Protein 1C8U (pdb70)

B-factor: mean 28.93, std 10.95, range [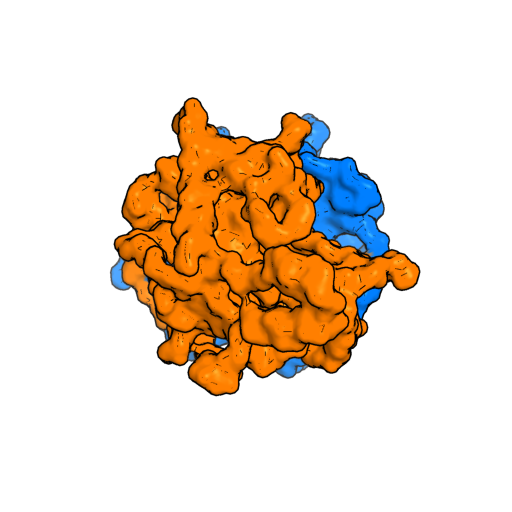7.54, 88.44]

CATH classification: 3.10.129.10 (+1 more: 3.10.129.10)

Solvent-accessible surface area: 24003 Å² total; per-residue (Å²): 74,104,2,2,117,75,3,28,97,37,0,87,10,82,119,80,106,133,9,53,4,94,2,91,12,11,144,84,55,131,143,101,12,44,12,0,0,4,0,0,0,0,4,20,0,0,38,81,39,15,65,139,124,42,37,11,3,0,0,7,2,8,37,18,66,99,9,23,20,165,90,50,0,58,0,67,18,84,80,16,70,81,14,156,38,33,0,6,6,22,0,15,0,54,12,95,73,103,30,8,0,34,1,19,0,4,2,7,25,86,78,101,39,32,103,27,63,71,117,40,44,109,34,64,51,0,112,73,36,60,9,41,26,94,24,33,77,64,108,26,120,142,155,80,79,121,140,81,110,178,110,112,67,70,60,10,2,37,1,39,8,48,96,67,20,35,36,116,120,15,80,112,24,136,26,106,23,35,0,3,0,75,7,52,36,95,7,65,154,54,48,52,16,10,9,9,0,0,0,14,0,0,20,37,24,0,8,21,0,0,2,7,40,45,12,31,6,70,82,29,126,41,21,78,37,42,31,12,0,0,0,0,0,8,6,30,98,21,61,0,55,110,29,2,0,0,22,4,36,2,3,1,2,5,27,3,13,0,2,0,6,0,6,0,0,31,85,143,16,59,0,0,0,1,0,0,0,3,0,16,1,47,69,99,195,91,102,10,4,116,77,6,27,98,39,0,85,10,83,117,79,108,132,10,51,4,94,3,92,14,42,126,110,50,132,137,98,14,62,13,0,6,4,0,0,0,0,5,18,0,0,42,80,41,14,68,133,125,39,33,11,4,0,0,6,2,7,37,17,59,100,9,41,6,120,92,47,0,55,0,62,17,86,77,16,67,79,14,160,38,35,0,6,7,21,0,16,0,54,9,91,74,88,30,6,0,33,0,22,0,3,1,9,32,90,72,97,35,39,101,25,62,70,118,55,41,108,29,68,54,0,117,70,31,64,7,37,33,110,26,31,80,63,66,6,131,149,70,64,112,124,101,63,114,204,66,114,34,73,46,8,2,30,1,41,7,52,84,73,19,14,32,116,127,20,66,115,22,130,23,105,23,34,1,4,0,73,6,55,34,99,4,63,153,49,47,59,16,9,11,9,0,0,0,20,0,0,21,40,22,0,9,18,0,0,2,6,38,45,16,29,5,75,82,42,127,36,24,76,35,43,32,12,0,1,0,0,0,7,6,33,98,22,62,0,50,112,28,2,0,1,22,4,36,3,3,1,1,5,25,3,13,0,2,0,6,0,6,0,0,31,82,142,14,58,0,0,0,2,0,1,0,4,0,17,1,43,70,104,197

GO terms:
  GO:0047617 fatty acyl-CoA hydrolase activity (F, EXP)
  GO:0005829 cytosol (C, IDA)
  GO:0042802 identical protein binding (F, IDA)
  GO:0042803 protein homodimerization activity (F, IDA)
  GO:0047617 fatty acyl-CoA hydrolase activity (F, IDA)
  GO:0009062 fatty acid catabolic process (P, IMP)

InterPro domains:
  IPR003703 Acyl-CoA thioesterase [PTHR11066] (6-284)
  IPR003703 Acyl-CoA thioesterase [TIGR00189] (12-283)
  IPR025652 Acyl-CoA thioesterase 2, C-terminal domain [PF02551] (148-281)
  IPR029069 HotDog domain superfamily [SSF54637] (5-114)
  IPR029069 HotDog domain superfamily [SSF54637] (116-284)
  IPR042171 Acyl-CoA thioesterase, double hotdog domain [G3DSA:2.40.160.210] (1-285)
  IPR049449 Acyl-CoA thioesterase-like, N-terminal HotDog domain [PF13622] (33-109)

Organism: Escherichia coli (strain K12) (NCBI:txid83333)

Nearest PDB structures (foldseek):
  1c8u-assembly1_B  TM=1.004E+00  e=2.897E-60  Escherichia coli
  4r4u-assembly2_C  TM=9.910E-01  e=2.509E-49  Yersinia pestis
  4qfw-assembly3_C  TM=9.844E-01  e=8.594E-48  Yersinia pestis
  4r4u-assembly1_A  TM=9.665E-01  e=1.999E-48  Yersinia pestis
  4qfw-assembly1_A  TM=9.950E-01  e=1.014E-46  Yersinia pestis

Secondary structure (DSSP, 8-state):
-HHHHHHHHHHSPEEEETTEEEE----SS-SBPPHHHHHHHHHHHHHHTS-TT-EEEEEEEEE-S--BTTS-EEEEEEEEEE-SSEEEEEEEEEETTEEEEEEEEEEE-------EEPPPPP---STTPPPHHHHHHHHT--S-HHHHTTS-S--SEEEEESS---TTT-----SEEEEEEEESS---S-HHHHHHHHHHHTTSSSGGGGGGGGT--TTSTTEEEEEEEEEEEE-S---TTS-EEEEEEEEEEETTEEEEEEEEEETT--EEEEEEEEEEEEE--/-HHHHHHHHHHSPEEEETTEEEE----SSSSBPPHHHHHHHHHHHHHHTS-TT-EEEEEEEEE-SPPBTTS-EEEEEEEEEE-SSEEEEEEEEEETTEEEEEEEEEEE-------EEPPPPP---GGGS--HHHHHHHHGGGS-HHHHTT-----SEEEEESS---TTT-----SEEEEEEEESSPPPS-HHHHHHHHHHHTTSSSGGGGGGGGT--TTSTTEEEEEEEEEEEE-S---TTS-EEEEEEEEEEETTEEEEEEEEEETT--EEEEEEEEEEEEE--

Foldseek 3Di:
DVQLVVLLVQLQWDDPDQQKTKGAADPPDDQWGQVLSVLLNQLNSACSNDDVQWAWFKKKKFFAAIHGNVDMWMKGKDWDDDDPFKTKIKIFIDDPNDTGMIMIIMIGGDDDDDDDDDFDDDADDLVVFDWVQVVCVVVPPDDDCPVVVPDHDDHQKTKGWSDDADLAFFAADALKTKIKMAGPDDDDPDQSSVVSNVSSVLSPPWQQSQCRNVRHHCNYPQKDKFWGMKMKGFDDGDGRNAIKMKIKGWPDDDPQKTKMKIWIAGPVGHTGMIMITMIGIDRRD/DVQQVVLLVQLQFDDPDQQKTKGADDDDDDFWGQPLSVLLNLLNSACVNDDQQWAWFKKKKFFAATHGNVDMWMKGKDWPDDDPFKTKIKIFIDDPRDTGMIMIIMIGGDDDDDDDDDWDDDADDQVPFDWVQVVVLVCLVVPDPVPSPPDGDDHQKTKTWRDDADLAWFAADALKTKIKMAGPDADPPRQSSVVSVVSSVLSPPAQQSQCRNVRHRCVYPQKHKFWGMKMKGFDDGDHRNAMKMKIKGWPDDDPQKTKMKIWIAGPVGHTGMIMITMIGIGRRD

Sequence (570 aa):
SQALKNLLTLLNLEKIEEGLFRGQSEDLGLRQVFGGQVVGQALYAAKETVPEERLVHSFHSYFLRPGDSKKPIIYDVETLRDGNSFSARRVAAIQNGKPIFYMTASFQAPEAGFEHQKTMPSAPAPDGLPSETQIAQSLAHLLPPVLKDKFICDRPLEVRPVEFHNPLKGHVAEPHRQVWIRANGSVPDDLRVHQYLLGYASDLNFLPVALQPHGIGFLEPGIQIATIDHSMWFHRPFNLNEWLLYSVESTSASSARGFVRGEFYTQDGVLVASTVQEGVMRNHNSQALKNLLTLLNLEKIEEGLFRGQSEDLGLRQVFGGQVVGQALYAAKETVPEERLVHSFHSYFLRPGDSKKPIIYDVETLRDGNSFSARRVAAIQNGKPIFYMTASFQAPEAGFEHQKTMPSAPAPDGLPSETQIAQSLAHLLPPVLKDKFICDRPLEVRPVEFHNPLKGHVAEPHRQVWIRANGSVPDDLRVHQYLLGYASDLNFLPVALQPHGIGFLEPGIQIATIDHSMWFHRPFNLNEWLLYSVESTSASSARGFVRGEFYTQDGVLVASTVQEGVMRNHN

Radius of gyration: 23.68 Å; Cα contacts (8 Å, |Δi|>4): 1396; chains: 2; bounding box: 60×78×48 Å

Structure (mmCIF, N/CA/C/O backbone):
data_1C8U
#
_entry.id   1C8U
#
_cell.length_a   95.902
_cell.length_b   119.805
_cell.length_c   165.479
_cell.angle_alpha   90.00
_cell.angle_beta   90.00
_cell.angle_gamma   90.00
#
_symmetry.space_group_name_H-M   'C 2 2 21'
#
loop_
_entity.id
_entity.type
_entity.pdbx_description
1 polymer 'ACYL-COA THIOESTERASE II'
2 non-polymer 'LAURYL DIMETHYLAMINE-N-OXIDE'
3 water water
#
loop_
_atom_site.group_PDB
_atom_site.id
_atom_site.type_symbol
_atom_site.label_atom_id
_atom_site.label_alt_id
_atom_site.label_comp_id
_atom_site.label_asym_id
_atom_site.label_entity_id
_atom_site.label_seq_id
_atom_site.pdbx_PDB_ins_code
_atom_site.Cartn_x
_atom_site.Cartn_y
_atom_site.Cartn_z
_atom_site.occupancy
_atom_site.B_iso_or_equiv
_atom_site.auth_seq_id
_atom_site.auth_comp_id
_atom_site.auth_asym_id
_atom_site.auth_atom_id
_atom_site.pdbx_PDB_model_num
ATOM 1 N N . SER A 1 1 ? 24.585 25.979 56.979 1.00 44.15 2 SER A N 1
ATOM 2 C CA . SER A 1 1 ? 23.403 26.039 57.886 1.00 42.04 2 SER A CA 1
ATOM 3 C C . SER A 1 1 ? 23.855 26.321 59.314 1.00 41.09 2 SER A C 1
ATOM 4 O O . SER A 1 1 ? 23.378 27.264 59.953 1.00 37.35 2 SER A O 1
ATOM 7 N N . GLN A 1 2 ? 24.782 25.505 59.812 1.00 38.68 3 GLN A N 1
ATOM 8 C CA . GLN A 1 2 ? 25.266 25.679 61.168 1.00 36.83 3 GLN A CA 1
ATOM 9 C C . GLN A 1 2 ? 25.855 27.067 61.380 1.00 34.08 3 GLN A C 1
ATOM 10 O O . GLN A 1 2 ? 25.581 27.705 62.396 1.00 31.88 3 GLN A O 1
ATOM 16 N N . ALA A 1 3 ? 26.657 27.530 60.422 1.00 31.21 4 ALA A N 1
ATOM 17 C CA . ALA A 1 3 ? 27.277 28.846 60.515 1.00 30.53 4 ALA A CA 1
ATOM 18 C C . ALA A 1 3 ? 26.224 29.936 60.702 1.00 29.30 4 ALA A C 1
ATOM 19 O O . ALA A 1 3 ? 26.395 30.825 61.535 1.00 29.81 4 ALA A O 1
ATOM 21 N N . LEU A 1 4 ? 25.136 29.872 59.938 1.00 27.71 5 LEU A N 1
ATOM 22 C CA . LEU A 1 4 ? 24.085 30.878 60.075 1.00 29.22 5 LEU A CA 1
ATOM 23 C C . LEU A 1 4 ? 23.431 30.750 61.443 1.00 30.56 5 LEU A C 1
ATOM 24 O O . LEU A 1 4 ? 23.160 31.754 62.105 1.00 28.32 5 LEU A O 1
ATOM 29 N N . LYS A 1 5 ? 23.180 29.513 61.868 1.00 30.34 6 LYS A N 1
ATOM 30 C CA . LYS A 1 5 ? 22.565 29.281 63.172 1.00 30.02 6 LYS A CA 1
ATOM 31 C C . LYS A 1 5 ? 23.468 29.826 64.271 1.00 28.47 6 LYS A C 1
ATOM 32 O O . LYS A 1 5 ? 22.990 30.405 65.246 1.00 28.22 6 LYS A O 1
ATOM 38 N N . ASN A 1 6 ? 24.777 29.644 64.110 1.00 26.76 7 ASN A N 1
ATOM 39 C CA . ASN A 1 6 ? 25.734 30.126 65.099 1.00 27.92 7 ASN A CA 1
ATOM 40 C C . ASN A 1 6 ? 25.721 31.652 65.182 1.00 26.73 7 ASN A C 1
ATOM 41 O O . ASN A 1 6 ? 25.690 32.216 66.278 1.00 24.63 7 ASN A O 1
ATOM 46 N N . LEU A 1 7 ? 25.740 32.316 64.027 1.00 24.89 8 LEU A N 1
ATOM 47 C CA . LEU A 1 7 ? 25.721 33.776 64.010 1.00 24.13 8 LEU A CA 1
ATOM 48 C C . LEU A 1 7 ? 24.437 34.318 64.629 1.00 24.90 8 LEU A C 1
ATOM 49 O O . LEU A 1 7 ? 24.474 35.244 65.437 1.00 23.57 8 LEU A O 1
ATOM 54 N N . LEU A 1 8 ? 23.296 33.752 64.246 1.00 23.33 9 LEU A N 1
ATOM 55 C CA . LEU A 1 8 ? 22.028 34.213 64.796 1.00 24.68 9 LEU A CA 1
ATOM 56 C C . LEU A 1 8 ? 21.996 34.031 66.310 1.00 25.85 9 LEU A C 1
ATOM 57 O O . LEU A 1 8 ? 21.440 34.861 67.036 1.00 24.33 9 LEU A O 1
ATOM 62 N N . THR A 1 9 ? 22.597 32.944 66.781 1.00 26.37 10 THR A N 1
ATOM 63 C CA . THR A 1 9 ? 22.654 32.675 68.211 1.00 26.49 10 THR A CA 1
ATOM 64 C C . THR A 1 9 ? 23.549 33.717 68.874 1.00 26.95 10 THR A C 1
ATOM 65 O O . THR A 1 9 ? 23.206 34.284 69.910 1.00 26.61 10 THR A O 1
ATOM 69 N N . LEU A 1 10 ? 24.701 33.969 68.266 1.00 26.99 11 LEU A N 1
ATOM 70 C CA . LEU A 1 10 ? 25.647 34.928 68.812 1.00 28.63 11 LEU A CA 1
ATOM 71 C C . LEU A 1 10 ? 25.033 36.335 68.859 1.00 28.81 11 LEU A C 1
ATOM 72 O O . LEU A 1 10 ? 25.318 37.106 69.767 1.00 27.97 11 LEU A O 1
ATOM 77 N N . LEU A 1 11 ? 24.172 36.651 67.895 1.00 27.78 12 LEU A N 1
ATOM 78 C CA . LEU A 1 11 ? 23.529 37.962 67.837 1.00 28.70 12 LEU A CA 1
ATOM 79 C C . LEU A 1 11 ? 22.388 38.083 68.846 1.00 30.57 12 LEU A C 1
ATOM 80 O O . LEU A 1 11 ? 22.019 39.190 69.249 1.00 29.03 12 LEU A O 1
ATOM 85 N N . ASN A 1 12 ? 21.832 36.940 69.235 1.00 28.75 13 ASN A N 1
ATOM 86 C CA . ASN A 1 12 ? 20.744 36.894 70.203 1.00 30.07 13 ASN A CA 1
ATOM 87 C C . ASN A 1 12 ? 21.390 37.042 71.583 1.00 30.24 13 ASN A C 1
ATOM 88 O O . ASN A 1 12 ? 21.710 36.053 72.237 1.00 29.94 13 ASN A O 1
ATOM 93 N N . LEU A 1 13 ? 21.577 38.287 72.012 1.00 28.06 14 LEU A N 1
ATOM 94 C CA . LEU A 1 13 ? 22.230 38.592 73.278 1.00 26.36 14 LEU A CA 1
ATOM 95 C C . LEU A 1 13 ? 21.632 38.036 74.574 1.00 26.01 14 LEU A C 1
ATOM 96 O O . LEU A 1 13 ? 20.432 37.775 74.682 1.00 24.68 14 LEU A O 1
ATOM 101 N N . GLU A 1 14 ? 22.516 37.875 75.556 1.00 25.72 15 GLU A N 1
ATOM 102 C CA . GLU A 1 14 ? 22.173 37.404 76.893 1.00 26.38 15 GLU A CA 1
ATOM 103 C C . GLU A 1 14 ? 21.796 38.649 77.696 1.00 27.43 15 GLU A C 1
ATOM 104 O O . GLU A 1 14 ? 22.570 39.610 77.746 1.00 25.88 15 GLU A O 1
ATOM 110 N N . LYS A 1 15 ? 20.623 38.632 78.322 1.00 24.70 16 LYS A N 1
ATOM 111 C CA . LYS A 1 15 ? 20.160 39.774 79.101 1.00 27.85 16 LYS A CA 1
ATOM 112 C C . LYS A 1 15 ? 20.677 39.757 80.539 1.00 28.19 16 LYS A C 1
ATOM 113 O O . LYS A 1 15 ? 20.435 38.805 81.279 1.00 28.11 16 LYS A O 1
ATOM 119 N N . ILE A 1 16 ? 21.401 40.806 80.922 1.00 27.67 17 ILE A N 1
ATOM 120 C CA . ILE A 1 16 ? 21.929 40.914 82.281 1.00 27.81 17 ILE A CA 1
ATOM 121 C C . ILE A 1 16 ? 20.906 41.698 83.103 1.00 26.80 17 ILE A C 1
ATOM 122 O O . ILE A 1 16 ? 20.660 41.391 84.270 1.00 26.78 17 ILE A O 1
ATOM 127 N N . GLU A 1 17 ? 20.315 42.708 82.475 1.00 23.62 18 GLU A N 1
ATOM 128 C CA . GLU A 1 17 ? 19.288 43.534 83.103 1.00 25.22 18 GLU A CA 1
ATOM 129 C C . GLU A 1 17 ? 18.584 44.304 81.999 1.00 26.06 18 GLU A C 1
ATOM 130 O O . GLU A 1 17 ? 18.916 44.140 80.822 1.00 26.39 18 GLU A O 1
ATOM 136 N N . GLU A 1 18 ? 17.610 45.132 82.367 1.00 26.40 19 GLU A N 1
ATOM 137 C CA . GLU A 1 18 ? 16.885 45.921 81.380 1.00 27.25 19 GLU A CA 1
ATOM 138 C C . GLU A 1 18 ? 17.876 46.826 80.648 1.00 27.83 19 GLU A C 1
ATOM 139 O O . GLU A 1 18 ? 18.571 47.628 81.271 1.00 24.09 19 GLU A O 1
ATOM 145 N N . GLY A 1 19 ? 17.941 46.696 79.326 1.00 24.75 20 GLY A N 1
ATOM 146 C CA . GLY A 1 19 ? 18.863 47.518 78.562 1.00 23.91 20 GLY A CA 1
ATOM 147 C C . GLY A 1 19 ? 20.315 47.210 78.877 1.00 22.68 20 GLY A C 1
ATOM 148 O O . GLY A 1 19 ? 21.194 48.054 78.700 1.00 22.63 20 GLY A O 1
ATOM 149 N N . LEU A 1 20 ? 20.577 45.996 79.348 1.00 21.78 21 LEU A N 1
ATOM 150 C CA . LEU A 1 20 ? 21.943 45.595 79.672 1.00 23.07 21 LEU A CA 1
ATOM 151 C C . LEU A 1 20 ? 22.205 44.174 79.196 1.00 23.77 21 LEU A C 1
ATOM 152 O O . LEU A 1 20 ? 21.689 43.213 79.768 1.00 24.51 21 LEU A O 1
ATOM 157 N N . PHE A 1 21 ? 23.020 44.036 78.156 1.00 23.30 22 PHE A N 1
ATOM 158 C CA . PHE A 1 21 ? 23.287 42.717 77.608 1.00 22.17 22 PHE A CA 1
ATOM 159 C C . PHE A 1 21 ? 24.744 42.320 77.520 1.00 24.17 22 PHE A C 1
ATOM 160 O O . PHE A 1 21 ? 25.663 43.129 77.696 1.00 23.24 22 PHE A O 1
ATOM 168 N N . ARG A 1 22 ? 24.930 41.041 77.227 1.00 25.65 23 ARG A N 1
ATOM 169 C CA . ARG A 1 22 ? 26.245 40.456 77.095 1.00 24.46 23 ARG A CA 1
ATOM 170 C C . ARG A 1 22 ? 26.282 39.624 75.818 1.00 25.67 23 ARG A C 1
ATOM 171 O O . ARG A 1 22 ? 25.421 38.771 75.591 1.00 23.40 23 ARG A O 1
ATOM 179 N N . GLY A 1 23 ? 27.279 39.885 74.981 1.00 26.28 24 GLY A N 1
ATOM 180 C CA . GLY A 1 23 ? 27.395 39.150 73.743 1.00 26.53 24 GLY A CA 1
ATOM 181 C C . GLY A 1 23 ? 28.719 38.441 73.604 1.00 26.24 24 GLY A C 1
ATOM 182 O O . GLY A 1 23 ? 29.763 38.950 74.017 1.00 26.35 24 GLY A O 1
ATOM 183 N N . GLN A 1 24 ? 28.673 37.242 73.037 1.00 26.61 25 GLN A N 1
ATOM 184 C CA . GLN A 1 24 ? 29.877 36.473 72.812 1.00 25.38 25 GLN A CA 1
ATOM 185 C C . GLN A 1 24 ? 30.423 36.911 71.457 1.00 26.37 25 GLN A C 1
ATOM 186 O O . GLN A 1 24 ? 29.690 37.466 70.641 1.00 25.56 25 GLN A O 1
ATOM 192 N N . SER A 1 25 ? 31.706 36.667 71.221 1.00 26.13 26 SER A N 1
ATOM 193 C CA . SER A 1 25 ? 32.337 37.051 69.964 1.00 28.98 26 SER A CA 1
ATOM 194 C C . SER A 1 25 ? 32.660 35.862 69.065 1.00 31.50 26 SER A C 1
ATOM 195 O O . SER A 1 25 ? 32.958 34.769 69.540 1.00 33.04 26 SER A O 1
ATOM 198 N N . GLU A 1 26 ? 32.609 36.094 67.758 1.00 32.62 27 GLU A N 1
ATOM 199 C CA . GLU A 1 26 ? 32.826 35.059 66.760 1.00 34.74 27 GLU A CA 1
ATOM 200 C C . GLU A 1 26 ? 34.167 34.344 66.853 1.00 37.29 27 GLU A C 1
ATOM 201 O O . GLU A 1 26 ? 35.208 34.963 67.125 1.00 37.84 27 GLU A O 1
ATOM 207 N N . ASP A 1 27 ? 34.130 33.032 66.619 1.00 38.46 28 ASP A N 1
ATOM 208 C CA . ASP A 1 27 ? 35.348 32.239 66.609 1.00 42.53 28 ASP A CA 1
ATOM 209 C C . ASP A 1 27 ? 35.933 32.391 65.233 1.00 44.29 28 ASP A C 1
ATOM 210 O O . ASP A 1 27 ? 37.129 32.413 64.982 1.00 44.66 28 ASP A O 1
ATOM 215 N N . LEU A 1 28 ? 34.964 32.506 64.342 1.00 46.31 29 LEU A N 1
ATOM 216 C CA . LEU A 1 28 ? 35.097 32.682 62.888 1.00 47.94 29 LEU A CA 1
ATOM 217 C C . LEU A 1 28 ? 35.963 33.910 62.588 1.00 49.26 29 LEU A C 1
ATOM 218 O O . LEU A 1 28 ? 35.801 35.016 63.072 1.00 49.92 29 LEU A O 1
ATOM 223 N N . GLY A 1 29 ? 37.003 33.425 61.819 1.00 51.37 30 GLY A N 1
ATOM 224 C CA . GLY A 1 29 ? 38.275 34.024 61.405 1.00 52.82 30 GLY A CA 1
ATOM 225 C C . GLY A 1 29 ? 38.757 35.268 62.239 1.00 53.23 30 GLY A C 1
ATOM 226 O O . GLY A 1 29 ? 37.929 35.901 62.887 1.00 56.40 30 GLY A O 1
ATOM 227 N N . LEU A 1 30 ? 40.084 35.616 62.276 1.00 52.58 31 LEU A N 1
ATOM 228 C CA . LEU A 1 30 ? 40.529 36.962 62.664 1.00 50.72 31 LEU A CA 1
ATOM 229 C C . LEU A 1 30 ? 40.390 37.142 64.179 1.00 49.73 31 LEU A C 1
ATOM 230 O O . LEU A 1 30 ? 39.301 37.109 64.744 1.00 48.51 31 LEU A O 1
ATOM 235 N N . ARG A 1 31 ? 41.650 37.475 64.754 1.00 49.16 32 ARG A N 1
ATOM 236 C CA . ARG A 1 31 ? 41.521 37.630 66.213 1.00 49.23 32 ARG A CA 1
ATOM 237 C C . ARG A 1 31 ? 40.649 38.848 66.497 1.00 46.45 32 ARG A C 1
ATOM 238 O O . ARG A 1 31 ? 39.724 38.776 67.330 1.00 45.88 32 ARG A O 1
ATOM 246 N N . GLN A 1 32 ? 40.802 39.978 65.920 1.00 43.71 33 GLN A N 1
ATOM 247 C CA . GLN A 1 32 ? 39.997 41.157 66.208 1.00 41.22 33 GLN A CA 1
ATOM 248 C C . GLN A 1 32 ? 38.523 40.940 65.865 1.00 38.77 33 GLN A C 1
ATOM 249 O O . GLN A 1 32 ? 38.183 40.242 64.907 1.00 38.62 33 GLN A O 1
ATOM 255 N N . VAL A 1 33 ? 37.653 41.535 66.670 1.00 34.39 34 VAL A N 1
ATOM 256 C CA . VAL A 1 33 ? 36.223 41.429 66.460 1.00 31.33 34 VAL A CA 1
ATOM 257 C C . VAL A 1 33 ? 35.830 42.052 65.129 1.00 29.18 34 VAL A C 1
ATOM 258 O O . VAL A 1 33 ? 36.317 43.123 64.759 1.00 28.24 34 VAL A O 1
ATOM 262 N N . PHE A 1 34 ? 34.957 41.366 64.402 1.00 28.11 35 PHE A N 1
ATOM 263 C CA . PHE A 1 34 ? 34.468 41.881 63.136 1.00 25.89 35 PHE A CA 1
ATOM 264 C C . PHE A 1 34 ? 33.476 42.995 63.469 1.00 23.40 35 PHE A C 1
ATOM 265 O O . PHE A 1 34 ? 32.610 42.822 64.327 1.00 23.16 35 PHE A O 1
ATOM 273 N N . GLY A 1 35 ? 33.623 44.141 62.808 1.00 22.27 36 GLY A N 1
ATOM 274 C CA . GLY A 1 35 ? 32.729 45.256 63.055 1.00 21.58 36 GLY A CA 1
ATOM 275 C C . GLY A 1 35 ? 31.269 44.867 62.918 1.00 21.06 36 GLY A C 1
ATOM 276 O O . GLY A 1 35 ? 30.426 45.308 63.700 1.00 19.45 36 GLY A O 1
ATOM 277 N N . GLY A 1 36 ? 30.968 44.037 61.921 1.00 19.88 37 GLY A N 1
ATOM 278 C CA . GLY A 1 36 ? 29.602 43.602 61.710 1.00 19.88 37 GLY A CA 1
ATOM 279 C C . GLY A 1 36 ? 28.986 42.943 62.933 1.00 19.05 37 GLY A C 1
ATOM 280 O O . GLY A 1 36 ? 27.793 43.092 63.188 1.00 17.67 37 GLY A O 1
ATOM 281 N N . GLN A 1 37 ? 29.795 42.207 63.688 1.00 18.55 38 GLN A N 1
ATOM 282 C CA . GLN A 1 37 ? 29.301 41.540 64.892 1.00 21.26 38 GLN A CA 1
ATOM 283 C C . GLN A 1 37 ? 28.821 42.577 65.905 1.00 21.56 38 GLN A C 1
ATOM 284 O O . GLN A 1 37 ? 27.744 42.441 66.492 1.00 21.03 38 GLN A O 1
ATOM 290 N N . VAL A 1 38 ? 29.628 43.616 66.102 1.00 22.61 39 VAL A N 1
ATOM 291 C CA . VAL A 1 38 ? 29.289 44.671 67.051 1.00 21.81 39 VAL A CA 1
ATOM 292 C C . VAL A 1 38 ? 28.026 45.394 66.612 1.00 21.03 39 VAL A C 1
ATOM 293 O O . VAL A 1 38 ? 27.122 45.607 67.417 1.00 21.07 39 VAL A O 1
ATOM 297 N N . VAL A 1 39 ? 27.971 45.764 65.333 1.00 20.12 40 VAL A N 1
ATOM 298 C CA . VAL A 1 39 ? 26.811 46.460 64.786 1.00 18.49 40 VAL A CA 1
ATOM 299 C C . VAL A 1 39 ? 25.551 45.619 64.960 1.00 17.98 40 VAL A C 1
ATOM 300 O O . VAL A 1 39 ? 24.524 46.112 65.426 1.00 17.16 40 VAL A O 1
ATOM 304 N N . GLY A 1 40 ? 25.640 44.349 64.579 1.00 18.38 41 GLY A N 1
ATOM 305 C CA . GLY A 1 40 ? 24.497 43.462 64.699 1.00 19.10 41 GLY A CA 1
ATOM 306 C C . GLY A 1 40 ? 24.029 43.302 66.135 1.00 18.93 41 GLY A C 1
ATOM 307 O O . GLY A 1 40 ? 22.833 43.376 66.421 1.00 19.25 41 GLY A O 1
ATOM 308 N N . GLN A 1 41 ? 24.978 43.087 67.041 1.00 19.25 42 GLN A N 1
ATOM 309 C CA . GLN A 1 41 ? 24.654 42.904 68.454 1.00 19.76 42 GLN A CA 1
ATOM 310 C C . GLN A 1 41 ? 24.111 44.181 69.093 1.00 20.00 42 GLN A C 1
ATOM 311 O O . GLN A 1 41 ? 23.200 44.121 69.916 1.00 20.71 42 GLN A O 1
ATOM 317 N N . ALA A 1 42 ? 24.654 45.331 68.703 1.00 19.86 43 ALA A N 1
ATOM 318 C CA . ALA A 1 42 ? 24.189 46.606 69.250 1.00 20.51 43 ALA A CA 1
ATOM 319 C C . ALA A 1 42 ? 22.742 46.864 68.832 1.00 20.14 43 ALA A C 1
ATOM 320 O O . ALA A 1 42 ? 21.938 47.381 69.616 1.00 20.36 43 ALA A O 1
ATOM 322 N N . LEU A 1 43 ? 22.414 46.505 67.592 1.00 19.64 44 LEU A N 1
ATOM 323 C CA . LEU A 1 43 ? 21.064 46.694 67.080 1.00 20.47 44 LEU A CA 1
ATOM 324 C C . LEU A 1 43 ? 20.090 45.811 67.849 1.00 20.09 44 LEU A C 1
ATOM 325 O O . LEU A 1 43 ? 18.991 46.240 68.200 1.00 20.50 44 LEU A O 1
ATOM 330 N N . TYR A 1 44 ? 20.493 44.574 68.111 1.00 19.76 45 TYR A N 1
ATOM 331 C CA . TYR A 1 44 ? 19.634 43.670 68.860 1.00 21.51 45 TYR A CA 1
ATOM 332 C C . TYR A 1 44 ? 19.328 44.312 70.207 1.00 21.31 45 TYR A C 1
ATOM 333 O O . TYR A 1 44 ? 18.169 44.429 70.605 1.00 21.90 45 TYR A O 1
ATOM 342 N N . ALA A 1 45 ? 20.387 44.719 70.900 1.00 19.94 46 ALA A N 1
ATOM 343 C CA . ALA A 1 45 ? 20.267 45.349 72.209 1.00 22.59 46 ALA A CA 1
ATOM 344 C C . ALA A 1 45 ? 19.308 46.526 72.172 1.00 21.20 46 ALA A C 1
ATOM 345 O O . ALA A 1 45 ? 18.410 46.639 73.004 1.00 21.01 46 ALA A O 1
ATOM 347 N N . ALA A 1 46 ? 19.504 47.408 71.201 1.00 20.98 47 ALA A N 1
ATOM 348 C CA . ALA A 1 46 ? 18.659 48.583 71.077 1.00 21.14 47 ALA A CA 1
ATOM 349 C C . ALA A 1 46 ? 17.199 48.222 70.844 1.00 23.00 47 ALA A C 1
ATOM 350 O O . ALA A 1 46 ? 16.308 48.732 71.528 1.00 21.61 47 ALA A O 1
ATOM 352 N N . LYS A 1 47 ? 16.961 47.338 69.881 1.00 22.67 48 LYS A N 1
ATO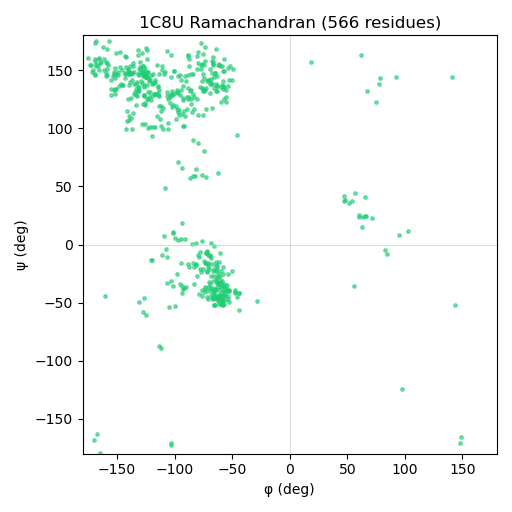M 353 C CA . LYS A 1 47 ? 15.599 46.953 69.544 1.00 26.27 48 LYS A CA 1
ATOM 354 C C . LYS A 1 47 ? 14.845 46.282 70.689 1.00 24.83 48 LYS A C 1
ATOM 355 O O . LYS A 1 47 ? 13.621 46.330 70.730 1.00 24.55 48 LYS A O 1
ATOM 361 N N . GLU A 1 48 ? 15.574 45.673 71.619 1.00 26.45 49 GLU A N 1
ATOM 362 C CA . GLU A 1 48 ? 14.954 45.017 72.769 1.00 28.53 49 GLU A CA 1
ATOM 363 C C . GLU A 1 48 ? 14.343 46.033 73.739 1.00 29.43 49 GLU A C 1
ATOM 364 O O . GLU A 1 48 ? 13.461 45.694 74.532 1.00 27.94 49 GLU A O 1
ATOM 370 N N . THR A 1 49 ? 14.812 47.277 73.672 1.00 26.70 50 THR A N 1
ATOM 371 C CA . THR A 1 49 ? 14.324 48.331 74.560 1.00 25.79 50 THR A CA 1
ATOM 372 C C . THR A 1 49 ? 13.329 49.244 73.865 1.00 25.90 50 THR A C 1
ATOM 373 O O . THR A 1 49 ? 12.942 50.286 74.402 1.00 25.65 50 THR A O 1
ATOM 377 N N . VAL A 1 50 ? 12.906 48.852 72.672 1.00 27.01 51 VAL A N 1
ATOM 378 C CA . VAL A 1 50 ? 11.987 49.668 71.887 1.00 28.35 51 VAL A CA 1
ATOM 379 C C . VAL A 1 50 ? 10.610 49.043 71.684 1.00 29.84 51 VAL A C 1
ATOM 380 O O . VAL A 1 50 ? 10.486 47.826 71.605 1.00 30.52 51 VAL A O 1
ATOM 384 N N . PRO A 1 51 ? 9.555 49.875 71.616 1.00 31.58 52 PRO A N 1
ATOM 385 C CA . PRO A 1 51 ? 8.199 49.357 71.406 1.00 32.58 52 PRO A CA 1
ATOM 386 C C . PRO A 1 51 ? 8.252 48.410 70.207 1.00 34.19 52 PRO A C 1
ATOM 387 O O . PRO A 1 51 ? 8.954 48.682 69.227 1.00 32.36 52 PRO A O 1
ATOM 391 N N . GLU A 1 52 ? 7.504 47.312 70.268 1.00 34.68 53 GLU A N 1
ATOM 392 C CA . GLU A 1 52 ? 7.529 46.332 69.192 1.00 36.37 53 GLU A CA 1
ATOM 393 C C . GLU A 1 52 ? 7.232 46.818 67.777 1.00 34.63 53 GLU A C 1
ATOM 394 O O . GLU A 1 52 ? 7.882 46.377 66.827 1.00 34.05 53 GLU A O 1
ATOM 400 N N . GLU A 1 53 ? 6.270 47.721 67.627 1.00 32.93 54 GLU A N 1
ATOM 401 C CA . GLU A 1 53 ? 5.897 48.215 66.303 1.00 34.03 54 GLU A CA 1
ATOM 402 C C . GLU A 1 53 ? 6.898 49.173 65.648 1.00 31.93 54 GLU A C 1
ATOM 403 O O . GLU A 1 53 ? 6.833 49.406 64.439 1.00 30.22 54 GLU A O 1
ATOM 409 N N . ARG A 1 54 ? 7.823 49.720 66.429 1.00 29.25 55 ARG A N 1
ATOM 410 C CA . ARG A 1 54 ? 8.796 50.662 65.882 1.00 27.33 55 ARG A CA 1
ATOM 411 C C . ARG A 1 54 ? 10.074 49.970 65.407 1.00 25.66 55 ARG A C 1
ATOM 412 O O . ARG A 1 54 ? 10.857 49.452 66.204 1.00 25.47 55 ARG A O 1
ATOM 420 N N . LEU A 1 55 ? 10.257 49.967 64.090 1.00 24.39 56 LEU A N 1
ATOM 421 C CA . LEU A 1 55 ? 11.403 49.337 63.435 1.00 24.29 56 LEU A CA 1
ATOM 422 C C . LEU A 1 55 ? 12.556 50.320 63.259 1.00 21.88 56 LEU A C 1
ATOM 423 O O . LEU A 1 55 ? 12.337 51.504 63.014 1.00 21.23 56 LEU A O 1
ATOM 428 N N . VAL A 1 56 ? 13.787 49.837 63.372 1.00 21.31 57 VAL A N 1
ATOM 429 C CA . VAL A 1 56 ? 14.921 50.735 63.199 1.00 21.57 57 VAL A CA 1
ATOM 430 C C . VAL A 1 56 ? 14.899 51.264 61.766 1.00 20.25 57 VAL A C 1
ATOM 431 O O . VAL A 1 56 ? 14.644 50.509 60.825 1.00 18.90 57 VAL A O 1
ATOM 435 N N . HIS A 1 57 ? 15.135 52.565 61.604 1.00 18.58 58 HIS A N 1
ATOM 436 C CA . HIS A 1 57 ? 15.160 53.160 60.271 1.00 19.52 58 HIS A CA 1
ATOM 437 C C . HIS A 1 57 ? 16.526 53.784 59.996 1.00 16.45 58 HIS A C 1
ATOM 438 O O . HIS A 1 57 ? 16.845 54.109 58.859 1.00 17.93 58 HIS A O 1
ATOM 445 N N . SER A 1 58 ? 17.335 53.940 61.041 1.00 18.02 59 SER A N 1
ATOM 446 C CA . SER A 1 58 ? 18.678 54.494 60.869 1.00 16.75 59 SER A CA 1
ATOM 447 C C . SER A 1 58 ? 19.546 54.364 62.112 1.00 19.00 59 SER A C 1
ATOM 448 O O . SER A 1 58 ? 19.041 54.173 63.223 1.00 19.82 59 SER A O 1
ATOM 451 N N . PHE A 1 59 ? 20.860 54.454 61.915 1.00 17.66 60 PHE A N 1
ATOM 452 C CA . PHE A 1 59 ? 21.799 54.420 63.027 1.00 18.24 60 PHE A CA 1
ATOM 453 C C . PHE A 1 59 ? 23.163 54.983 62.616 1.00 20.14 60 PHE A C 1
ATOM 454 O O . PHE A 1 59 ? 23.546 54.936 61.448 1.00 17.82 60 PHE A O 1
ATOM 462 N N . HIS A 1 60 ? 23.860 55.561 63.589 1.00 19.24 61 HIS A N 1
ATOM 463 C CA . HIS A 1 60 ? 25.189 56.128 63.386 1.00 20.50 61 HIS A CA 1
ATOM 464 C C . HIS A 1 60 ? 26.039 55.440 64.436 1.00 20.06 61 HIS A C 1
ATOM 465 O O . HIS A 1 60 ? 25.570 55.183 65.542 1.00 19.70 61 HIS A O 1
ATOM 472 N N . SER A 1 61 ? 27.290 55.157 64.114 1.00 19.33 62 SER A N 1
ATOM 473 C CA . SER A 1 61 ? 28.144 54.525 65.100 1.00 18.89 62 SER A CA 1
ATOM 474 C C . SER A 1 61 ? 29.598 54.885 64.875 1.00 20.67 62 SER A C 1
ATOM 475 O O . SER A 1 61 ? 30.007 55.198 63.754 1.00 17.69 62 SER A O 1
ATOM 478 N N . TYR A 1 62 ? 30.357 54.872 65.966 1.00 18.71 63 TYR A N 1
ATOM 479 C CA . TYR A 1 62 ? 31.788 55.140 65.928 1.00 19.30 63 TYR A CA 1
ATOM 480 C C . TYR A 1 62 ? 32.496 54.008 66.663 1.00 19.77 63 TYR A C 1
ATOM 481 O O . TYR A 1 62 ? 32.008 53.514 67.684 1.00 18.96 63 TYR A O 1
ATOM 490 N N . PHE A 1 63 ? 33.636 53.594 66.122 1.00 20.64 64 PHE A N 1
ATOM 491 C CA . PHE A 1 63 ? 34.462 52.566 66.739 1.00 22.84 64 PHE A CA 1
ATOM 492 C C . PHE A 1 63 ? 35.623 53.326 67.367 1.00 23.31 64 PHE A C 1
ATOM 493 O O . PHE A 1 63 ? 36.288 54.110 66.690 1.00 22.82 64 PHE A O 1
ATOM 501 N N . LEU A 1 64 ? 35.863 53.097 68.655 1.00 24.86 65 LEU A N 1
ATOM 502 C CA . LEU A 1 64 ? 36.932 53.790 69.366 1.00 25.54 65 LEU A CA 1
ATOM 503 C C . LEU A 1 64 ? 38.186 52.958 69.607 1.00 27.16 65 LEU A C 1
ATOM 504 O O . LEU A 1 64 ? 39.297 53.494 69.647 1.00 28.38 65 LEU A O 1
ATOM 509 N N . ARG A 1 65 ? 38.010 51.651 69.771 1.00 28.24 66 ARG A N 1
ATOM 510 C CA . ARG A 1 65 ? 39.132 50.754 70.037 1.00 30.57 66 ARG A CA 1
ATOM 511 C C . ARG A 1 65 ? 38.866 49.394 69.409 1.00 30.95 66 ARG A C 1
ATOM 512 O O . ARG A 1 65 ? 37.716 49.007 69.229 1.00 29.90 66 ARG A O 1
ATOM 520 N N . PRO A 1 66 ? 39.929 48.651 69.059 1.00 30.99 67 PRO A N 1
ATOM 521 C CA . PRO A 1 66 ? 39.728 47.331 68.457 1.00 32.58 67 PRO A CA 1
ATOM 522 C C . PRO A 1 66 ? 39.083 46.376 69.461 1.00 33.16 67 PRO A C 1
ATOM 523 O O . PRO A 1 66 ? 39.351 46.449 70.662 1.00 33.64 67 PRO A O 1
ATOM 527 N N . GLY A 1 67 ? 38.218 45.499 68.973 1.00 32.66 68 GLY A N 1
ATOM 528 C CA . GLY A 1 67 ? 37.567 44.556 69.863 1.00 31.76 68 GLY A CA 1
ATOM 529 C C . GLY A 1 67 ? 38.316 43.236 69.904 1.00 31.85 68 GLY A C 1
ATOM 530 O O . GLY A 1 67 ? 38.823 42.778 68.876 1.00 30.61 68 GLY A O 1
ATOM 531 N N . ASP A 1 68 ? 38.395 42.628 71.088 1.00 31.35 69 ASP A N 1
ATOM 532 C CA . ASP A 1 68 ? 39.080 41.342 71.256 1.00 31.92 69 ASP A CA 1
ATOM 533 C C . ASP A 1 68 ? 38.038 40.228 71.194 1.00 32.25 69 ASP A C 1
ATOM 534 O O . ASP A 1 68 ? 37.215 40.096 72.104 1.00 31.36 69 ASP A O 1
ATOM 539 N N . SER A 1 69 ? 38.072 39.427 70.129 1.00 32.80 70 SER A N 1
ATOM 540 C CA . SER A 1 69 ? 37.095 38.346 69.961 1.00 35.13 70 SER A CA 1
ATOM 541 C C . SER A 1 69 ? 37.245 37.212 70.972 1.00 35.44 70 SER A C 1
ATOM 542 O O . SER A 1 69 ? 36.373 36.345 71.082 1.00 34.61 70 SER A O 1
ATOM 545 N N . LYS A 1 70 ? 38.352 37.222 71.696 1.00 35.90 71 LYS A N 1
ATOM 546 C CA . LYS A 1 70 ? 38.589 36.199 72.725 1.00 37.45 71 LYS A CA 1
ATOM 547 C C . LYS A 1 70 ? 37.770 36.518 73.978 1.00 38.44 71 LYS A C 1
ATOM 548 O O . LYS A 1 70 ? 37.726 35.721 74.909 1.00 39.18 71 LYS A O 1
ATOM 554 N N . LYS A 1 71 ? 37.124 37.686 73.982 1.00 36.13 72 LYS A N 1
ATOM 555 C CA . LYS A 1 71 ? 36.314 38.103 75.129 1.00 36.00 72 LYS A CA 1
ATOM 556 C C . LYS A 1 71 ? 34.909 38.561 74.745 1.00 34.05 72 LYS A C 1
ATOM 557 O O . LYS A 1 71 ? 34.657 38.954 73.607 1.00 34.26 72 LYS A O 1
ATOM 563 N N . PRO A 1 72 ? 33.969 38.504 75.698 1.00 32.35 73 PRO A N 1
ATOM 564 C CA . PRO A 1 72 ? 32.598 38.930 75.423 1.00 30.15 73 PRO A CA 1
ATOM 565 C C . PRO A 1 72 ? 32.509 40.459 75.424 1.00 26.23 73 PRO A C 1
ATOM 566 O O . PRO A 1 72 ? 33.466 41.156 75.764 1.00 25.63 73 PRO A O 1
ATOM 570 N N . ILE A 1 73 ? 31.352 40.975 75.047 1.00 25.68 74 ILE A N 1
ATOM 571 C CA . ILE A 1 73 ? 31.156 42.415 74.993 1.00 23.85 74 ILE A CA 1
ATOM 572 C C . ILE A 1 73 ? 29.869 42.770 75.712 1.00 24.71 74 ILE A C 1
ATOM 573 O O . ILE A 1 73 ? 28.852 42.099 75.547 1.00 25.88 74 ILE A O 1
ATOM 578 N N . ILE A 1 74 ? 29.916 43.817 76.525 1.00 23.75 75 ILE A N 1
ATOM 579 C CA . ILE A 1 74 ? 28.732 44.255 77.239 1.00 22.93 75 ILE A CA 1
ATOM 580 C C . ILE A 1 74 ? 28.105 45.409 76.476 1.00 20.43 75 ILE A C 1
ATOM 581 O O . ILE A 1 74 ? 28.788 46.345 76.072 1.00 22.62 75 ILE A O 1
ATOM 586 N N . TYR A 1 75 ? 26.803 45.317 76.257 1.00 21.35 76 TYR A N 1
ATOM 587 C CA . TYR A 1 75 ? 26.080 46.361 75.565 1.00 21.94 76 TYR A CA 1
ATOM 588 C C . TYR A 1 75 ? 25.121 47.008 76.554 1.00 22.49 76 TYR A C 1
ATOM 589 O O . TYR A 1 75 ? 24.239 46.349 77.115 1.00 21.92 76 TYR A O 1
ATOM 598 N N . ASP A 1 76 ? 25.316 48.306 76.765 1.00 22.11 77 ASP A N 1
ATOM 599 C CA . ASP A 1 76 ? 24.508 49.094 77.689 1.00 23.97 77 ASP A CA 1
ATOM 600 C C . ASP A 1 76 ? 23.673 50.086 76.891 1.00 21.97 77 ASP A C 1
ATOM 601 O O . ASP A 1 76 ? 24.206 50.993 76.249 1.00 22.95 77 ASP A O 1
ATOM 606 N N . VAL A 1 77 ? 22.358 49.910 76.938 1.00 21.86 78 VAL A N 1
ATOM 607 C CA . VAL A 1 77 ? 21.448 50.771 76.194 1.00 22.10 78 VAL A CA 1
ATOM 608 C C . VAL A 1 77 ? 20.890 51.947 76.991 1.00 24.74 78 VAL A C 1
ATOM 609 O O . VAL A 1 77 ? 20.429 51.788 78.122 1.00 24.44 78 VAL A O 1
ATOM 613 N N . GLU A 1 78 ? 20.939 53.130 76.388 1.00 24.60 79 GLU A N 1
ATOM 614 C CA . GLU A 1 78 ? 20.411 54.335 77.011 1.00 26.22 79 GLU A CA 1
ATOM 615 C C . GLU A 1 78 ? 19.225 54.839 76.204 1.00 26.91 79 GLU A C 1
ATOM 616 O O . GLU A 1 78 ? 19.297 54.961 74.980 1.00 27.32 79 GLU A O 1
ATOM 622 N N . THR A 1 79 ? 18.123 55.114 76.888 1.00 26.98 80 THR A N 1
ATOM 623 C CA . THR A 1 79 ? 16.931 55.622 76.224 1.00 26.28 80 THR A CA 1
ATOM 624 C C . THR A 1 79 ? 17.098 57.125 76.060 1.00 28.40 80 THR A C 1
ATOM 625 O O . THR A 1 79 ? 17.196 57.859 77.049 1.00 28.27 80 THR A O 1
ATOM 629 N N . LEU A 1 80 ? 17.140 57.580 74.813 1.00 25.45 81 LEU A N 1
ATOM 630 C CA . LEU A 1 80 ? 17.311 58.996 74.536 1.00 26.39 81 LEU A CA 1
ATOM 631 C C . LEU A 1 80 ? 15.982 59.717 74.404 1.00 27.81 81 LEU A C 1
ATOM 632 O O . LEU A 1 80 ? 15.850 60.864 74.827 1.00 28.57 81 LEU A O 1
ATOM 637 N N . ARG A 1 81 ? 14.999 59.049 73.811 1.00 28.56 82 ARG A N 1
ATOM 638 C CA . ARG A 1 81 ? 13.688 59.658 73.634 1.00 28.49 82 ARG A CA 1
ATOM 639 C C . ARG A 1 81 ? 12.643 58.678 73.116 1.00 28.68 82 ARG A C 1
ATOM 640 O O . ARG A 1 81 ? 12.955 57.729 72.388 1.00 27.74 82 ARG A O 1
ATOM 648 N N . ASP A 1 82 ? 11.401 58.912 73.521 1.00 27.00 83 ASP A N 1
ATOM 649 C CA . ASP A 1 82 ? 10.268 58.110 73.082 1.00 28.93 83 ASP A CA 1
ATOM 650 C C . ASP A 1 82 ? 9.157 59.105 72.792 1.00 30.88 83 ASP A C 1
ATOM 651 O O . ASP A 1 82 ? 8.481 59.580 73.713 1.00 32.21 83 ASP A O 1
ATOM 656 N N . GLY A 1 83 ? 8.987 59.433 71.514 1.00 29.06 84 GLY A N 1
ATOM 657 C CA . GLY A 1 83 ? 7.970 60.384 71.115 1.00 30.49 84 GLY A CA 1
ATOM 658 C C . GLY A 1 83 ? 6.755 59.709 70.513 1.00 30.31 84 GLY A C 1
ATOM 659 O O . GLY A 1 83 ? 6.644 58.487 70.543 1.00 30.44 84 GLY A O 1
ATOM 660 N N . ASN A 1 84 ? 5.841 60.507 69.970 1.00 31.38 85 ASN A N 1
ATOM 661 C CA . ASN A 1 84 ? 4.628 59.974 69.358 1.00 34.32 85 ASN A CA 1
ATOM 662 C C . ASN A 1 84 ? 4.932 59.117 68.137 1.00 33.85 85 ASN A C 1
ATOM 663 O O . ASN A 1 84 ? 4.089 58.334 67.702 1.00 34.66 85 ASN A O 1
ATOM 668 N N . SER A 1 85 ? 6.132 59.257 67.581 1.00 33.58 86 SER A N 1
ATOM 669 C CA . SER A 1 85 ? 6.497 58.484 66.398 1.00 32.29 86 SER A CA 1
ATOM 670 C C . SER A 1 85 ? 7.849 57.792 66.516 1.00 30.53 86 SER A C 1
ATOM 671 O O . SER A 1 85 ? 7.970 56.593 66.244 1.00 29.77 86 SER A O 1
ATOM 674 N N . PHE A 1 86 ? 8.857 58.554 66.926 1.00 29.12 87 PHE A N 1
ATOM 675 C CA . PHE A 1 86 ? 10.213 58.039 67.037 1.00 26.60 87 PHE A CA 1
ATOM 676 C C . PHE A 1 86 ? 10.732 57.705 68.427 1.00 26.12 87 PHE A C 1
ATOM 677 O O . PHE A 1 86 ? 10.441 58.392 69.408 1.00 24.78 87 PHE A O 1
ATOM 685 N N . SER A 1 87 ? 11.526 56.644 68.478 1.00 23.18 88 SER A N 1
ATOM 686 C CA . SER A 1 87 ? 12.182 56.192 69.694 1.00 25.38 88 SER A CA 1
ATOM 687 C C . SER A 1 87 ? 13.670 56.176 69.343 1.00 25.31 88 SER A C 1
ATOM 688 O O . SER A 1 87 ? 14.062 55.645 68.292 1.00 24.94 88 SER A O 1
ATOM 691 N N . ALA A 1 88 ? 14.491 56.765 70.205 1.00 24.01 89 ALA A N 1
ATOM 692 C CA . ALA A 1 88 ? 15.930 56.822 69.964 1.00 23.30 89 ALA A CA 1
ATOM 693 C C . ALA A 1 88 ? 16.684 56.181 71.121 1.00 22.92 89 ALA A C 1
ATOM 694 O O . ALA A 1 88 ? 16.314 56.348 72.281 1.00 24.71 89 ALA A O 1
ATOM 696 N N . ARG A 1 89 ? 17.747 55.455 70.795 1.00 20.99 90 ARG A N 1
ATOM 697 C CA . ARG A 1 89 ? 18.546 54.759 71.795 1.00 21.39 90 ARG A CA 1
ATOM 698 C C . ARG A 1 89 ? 20.039 54.850 71.482 1.00 22.31 90 ARG A C 1
ATOM 699 O O . ARG A 1 89 ? 20.436 54.865 70.320 1.00 21.10 90 ARG A O 1
ATOM 707 N N . ARG A 1 90 ? 20.858 54.907 72.526 1.00 20.64 91 ARG A N 1
ATOM 708 C CA . ARG A 1 90 ? 22.302 54.941 72.348 1.00 19.78 91 ARG A CA 1
ATOM 709 C C . ARG A 1 90 ? 22.862 53.692 73.019 1.00 19.52 91 ARG A C 1
ATOM 710 O O . ARG A 1 90 ? 22.548 53.397 74.175 1.00 20.08 91 ARG A O 1
ATOM 718 N N . VAL A 1 91 ? 23.685 52.956 72.285 1.00 19.41 92 VAL A N 1
ATOM 719 C CA . VAL A 1 91 ? 24.273 51.732 72.792 1.00 19.60 92 VAL A CA 1
ATOM 720 C C . VAL A 1 91 ? 25.781 51.815 72.963 1.00 21.04 92 VAL A C 1
ATOM 721 O O . VAL A 1 91 ? 26.513 52.185 72.039 1.00 20.04 92 VAL A O 1
ATOM 725 N N . ALA A 1 92 ? 26.242 51.461 74.156 1.00 19.41 93 ALA A N 1
ATOM 726 C CA . ALA A 1 92 ? 27.665 51.463 74.432 1.00 21.43 93 ALA A CA 1
ATOM 727 C C . ALA A 1 92 ? 28.159 50.020 74.474 1.00 22.98 93 ALA A C 1
ATOM 728 O O . ALA A 1 92 ? 27.621 49.194 75.216 1.00 25.36 93 ALA A O 1
ATOM 730 N N . ALA A 1 93 ? 29.167 49.716 73.662 1.00 20.43 94 ALA A N 1
ATOM 731 C CA . ALA A 1 93 ? 29.749 48.381 73.639 1.00 22.12 94 ALA A CA 1
ATOM 732 C C . ALA A 1 93 ? 31.001 48.500 74.498 1.00 23.24 94 ALA A C 1
ATOM 733 O O . ALA A 1 93 ? 31.906 49.280 74.193 1.00 21.26 94 ALA A O 1
ATOM 735 N N . ILE A 1 94 ? 31.040 47.733 75.582 1.00 23.12 95 ILE A N 1
ATOM 736 C CA . ILE A 1 94 ? 32.157 47.794 76.511 1.00 23.73 95 ILE A CA 1
ATOM 737 C C . ILE A 1 94 ? 32.944 46.497 76.630 1.00 24.24 95 ILE A C 1
ATOM 738 O O . ILE A 1 94 ? 32.378 45.404 76.619 1.00 24.60 95 ILE A O 1
ATOM 743 N N . GLN A 1 95 ? 34.259 46.638 76.745 1.00 25.63 96 GLN A N 1
ATOM 744 C CA . GLN A 1 95 ? 35.152 45.503 76.909 1.00 27.86 96 GLN A CA 1
ATOM 745 C C . GLN A 1 95 ? 36.401 46.037 77.608 1.00 28.86 96 GLN A C 1
ATOM 746 O O . GLN A 1 95 ? 36.979 47.041 77.182 1.00 27.83 96 GLN A O 1
ATOM 752 N N . ASN A 1 96 ? 36.805 45.378 78.691 1.00 30.57 97 ASN A N 1
ATOM 753 C CA . ASN A 1 96 ? 37.973 45.811 79.454 1.00 30.69 97 ASN A CA 1
ATOM 754 C C . ASN A 1 96 ? 37.739 47.165 80.108 1.00 29.87 97 ASN A C 1
ATOM 755 O O . ASN A 1 96 ? 38.620 48.026 80.120 1.00 30.05 97 ASN A O 1
ATOM 760 N N . GLY A 1 97 ? 36.538 47.360 80.635 1.00 30.52 98 GLY A N 1
ATOM 761 C CA . GLY A 1 97 ? 36.227 48.608 81.306 1.00 30.65 98 GLY A CA 1
ATOM 762 C C . GLY A 1 97 ? 36.275 49.849 80.441 1.00 30.96 98 GLY A C 1
ATOM 763 O O . GLY A 1 97 ? 36.303 50.961 80.950 1.00 32.15 98 GLY A O 1
ATOM 764 N N . LYS A 1 98 ? 36.279 49.672 79.128 1.00 30.98 99 LYS A N 1
ATOM 765 C CA . LYS A 1 98 ? 36.301 50.819 78.240 1.00 31.15 99 LYS A CA 1
ATOM 766 C C . LYS A 1 98 ? 35.348 50.650 77.069 1.00 29.50 99 LYS A C 1
ATOM 767 O O . LYS A 1 98 ? 35.095 49.536 76.609 1.00 27.45 99 LYS A O 1
ATOM 773 N N . PRO A 1 99 ? 34.771 51.761 76.596 1.00 28.36 100 PRO A N 1
ATOM 774 C CA . PRO A 1 99 ? 33.856 51.662 75.461 1.00 26.70 100 PRO A CA 1
ATOM 775 C C . PRO A 1 99 ? 34.691 51.459 74.199 1.00 24.83 100 PRO A C 1
ATOM 776 O O . PRO A 1 99 ? 35.679 52.157 73.980 1.00 25.19 100 PRO A O 1
ATOM 780 N N . ILE A 1 100 ? 34.312 50.487 73.381 1.00 24.63 101 ILE A N 1
ATOM 781 C CA . ILE A 1 100 ? 35.041 50.239 72.149 1.00 23.49 101 ILE A CA 1
ATOM 782 C C . ILE A 1 100 ? 34.209 50.736 70.974 1.00 23.91 101 ILE A C 1
ATOM 783 O O . ILE A 1 100 ? 34.703 50.853 69.851 1.00 22.68 101 ILE A O 1
ATOM 788 N N . PHE A 1 101 ? 32.952 51.063 71.251 1.00 23.29 102 PHE A N 1
ATOM 789 C CA . PHE A 1 101 ? 32.041 51.482 70.197 1.00 21.56 102 PHE A CA 1
ATOM 790 C C . PHE A 1 101 ? 30.741 52.062 70.758 1.00 22.67 102 PHE A C 1
ATOM 791 O O . PHE A 1 101 ? 30.264 51.649 71.818 1.00 21.24 102 PHE A O 1
ATOM 799 N N . TYR A 1 102 ? 30.187 53.035 70.044 1.00 19.51 103 TYR A N 1
ATOM 800 C CA . TYR A 1 102 ? 28.924 53.654 70.421 1.00 20.83 103 TYR A CA 1
ATOM 801 C C . TYR A 1 102 ? 28.041 53.724 69.186 1.00 21.85 103 TYR A C 1
ATOM 802 O O . TYR A 1 102 ? 28.516 54.014 68.084 1.00 21.10 103 TYR A O 1
ATOM 811 N N . MET A 1 103 ? 26.758 53.459 69.378 1.00 20.57 104 MET A N 1
ATOM 812 C CA . MET A 1 103 ? 25.795 53.528 68.297 1.00 21.19 104 MET A CA 1
ATOM 813 C C . MET A 1 103 ? 24.551 54.226 68.813 1.00 22.18 104 MET A C 1
ATOM 814 O O . MET A 1 103 ? 24.162 54.044 69.963 1.00 21.27 104 MET A O 1
ATOM 819 N N . THR A 1 104 ? 23.955 55.047 67.961 1.00 19.76 105 THR A N 1
ATOM 820 C CA . THR A 1 104 ? 22.712 55.714 68.291 1.00 20.29 105 THR A CA 1
ATOM 821 C C . THR A 1 104 ? 21.800 55.295 67.148 1.00 20.14 105 THR A C 1
ATOM 822 O O . THR A 1 104 ? 22.150 55.444 65.982 1.00 19.57 105 THR A O 1
ATOM 826 N N . ALA A 1 105 ? 20.651 54.724 67.483 1.00 19.51 106 ALA A N 1
ATOM 827 C CA . ALA A 1 105 ? 19.721 54.275 66.458 1.00 19.00 106 ALA A CA 1
ATOM 828 C C . ALA A 1 105 ? 18.346 54.880 66.682 1.00 20.49 106 ALA A C 1
ATOM 829 O O . ALA A 1 105 ? 17.945 55.141 67.817 1.00 18.57 106 ALA A O 1
ATOM 831 N N . SER A 1 106 ? 17.629 55.108 65.592 1.00 19.83 107 SER A N 1
ATOM 832 C CA . SER A 1 106 ? 16.294 55.680 65.673 1.00 21.23 107 SER A CA 1
ATOM 833 C C . SER A 1 106 ? 15.301 54.667 65.120 1.00 22.31 107 SER A C 1
ATOM 834 O O . SER A 1 106 ? 15.579 53.992 64.125 1.00 19.38 107 SER A O 1
ATOM 837 N N . PHE A 1 107 ? 14.152 54.559 65.783 1.00 21.45 108 PHE A N 1
ATOM 838 C CA . PHE A 1 107 ? 13.112 53.617 65.390 1.00 22.81 108 PHE A CA 1
ATOM 839 C C . PHE A 1 107 ? 11.789 54.339 65.144 1.00 23.26 108 PHE A C 1
ATOM 840 O O . PHE A 1 107 ? 11.485 55.335 65.796 1.00 23.01 108 PHE A O 1
ATOM 848 N N . GLN A 1 108 ? 10.997 53.813 64.216 1.00 24.94 109 GLN A N 1
ATOM 849 C CA . GLN A 1 108 ? 9.715 54.403 63.860 1.00 27.99 109 GLN A CA 1
ATOM 850 C C . GLN A 1 108 ? 8.746 53.307 63.421 1.00 29.03 109 GLN A C 1
ATOM 851 O O . GLN A 1 108 ? 9.159 52.291 62.869 1.00 28.87 109 GLN A O 1
ATOM 857 N N . ALA A 1 109 ? 7.456 53.505 63.678 1.00 33.33 110 ALA A N 1
ATOM 858 C CA . ALA A 1 109 ? 6.459 52.516 63.272 1.00 35.86 110 ALA A CA 1
ATOM 859 C C . ALA A 1 109 ? 6.162 52.711 61.793 1.00 37.54 110 ALA A C 1
ATOM 860 O O . ALA A 1 109 ? 6.275 53.828 61.272 1.00 36.65 110 ALA A O 1
ATOM 862 N N . PRO A 1 110 ? 5.776 51.630 61.096 0.00 38.58 111 PRO A N 1
ATOM 863 C CA . PRO A 1 110 ? 5.468 51.723 59.668 0.00 39.92 111 PRO A CA 1
ATOM 864 C C . PRO A 1 110 ? 4.467 52.834 59.398 0.00 41.21 111 PRO A C 1
ATOM 865 O O . PRO A 1 110 ? 3.692 53.215 60.279 0.00 41.29 111 PRO A O 1
ATOM 869 N N . GLU A 1 111 ? 4.515 53.368 58.184 1.00 42.94 112 GLU A N 1
ATOM 870 C CA . GLU A 1 111 ? 3.624 54.445 57.806 1.00 44.25 112 GLU A CA 1
ATOM 871 C C . GLU A 1 111 ? 3.626 54.631 56.293 1.00 45.14 112 GLU A C 1
ATOM 872 O O . GLU A 1 111 ? 4.621 54.354 55.618 1.00 45.43 112 GLU A O 1
ATOM 878 N N . ALA A 1 112 ? 2.500 55.093 55.753 1.00 44.47 113 ALA A N 1
ATOM 879 C CA . ALA A 1 112 ? 2.392 55.339 54.322 1.00 43.27 113 ALA A CA 1
ATOM 880 C C . ALA A 1 112 ? 2.830 56.774 54.099 1.00 41.19 113 ALA A C 1
ATOM 881 O O . ALA A 1 112 ? 2.535 57.651 54.915 1.00 42.35 113 ALA A O 1
ATOM 883 N N . GLY A 1 113 ? 3.561 57.011 53.016 1.00 38.27 114 GLY A N 1
ATOM 884 C CA . GLY A 1 113 ? 4.031 58.353 52.718 1.00 34.31 114 GLY A CA 1
ATOM 885 C C . GLY A 1 113 ? 4.643 58.485 51.340 1.00 31.98 114 GLY A C 1
ATOM 886 O O . GLY A 1 113 ? 4.520 57.584 50.509 1.00 29.75 114 GLY A O 1
ATOM 887 N N . PHE A 1 114 ? 5.301 59.615 51.096 1.00 30.47 115 PHE A N 1
ATOM 888 C CA . PHE A 1 114 ? 5.941 59.866 49.808 1.00 31.67 115 PHE A CA 1
ATOM 889 C C . PHE A 1 114 ? 6.885 58.723 49.441 1.00 30.16 115 PHE A C 1
ATOM 890 O O . PHE A 1 114 ? 7.649 58.225 50.283 1.00 29.27 115 PHE A O 1
ATOM 898 N N . GLU A 1 115 ? 6.831 58.306 48.182 1.00 29.47 116 GLU A N 1
ATOM 899 C CA . GLU A 1 115 ? 7.676 57.215 47.715 1.00 28.45 116 GLU A CA 1
ATOM 900 C C . GLU A 1 115 ? 8.413 57.546 46.428 1.00 27.31 116 GLU A C 1
ATOM 901 O O . GLU A 1 115 ? 7.830 58.065 45.475 1.00 26.63 116 GLU A O 1
ATOM 907 N N . HIS A 1 116 ? 9.706 57.245 46.415 1.00 24.17 117 HIS A N 1
ATOM 908 C CA . HIS A 1 116 ? 10.537 57.424 45.237 1.00 22.02 117 HIS A CA 1
ATOM 909 C C . HIS A 1 116 ? 11.891 56.818 45.577 1.00 21.73 117 HIS A C 1
ATOM 910 O O . HIS A 1 116 ? 12.256 56.705 46.747 1.00 19.22 117 HIS A O 1
ATOM 917 N N . GLN A 1 117 ? 12.618 56.396 44.555 1.00 21.39 118 GLN A N 1
ATOM 918 C CA . GLN A 1 117 ? 13.926 55.817 44.784 1.00 22.97 118 GLN A CA 1
ATOM 919 C C . GLN A 1 117 ? 14.795 55.874 43.549 1.00 23.43 118 GLN A C 1
ATOM 920 O O . GLN A 1 117 ? 14.309 55.940 42.419 1.00 23.05 118 GLN A O 1
ATOM 926 N N . LYS A 1 118 ? 16.096 55.840 43.802 1.00 23.19 119 LYS A N 1
ATOM 927 C CA . LYS A 1 118 ? 17.114 55.842 42.774 1.00 23.35 119 LYS A CA 1
ATOM 928 C C . LYS A 1 118 ? 16.953 54.543 41.993 1.00 22.60 119 LYS A C 1
ATOM 929 O O . LYS A 1 118 ? 16.554 53.528 42.551 1.00 22.40 119 LYS A O 1
ATOM 935 N N . THR A 1 119 ? 17.246 54.575 40.700 1.00 21.38 120 THR A N 1
ATOM 936 C CA . THR A 1 119 ? 17.134 53.374 39.891 1.00 23.44 120 THR A CA 1
ATOM 937 C C . THR A 1 119 ? 18.350 52.499 40.161 1.00 22.42 120 THR A C 1
ATOM 938 O O . THR A 1 119 ? 19.474 52.995 40.224 1.00 21.69 120 THR A O 1
ATOM 942 N N . MET A 1 120 ? 18.116 51.202 40.337 1.00 22.55 121 MET A N 1
ATOM 943 C CA . MET A 1 120 ? 19.188 50.243 40.599 1.00 23.13 121 MET A CA 1
ATOM 944 C C . MET A 1 120 ? 20.219 50.255 39.471 1.00 25.15 121 MET A C 1
ATOM 945 O O . MET A 1 120 ? 19.861 50.249 38.292 1.00 22.65 121 MET A O 1
ATOM 950 N N . PRO A 1 121 ? 21.517 50.292 39.819 1.00 24.71 122 PRO A N 1
ATOM 951 C CA . PRO A 1 121 ? 22.566 50.298 38.795 1.00 24.88 122 PRO A CA 1
ATOM 952 C C . PRO A 1 121 ? 22.575 48.965 38.052 1.00 25.75 122 PRO A C 1
ATOM 953 O O . PRO A 1 121 ? 22.100 47.956 38.576 1.00 24.41 122 PRO A O 1
ATOM 957 N N . SER A 1 122 ? 23.105 48.951 36.833 1.00 25.44 123 SER A N 1
ATOM 958 C CA . SER A 1 122 ? 23.137 47.704 36.082 1.00 27.04 123 SER A CA 1
ATOM 959 C C . SER A 1 122 ? 24.127 46.749 36.734 1.00 26.01 123 SER A C 1
ATOM 960 O O . SER A 1 122 ? 25.212 47.147 37.168 1.00 25.10 123 SER A O 1
ATOM 963 N N . ALA A 1 123 ? 23.728 45.488 36.815 1.00 23.34 124 ALA A N 1
ATOM 964 C CA . ALA A 1 123 ? 24.555 44.449 37.401 1.00 24.41 124 ALA A CA 1
ATOM 965 C C . ALA A 1 123 ? 24.057 43.107 36.887 1.00 23.90 124 ALA A C 1
ATOM 966 O O . ALA A 1 123 ? 22.867 42.944 36.612 1.00 23.81 124 ALA A O 1
ATOM 968 N N . PRO A 1 124 ? 24.965 42.134 36.727 1.00 25.37 125 PRO A N 1
ATOM 969 C CA . PRO A 1 124 ? 24.545 40.819 36.244 1.00 25.60 125 PRO A CA 1
ATOM 970 C C . PRO A 1 124 ? 23.813 40.078 37.348 1.00 27.01 125 PRO A C 1
ATOM 971 O O . PRO A 1 124 ? 23.968 40.392 38.530 1.00 26.18 125 PRO A O 1
ATOM 975 N N . ALA A 1 125 ? 23.004 39.105 36.960 1.00 25.64 126 ALA A N 1
ATOM 976 C CA . ALA A 1 125 ? 22.269 38.318 37.931 1.00 25.72 126 ALA A CA 1
ATOM 977 C C . ALA A 1 125 ? 23.274 37.512 38.740 1.00 25.56 126 ALA A C 1
ATOM 978 O O . ALA A 1 125 ? 24.381 37.231 38.277 1.00 25.29 126 ALA A O 1
ATOM 980 N N . PRO A 1 126 ? 22.907 37.137 39.968 1.00 23.77 127 PRO A N 1
ATOM 981 C CA . PRO A 1 126 ? 23.824 36.356 40.798 1.00 23.68 127 PRO A CA 1
ATOM 982 C C . PRO A 1 126 ? 23.983 34.918 40.289 1.00 25.81 127 PRO A C 1
ATOM 983 O O . PRO A 1 126 ? 24.935 34.229 40.645 1.00 23.39 127 PRO A O 1
ATOM 987 N N . ASP A 1 127 ? 23.059 34.492 39.429 1.00 25.87 128 ASP A N 1
ATOM 988 C CA . ASP A 1 127 ? 23.040 33.127 38.902 1.00 28.77 128 ASP A CA 1
ATOM 989 C C . ASP A 1 127 ? 24.341 32.477 38.431 1.00 28.53 128 ASP A C 1
ATOM 990 O O . ASP A 1 127 ? 24.702 31.412 38.915 1.00 30.08 128 ASP A O 1
ATOM 995 N N . GLY A 1 128 ? 25.050 33.088 37.494 1.00 29.52 129 GLY A N 1
ATOM 996 C CA . GLY A 1 128 ? 26.269 32.448 37.030 1.00 30.38 129 GLY A CA 1
ATOM 997 C C . GLY A 1 128 ? 27.515 32.719 37.852 1.00 30.69 129 GLY A C 1
ATOM 998 O O . GLY A 1 128 ? 28.582 32.187 37.553 1.00 31.17 129 GLY A O 1
ATOM 999 N N . LEU A 1 129 ? 27.385 33.505 38.911 1.00 27.52 130 LEU A N 1
ATOM 1000 C CA . LEU A 1 129 ? 28.543 33.871 39.715 1.00 24.45 130 LEU A CA 1
ATOM 1001 C C . LEU A 1 129 ? 28.969 32.930 40.834 1.00 21.95 130 LEU A C 1
ATOM 1002 O O . LEU A 1 129 ? 28.153 32.480 41.636 1.00 20.01 130 LEU A O 1
ATOM 1007 N N . PRO A 1 130 ? 30.276 32.622 40.903 1.00 21.42 131 PRO A N 1
ATOM 1008 C CA . PRO A 1 130 ? 30.743 31.735 41.966 1.00 21.29 131 PRO A CA 1
ATOM 1009 C C . PRO A 1 130 ? 30.827 32.520 43.282 1.00 21.00 131 PRO A C 1
ATOM 1010 O O . PRO A 1 130 ? 30.982 33.742 43.277 1.00 20.69 131 PRO A O 1
ATOM 1014 N N . SER A 1 131 ? 30.713 31.818 44.402 1.00 20.86 132 SER A N 1
ATOM 1015 C CA . SER A 1 131 ? 30.791 32.462 45.709 1.00 21.81 132 SER A CA 1
ATOM 1016 C C . SER A 1 131 ? 32.255 32.726 46.075 1.00 23.96 132 SER A C 1
ATOM 1017 O O . SER A 1 131 ? 33.165 32.198 45.431 1.00 23.44 132 SER A O 1
ATOM 1020 N N . GLU A 1 132 ? 32.482 33.557 47.094 1.00 23.37 133 GLU A N 1
ATOM 1021 C CA . GLU A 1 132 ? 33.845 33.862 47.527 1.00 25.07 133 GLU A CA 1
ATOM 1022 C C . GLU A 1 132 ? 34.449 32.559 48.022 1.00 24.50 133 GLU A C 1
ATOM 1023 O O . GLU A 1 132 ? 35.631 32.290 47.821 1.00 26.35 133 GLU A O 1
ATOM 1029 N N . THR A 1 133 ? 33.617 31.748 48.667 1.00 25.86 134 THR A N 1
ATOM 1030 C CA . THR A 1 133 ? 34.060 30.467 49.186 1.00 27.35 134 THR A CA 1
ATOM 1031 C C . THR A 1 133 ? 34.534 29.580 48.044 1.00 26.91 134 THR A C 1
ATOM 1032 O O . THR A 1 133 ? 35.566 28.913 48.149 1.00 27.86 134 THR A O 1
ATOM 1036 N N . GLN A 1 134 ? 33.777 29.575 46.955 1.00 26.43 135 GLN A N 1
ATOM 1037 C CA . GLN A 1 134 ? 34.146 28.787 45.789 1.00 26.83 135 GLN A CA 1
ATOM 1038 C C . GLN A 1 134 ? 35.471 29.285 45.231 1.00 25.71 135 GLN A C 1
ATOM 1039 O O . GLN A 1 134 ? 36.369 28.496 44.934 1.00 24.61 135 GLN A O 1
ATOM 1045 N N . ILE A 1 135 ? 35.581 30.603 45.085 1.00 24.04 136 ILE A N 1
ATOM 1046 C CA . ILE A 1 135 ? 36.790 31.219 44.546 1.00 24.19 136 ILE A CA 1
ATOM 1047 C C . ILE A 1 135 ? 38.002 30.853 45.401 1.00 25.31 136 ILE A C 1
ATOM 1048 O O . ILE A 1 135 ? 39.071 30.522 44.882 1.00 25.77 136 ILE A O 1
ATOM 1053 N N . ALA A 1 136 ? 37.822 30.911 46.713 1.00 25.30 137 ALA A N 1
ATOM 1054 C CA . ALA A 1 136 ? 38.888 30.576 47.648 1.00 27.91 137 ALA A CA 1
ATOM 1055 C C . ALA A 1 136 ? 39.337 29.134 47.414 1.00 29.05 137 ALA A C 1
ATOM 1056 O O . ALA A 1 136 ? 40.533 28.847 47.307 1.00 28.17 137 ALA A O 1
ATOM 1058 N N . GLN A 1 137 ? 38.371 28.230 47.317 1.00 28.12 138 GLN A N 1
ATOM 1059 C CA . GLN A 1 137 ? 38.670 26.824 47.090 1.00 29.55 138 GLN A CA 1
ATOM 1060 C C . GLN A 1 137 ? 39.445 26.646 45.790 1.00 30.47 138 GLN A C 1
ATOM 1061 O O . GLN A 1 137 ? 40.391 25.857 45.711 1.00 29.89 138 GLN A O 1
ATOM 1067 N N . SER A 1 138 ? 39.038 27.386 44.770 1.00 27.66 139 SER A N 1
ATOM 1068 C CA . SER A 1 138 ? 39.685 27.312 43.472 1.00 31.63 139 SER A CA 1
ATOM 1069 C C . SER A 1 138 ? 41.134 27.801 43.532 1.00 31.55 139 SER A C 1
ATOM 1070 O O . SER A 1 138 ? 42.058 27.102 43.104 1.00 28.23 139 SER A O 1
ATOM 1073 N N . LEU A 1 139 ? 41.331 28.997 44.073 1.00 33.87 140 LEU A N 1
ATOM 1074 C CA . LEU A 1 139 ? 42.671 29.561 44.172 1.00 36.31 140 LEU A CA 1
ATOM 1075 C C . LEU A 1 139 ? 43.560 28.773 45.130 1.00 37.58 140 LEU A C 1
ATOM 1076 O O . LEU A 1 139 ? 44.786 28.818 45.021 1.00 37.71 140 LEU A O 1
ATOM 1081 N N . ALA A 1 140 ? 42.948 28.040 46.056 1.00 37.99 141 ALA A N 1
ATOM 1082 C CA . ALA A 1 140 ? 43.715 27.260 47.027 1.00 39.86 141 ALA A CA 1
ATOM 1083 C C . ALA A 1 140 ? 44.239 25.895 46.548 1.00 40.80 141 ALA A C 1
ATOM 1084 O O . ALA A 1 140 ? 44.873 25.174 47.320 1.00 39.93 141 ALA A O 1
ATOM 1086 N N . HIS A 1 141 ? 43.991 25.529 45.292 1.00 41.94 142 HIS A N 1
ATOM 1087 C CA . HIS A 1 141 ? 44.477 24.238 44.790 1.00 46.00 142 HIS A CA 1
ATOM 1088 C C . HIS A 1 141 ? 46.013 24.134 44.794 1.00 47.26 142 HIS A C 1
ATOM 1089 O O . HIS A 1 141 ? 46.623 23.960 43.742 1.00 48.67 142 HIS A O 1
ATOM 1096 N N . LEU A 1 142 ? 46.633 24.228 45.973 1.00 49.98 143 LEU A N 1
ATOM 1097 C CA . LEU A 1 142 ? 48.094 24.135 46.113 1.00 49.97 143 LEU A CA 1
ATOM 1098 C C . LEU A 1 142 ? 48.532 24.006 47.571 1.00 48.14 143 LEU A C 1
ATOM 1099 O O . LEU A 1 142 ? 47.717 24.115 48.490 1.00 49.12 143 LEU A O 1
ATOM 1104 N N . LEU A 1 143 ? 49.825 23.773 47.773 0.00 45.33 144 LEU A N 1
ATOM 1105 C CA . LEU A 1 143 ? 50.390 23.644 49.108 0.00 42.40 144 LEU A CA 1
ATOM 1106 C C . LEU A 1 143 ? 49.793 22.473 49.883 0.00 40.31 144 LEU A C 1
ATOM 1107 O O . LEU A 1 143 ? 48.738 21.948 49.531 0.00 40.16 144 LEU A O 1
ATOM 1112 N N . PRO A 1 144 ? 50.465 22.048 50.970 0.00 38.26 145 PRO A N 1
ATOM 1113 C CA . PRO A 1 144 ? 50.015 20.931 51.811 0.00 36.54 145 PRO A CA 1
ATOM 1114 C C . PRO A 1 144 ? 48.595 21.098 52.352 0.00 34.86 145 PRO A C 1
ATOM 1115 O O . PRO A 1 144 ? 48.270 22.118 52.960 0.00 34.76 145 PRO A O 1
ATOM 1119 N N . PRO A 1 145 ? 47.730 20.095 52.133 0.00 33.32 146 PRO A N 1
ATOM 1120 C CA . PRO A 1 145 ? 46.351 20.170 52.628 0.00 32.05 146 PRO A CA 1
ATOM 1121 C C . PRO A 1 145 ? 46.294 20.290 54.146 0.00 30.95 146 PRO A C 1
ATOM 1122 O O . PRO A 1 145 ? 45.229 20.499 54.719 0.00 30.76 146 PRO A O 1
ATOM 1126 N N . VAL A 1 146 ? 47.453 20.151 54.784 0.00 29.77 147 VAL A N 1
ATOM 1127 C CA . VAL A 1 146 ? 47.568 20.238 56.237 0.00 28.62 147 VAL A CA 1
ATOM 1128 C C . VAL A 1 146 ? 46.827 21.466 56.755 0.00 28.07 147 VAL A C 1
ATOM 1129 O O . VAL A 1 146 ? 46.179 21.426 57.801 0.00 27.92 147 VAL A O 1
ATOM 1133 N N . LEU A 1 147 ? 46.935 22.562 56.013 0.00 27.46 148 LEU A N 1
ATOM 1134 C CA . LEU A 1 147 ? 46.273 23.804 56.380 0.00 26.93 148 LEU A CA 1
ATOM 1135 C C . LEU A 1 147 ? 44.981 23.909 55.587 0.00 26.72 148 LEU A C 1
ATOM 1136 O O . LEU A 1 147 ? 44.035 24.574 56.005 0.00 26.64 148 LEU A O 1
ATOM 1141 N N . LYS A 1 148 ? 44.961 23.246 54.434 0.00 26.55 149 LYS A N 1
ATOM 1142 C CA . LYS A 1 148 ? 43.798 23.242 53.556 0.00 26.44 149 LYS A CA 1
ATOM 1143 C C . LYS A 1 148 ? 42.673 22.407 54.167 0.00 26.47 149 LYS A C 1
ATOM 1144 O O . LYS A 1 148 ? 41.558 22.364 53.643 0.00 26.42 149 LYS A O 1
ATOM 1150 N N . ASP A 1 149 ? 42.975 21.746 55.280 0.00 26.57 150 ASP A N 1
ATOM 1151 C CA . ASP A 1 149 ? 42.000 20.916 55.976 0.00 26.74 150 ASP A CA 1
ATOM 1152 C C . ASP A 1 149 ? 41.561 21.580 57.276 0.00 27.01 150 ASP A C 1
ATOM 1153 O O . ASP A 1 149 ? 41.545 20.948 58.333 0.00 26.98 150 ASP A O 1
ATOM 1158 N N . LYS A 1 150 ? 41.206 22.858 57.192 0.00 27.42 151 LYS A N 1
ATOM 1159 C CA . LYS A 1 150 ? 40.768 23.612 58.360 0.00 27.91 151 LYS A CA 1
ATOM 1160 C C . LYS A 1 150 ? 39.991 24.849 57.916 0.00 28.51 151 LYS A C 1
ATOM 1161 O O . LYS A 1 150 ? 38.941 25.170 58.473 0.00 28.49 151 LYS A O 1
ATOM 1167 N N . PHE A 1 151 ? 40.518 25.537 56.909 0.00 29.33 152 PHE A N 1
ATOM 1168 C CA . PHE A 1 151 ? 39.882 26.732 56.365 0.00 30.31 152 PHE A CA 1
ATOM 1169 C C . PHE A 1 151 ? 38.930 26.299 55.252 0.00 31.49 152 PHE A C 1
ATOM 1170 O O . PHE A 1 151 ? 39.362 25.744 54.241 0.00 31.51 152 PHE A O 1
ATOM 1178 N N . ILE A 1 152 ? 37.635 26.541 55.444 0.00 33.05 153 ILE A N 1
ATOM 1179 C CA . ILE A 1 152 ? 36.650 26.154 54.440 0.00 34.76 153 ILE A CA 1
ATOM 1180 C C . ILE A 1 152 ? 35.316 26.905 54.432 0.00 36.15 153 ILE A C 1
ATOM 1181 O O . ILE A 1 152 ? 35.032 27.743 55.287 0.00 36.17 153 ILE A O 1
ATOM 1186 N N . CYS A 1 153 ? 34.514 26.559 53.431 0.00 37.96 154 CYS A N 1
ATOM 1187 C CA . CYS A 1 153 ? 33.195 27.117 53.136 0.00 40.04 154 CYS A CA 1
ATOM 1188 C C . CYS A 1 153 ? 32.243 27.703 54.182 0.00 41.46 154 CYS A C 1
ATOM 1189 O O . CYS A 1 153 ? 31.720 28.800 53.987 0.00 41.78 154 CYS A O 1
ATOM 1192 N N . ASP A 1 154 ? 32.009 26.991 55.278 1.00 44.51 155 ASP A N 1
ATOM 1193 C CA . ASP A 1 154 ? 31.031 27.437 56.272 1.00 43.40 155 ASP A CA 1
ATOM 1194 C C . ASP A 1 154 ? 30.986 28.886 56.762 1.00 40.95 155 ASP A C 1
ATOM 1195 O O . ASP A 1 154 ? 31.672 29.272 57.715 1.00 40.79 155 ASP A O 1
ATOM 1200 N N . ARG A 1 155 ? 30.133 29.671 56.108 1.00 37.66 156 ARG A N 1
ATOM 1201 C CA . ARG A 1 155 ? 29.921 31.077 56.439 1.00 34.42 156 ARG A CA 1
ATOM 1202 C C . ARG A 1 155 ? 28.433 31.286 56.669 1.00 30.86 156 ARG A C 1
ATOM 1203 O O . ARG A 1 155 ? 27.602 30.581 56.097 1.00 29.32 156 ARG A O 1
ATOM 1211 N N . PRO A 1 156 ? 28.072 32.272 57.499 1.00 28.13 157 PRO A N 1
ATOM 1212 C CA . PRO A 1 156 ? 26.649 32.519 57.744 1.00 26.80 157 PRO A CA 1
ATOM 1213 C C . PRO A 1 156 ? 25.984 33.146 56.516 1.00 24.67 157 PRO A C 1
ATOM 1214 O O . PRO A 1 156 ? 24.776 33.046 56.340 1.00 24.44 157 PRO A O 1
ATOM 1218 N N . LEU A 1 157 ? 26.781 33.791 55.668 1.00 23.37 158 LEU A N 1
ATOM 1219 C CA . LEU A 1 157 ? 26.263 34.436 54.464 1.00 24.38 158 LEU A CA 1
ATOM 1220 C C . LEU A 1 157 ? 26.962 33.951 53.197 1.00 25.04 158 LEU A C 1
ATOM 1221 O O . LEU A 1 157 ? 28.152 33.614 53.221 1.00 26.64 158 LEU A O 1
ATOM 1226 N N . GLU A 1 158 ? 26.225 33.920 52.092 1.00 22.45 159 GLU A N 1
ATOM 1227 C CA . GLU A 1 158 ? 26.807 33.526 50.812 1.00 22.71 159 GLU A CA 1
ATOM 1228 C C . GLU A 1 158 ? 27.030 34.823 50.044 1.00 21.92 159 GLU A C 1
ATOM 1229 O O . GLU A 1 158 ? 26.114 35.642 49.917 1.00 19.13 159 GLU A O 1
ATOM 1235 N N . VAL A 1 159 ? 28.248 35.010 49.547 1.00 20.12 160 VAL A N 1
ATOM 1236 C CA . VAL A 1 159 ? 28.600 36.213 48.798 1.00 20.16 160 VAL A CA 1
ATOM 1237 C C . VAL A 1 159 ? 29.129 35.866 47.408 1.00 20.35 160 VAL A C 1
ATOM 1238 O O . VAL A 1 159 ? 30.073 35.088 47.273 1.00 19.00 160 VAL A O 1
ATOM 1242 N N . ARG A 1 160 ? 28.511 36.450 46.385 1.00 20.20 161 ARG A N 1
ATOM 1243 C CA . ARG A 1 160 ? 28.922 36.242 45.000 1.00 21.16 161 ARG A CA 1
ATOM 1244 C C . ARG A 1 160 ? 29.288 37.596 44.397 1.00 21.36 161 ARG A C 1
ATOM 1245 O O . ARG A 1 160 ? 28.414 38.377 44.020 1.00 21.15 161 ARG A O 1
ATOM 1253 N N . PRO A 1 161 ? 30.594 37.894 44.307 1.00 19.96 162 PRO A N 1
ATOM 1254 C CA . PRO A 1 161 ? 31.057 39.167 43.746 1.00 20.73 162 PRO A CA 1
ATOM 1255 C C . PRO A 1 161 ? 30.941 39.251 42.225 1.00 22.04 162 PRO A C 1
ATOM 1256 O O . PRO A 1 161 ? 31.142 38.260 41.522 1.00 21.58 162 PRO A O 1
ATOM 1260 N N . VAL A 1 162 ? 30.597 40.437 41.730 1.00 22.53 163 VAL A N 1
ATOM 1261 C CA . VAL A 1 162 ? 30.481 40.663 40.295 1.00 23.42 163 VAL A CA 1
ATOM 1262 C C . VAL A 1 162 ? 31.905 40.654 39.754 1.00 25.59 163 VAL A C 1
ATOM 1263 O O . VAL A 1 162 ? 32.173 40.116 38.680 1.00 27.20 163 VAL A O 1
ATOM 1267 N N . GLU A 1 163 ? 32.814 41.256 40.514 1.00 25.94 164 GLU A N 1
ATOM 1268 C CA . GLU A 1 163 ? 34.229 41.272 40.161 1.00 29.83 164 GLU A CA 1
ATOM 1269 C C . GLU A 1 163 ? 34.971 40.924 41.450 1.00 29.25 164 GLU A C 1
ATOM 1270 O O . GLU A 1 163 ? 34.687 41.484 42.506 1.00 31.39 164 GLU A O 1
ATOM 1276 N N . PHE A 1 164 ? 35.907 39.988 41.374 1.00 27.81 165 PHE A N 1
ATOM 1277 C CA . PHE A 1 164 ? 36.639 39.582 42.559 1.00 27.65 165 PHE A CA 1
ATOM 1278 C C . PHE A 1 164 ? 37.886 40.401 42.842 1.00 27.43 165 PHE A C 1
ATOM 1279 O O . PHE A 1 164 ? 38.772 40.531 41.996 1.00 26.89 165 PHE A O 1
ATOM 1287 N N . HIS A 1 165 ? 37.945 40.944 44.050 1.00 26.59 166 HIS A N 1
ATOM 1288 C CA . HIS A 1 165 ? 39.087 41.727 44.490 1.00 27.83 166 HIS A CA 1
ATOM 1289 C C . HIS A 1 165 ? 39.736 40.897 45.580 1.00 28.28 166 HIS A C 1
ATOM 1290 O O . HIS A 1 165 ? 39.190 40.759 46.672 1.00 31.26 166 HIS A O 1
ATOM 1297 N N . ASN A 1 166 ? 40.890 40.319 45.276 1.00 27.72 167 ASN A N 1
ATOM 1298 C CA . ASN A 1 166 ? 41.592 39.491 46.245 1.00 27.85 167 ASN A CA 1
ATOM 1299 C C . ASN A 1 166 ? 42.208 40.357 47.339 1.00 27.10 167 ASN A C 1
ATOM 1300 O O . ASN A 1 166 ? 43.090 41.171 47.075 1.00 26.24 167 ASN A O 1
ATOM 1305 N N . PRO A 1 167 ? 41.750 40.182 48.586 1.00 26.38 168 PRO A N 1
ATOM 1306 C CA . PRO A 1 167 ? 42.242 40.934 49.742 1.00 26.81 168 PRO A CA 1
ATOM 1307 C C . PRO A 1 167 ? 43.708 40.610 50.045 1.00 25.77 168 PRO A C 1
ATOM 1308 O O . PRO A 1 167 ? 44.412 41.394 50.682 1.00 23.62 168 PRO A O 1
ATOM 1312 N N . LEU A 1 168 ? 44.158 39.454 49.566 1.00 25.09 169 LEU A N 1
ATOM 1313 C CA . LEU A 1 168 ? 45.529 39.005 49.780 1.00 26.66 169 LEU A CA 1
ATOM 1314 C C . LEU A 1 168 ? 46.516 39.652 48.828 1.00 28.42 169 LEU A C 1
ATOM 1315 O O . LEU A 1 168 ? 47.705 39.773 49.143 1.00 28.55 169 LEU A O 1
ATOM 1320 N N . LYS A 1 169 ? 46.042 40.052 47.656 1.00 30.51 170 LYS A N 1
ATOM 1321 C CA . LYS A 1 169 ? 46.934 40.676 46.695 1.00 35.37 170 LYS A CA 1
ATOM 1322 C C . LYS A 1 169 ? 46.427 42.014 46.181 1.00 37.38 170 LYS A C 1
ATOM 1323 O O . LYS A 1 169 ? 47.113 43.020 46.308 1.00 41.23 170 LYS A O 1
ATOM 1329 N N . GLY A 1 170 ? 45.244 42.045 45.588 1.00 36.50 171 GLY A N 1
ATOM 1330 C CA . GLY A 1 170 ? 44.730 43.328 45.122 1.00 33.08 171 GLY A CA 1
ATOM 1331 C C . GLY A 1 170 ? 45.308 43.836 43.811 1.00 29.82 171 GLY A C 1
ATOM 1332 O O . GLY A 1 170 ? 46.491 43.658 43.522 1.00 28.51 171 GLY A O 1
ATOM 1333 N N . HIS A 1 171 ? 44.454 44.471 43.020 1.00 27.18 172 HIS A N 1
ATOM 1334 C CA . HIS A 1 171 ? 44.830 45.016 41.722 1.00 26.59 172 HIS A CA 1
ATOM 1335 C C . HIS A 1 171 ? 44.144 46.369 41.544 1.00 26.42 172 HIS A C 1
ATOM 1336 O O . HIS A 1 171 ? 43.032 46.574 42.048 1.00 22.84 172 HIS A O 1
ATOM 1343 N N . VAL A 1 172 ? 44.792 47.286 40.827 1.00 24.04 173 VAL A N 1
ATOM 1344 C CA . VAL A 1 172 ? 44.202 48.599 40.591 1.00 23.27 173 VAL A CA 1
ATOM 1345 C C . VAL A 1 172 ? 42.857 48.439 39.884 1.00 22.52 173 VAL A C 1
ATOM 1346 O O . VAL A 1 172 ? 42.717 47.634 38.963 1.00 22.08 173 VAL A O 1
ATOM 1350 N N . ALA A 1 173 ? 41.869 49.210 40.321 1.00 21.47 174 ALA A N 1
ATOM 1351 C CA . ALA A 1 173 ? 40.536 49.147 39.726 1.00 19.89 174 ALA A CA 1
ATOM 1352 C C . ALA A 1 173 ? 39.757 50.373 40.160 1.00 20.21 174 ALA A C 1
ATOM 1353 O O . ALA A 1 173 ? 40.075 50.973 41.189 1.00 21.46 174 ALA A O 1
ATOM 1355 N N . GLU A 1 174 ? 38.752 50.752 39.373 1.00 19.64 175 GLU A N 1
ATOM 1356 C CA . GLU A 1 174 ? 37.924 51.905 39.706 1.00 21.92 175 GLU A CA 1
ATOM 1357 C C . GLU A 1 174 ? 37.311 51.666 41.086 1.00 19.65 175 GLU A C 1
ATOM 1358 O O . GLU A 1 174 ? 37.060 50.528 41.473 1.00 18.48 175 GLU A O 1
ATOM 1364 N N . PRO A 1 175 ? 37.065 52.746 41.843 1.00 20.69 176 PRO A N 1
ATOM 1365 C CA . PRO A 1 175 ? 36.492 52.641 43.186 1.00 20.04 176 PRO A CA 1
ATOM 1366 C C . PRO A 1 175 ? 35.011 52.264 43.262 1.00 21.32 176 PRO A C 1
ATOM 1367 O O . PRO A 1 175 ? 34.202 52.998 43.834 1.00 20.05 176 PRO A O 1
ATOM 1371 N N . HIS A 1 176 ? 34.670 51.114 42.685 1.00 21.53 177 HIS A N 1
ATOM 1372 C CA . HIS A 1 176 ? 33.297 50.610 42.704 1.00 23.07 177 HIS A CA 1
ATOM 1373 C C . HIS A 1 176 ? 33.341 49.093 42.851 1.00 21.35 177 HIS A C 1
ATOM 1374 O O . HIS A 1 176 ? 34.269 48.441 42.377 1.00 19.35 177 HIS A O 1
ATOM 1381 N N . ARG A 1 177 ? 32.345 48.535 43.525 1.00 19.16 178 ARG A N 1
ATOM 1382 C CA . ARG A 1 177 ? 32.275 47.095 43.698 1.00 19.08 178 ARG A CA 1
ATOM 1383 C C . ARG A 1 177 ? 30.829 46.663 43.856 1.00 19.74 178 ARG A C 1
ATOM 1384 O O . ARG A 1 177 ? 30.007 47.396 44.407 1.00 20.41 178 ARG A O 1
ATOM 1392 N N . GLN A 1 178 ? 30.525 45.472 43.365 1.00 19.52 179 GLN A N 1
ATOM 1393 C CA . GLN A 1 178 ? 29.177 44.930 43.472 1.00 19.51 179 GLN A CA 1
ATOM 1394 C C . GLN A 1 178 ? 29.279 43.475 43.895 1.00 19.21 179 GLN A C 1
ATOM 1395 O O . GLN A 1 178 ? 30.039 42.710 43.303 1.00 20.75 179 GLN A O 1
ATOM 1401 N N . VAL A 1 179 ? 28.532 43.102 44.930 1.00 19.35 180 VAL A N 1
ATOM 1402 C CA . VAL A 1 179 ? 28.508 41.716 45.383 1.00 18.74 180 VAL A CA 1
ATOM 1403 C C . VAL A 1 179 ? 27.070 41.352 45.735 1.00 20.17 180 VAL A C 1
ATOM 1404 O O . VAL A 1 179 ? 26.333 42.168 46.277 1.00 20.95 180 VAL A O 1
ATOM 1408 N N . TRP A 1 180 ? 26.667 40.140 45.384 1.00 19.50 181 TRP A N 1
ATOM 1409 C CA . TRP A 1 180 ? 25.329 39.660 45.705 1.00 20.10 181 TRP A CA 1
ATOM 1410 C C . TRP A 1 180 ? 25.444 38.921 47.031 1.00 20.08 181 TRP A C 1
ATOM 1411 O O . TRP A 1 180 ? 26.384 38.154 47.233 1.00 18.64 181 TRP A O 1
ATOM 1422 N N . ILE A 1 181 ? 24.495 39.160 47.930 1.00 20.32 182 ILE A N 1
ATOM 1423 C CA . ILE A 1 181 ? 24.509 38.532 49.247 1.00 20.27 182 ILE A CA 1
ATOM 1424 C C . ILE A 1 181 ? 23.166 37.925 49.647 1.00 20.42 182 ILE A C 1
ATOM 1425 O O . ILE A 1 181 ? 22.111 38.442 49.286 1.00 20.00 182 ILE A O 1
ATOM 1430 N N . ARG A 1 182 ? 23.220 36.821 50.390 1.00 21.86 183 ARG A N 1
ATOM 1431 C CA . ARG A 1 182 ? 22.017 36.186 50.915 1.00 23.09 183 ARG A CA 1
ATOM 1432 C C . ARG A 1 182 ? 22.420 35.305 52.085 1.00 24.20 183 ARG A C 1
ATOM 1433 O O . ARG A 1 182 ? 23.579 34.909 52.203 1.00 23.43 183 ARG A O 1
ATOM 1441 N N . ALA A 1 183 ? 21.466 35.022 52.964 1.00 22.90 184 ALA A N 1
ATOM 1442 C CA . ALA A 1 183 ? 21.741 34.184 54.122 1.00 24.13 184 ALA A CA 1
ATOM 1443 C C . ALA A 1 183 ? 22.003 32.743 53.675 1.00 24.96 184 ALA A C 1
ATOM 1444 O O . ALA A 1 183 ? 21.337 32.235 52.772 1.00 24.12 184 ALA A O 1
ATOM 1446 N N . ASN A 1 184 ? 22.988 32.102 54.300 1.00 26.06 185 ASN A N 1
ATOM 1447 C CA . ASN A 1 184 ? 23.346 30.717 53.990 1.00 28.34 185 ASN A CA 1
ATOM 1448 C C . ASN A 1 184 ? 22.586 29.805 54.950 1.00 29.31 185 ASN A C 1
ATOM 1449 O O . ASN A 1 184 ? 23.172 29.129 55.792 1.00 31.56 185 ASN A O 1
ATOM 1454 N N . GLY A 1 185 ? 21.267 29.802 54.807 1.00 28.79 186 GLY A N 1
ATOM 1455 C CA . GLY A 1 185 ? 20.407 29.013 55.666 1.00 30.10 186 GLY A CA 1
ATOM 1456 C C . GLY A 1 185 ? 19.109 29.787 55.779 1.00 30.30 186 GLY A C 1
ATOM 1457 O O . GLY A 1 185 ? 18.888 30.719 55.008 1.00 31.55 186 GLY A O 1
ATOM 1458 N N . SER A 1 186 ? 18.253 29.444 56.734 1.00 30.35 187 SER A N 1
ATOM 1459 C CA . SER A 1 186 ? 16.988 30.153 56.846 1.00 31.86 187 SER A CA 1
ATOM 1460 C C . SER A 1 186 ? 16.899 31.158 57.986 1.00 32.47 187 SER A C 1
ATOM 1461 O O . SER A 1 186 ? 17.057 30.819 59.162 1.00 32.69 187 SER A O 1
ATOM 1464 N N . VAL A 1 187 ? 16.632 32.406 57.620 1.00 29.17 188 VAL A N 1
ATOM 1465 C CA . VAL A 1 187 ? 16.489 33.470 58.596 1.00 28.98 188 VAL A CA 1
ATOM 1466 C C . VAL A 1 187 ? 15.040 33.434 59.046 1.00 28.70 188 VAL A C 1
ATOM 1467 O O . VAL A 1 187 ? 14.135 33.337 58.214 1.00 26.80 188 VAL A O 1
ATOM 1471 N N . PRO A 1 188 ? 14.798 33.493 60.368 1.00 29.75 189 PRO A N 1
ATOM 1472 C CA . PRO A 1 188 ? 13.422 33.466 60.869 1.00 31.13 189 PRO A CA 1
ATOM 1473 C C . PRO A 1 188 ? 12.566 34.587 60.292 1.00 32.18 189 PRO A C 1
ATOM 1474 O O . PRO A 1 188 ? 13.083 35.601 59.810 1.00 29.56 189 PRO A O 1
ATOM 1478 N N . ASP A 1 189 ? 11.252 34.400 60.345 1.00 32.81 190 ASP A N 1
ATOM 1479 C CA . ASP A 1 189 ? 10.315 35.375 59.797 1.00 33.88 190 ASP A CA 1
ATOM 1480 C C . ASP A 1 189 ? 10.028 36.564 60.719 1.00 33.76 190 ASP A C 1
ATOM 1481 O O . ASP A 1 189 ? 8.900 36.764 61.184 1.00 32.55 190 ASP A O 1
ATOM 1486 N N . ASP A 1 190 ? 11.066 37.353 60.970 1.00 30.68 191 ASP A N 1
ATOM 1487 C CA . ASP A 1 190 ? 10.974 38.539 61.808 1.00 29.32 191 ASP A CA 1
ATOM 1488 C C . ASP A 1 190 ? 11.869 39.576 61.133 1.00 27.15 191 ASP A C 1
ATOM 1489 O O . ASP A 1 190 ? 13.081 39.392 61.054 1.00 25.33 191 ASP A O 1
ATOM 1494 N N . LEU A 1 191 ? 11.274 40.658 60.644 1.00 25.49 192 LEU A N 1
ATOM 1495 C CA . LEU A 1 191 ? 12.041 41.691 59.957 1.00 24.51 192 LEU A CA 1
ATOM 1496 C C . LEU A 1 191 ? 13.166 42.262 60.819 1.00 24.21 192 LEU A C 1
ATOM 1497 O O . LEU A 1 191 ? 14.230 42.616 60.304 1.00 22.54 192 LEU A O 1
ATOM 1502 N N . ARG A 1 192 ? 12.934 42.355 62.123 1.00 23.44 193 ARG A N 1
ATOM 1503 C CA . ARG A 1 192 ? 13.949 42.872 63.036 1.00 26.23 193 ARG A CA 1
ATOM 1504 C C . ARG A 1 192 ? 15.238 42.073 62.914 1.00 23.70 193 ARG A C 1
ATOM 1505 O O . ARG A 1 192 ? 16.330 42.636 62.904 1.00 23.76 193 ARG A O 1
ATOM 1513 N N . VAL A 1 193 ? 15.099 40.754 62.828 1.00 22.16 194 VAL A N 1
ATOM 1514 C CA . VAL A 1 193 ? 16.248 39.870 62.701 1.00 21.87 194 VAL A CA 1
ATOM 1515 C C . VAL A 1 193 ? 16.935 40.102 61.357 1.00 21.61 194 VAL A C 1
ATOM 1516 O O . VAL A 1 193 ? 18.156 40.208 61.287 1.00 20.10 194 VAL A O 1
ATOM 1520 N N . HIS A 1 194 ? 16.142 40.168 60.291 1.00 18.69 195 HIS A N 1
ATOM 1521 C CA . HIS A 1 194 ? 16.688 40.410 58.959 1.00 21.07 195 HIS A CA 1
ATOM 1522 C C . HIS A 1 194 ? 17.482 41.714 58.985 1.00 20.59 195 HIS A C 1
ATOM 1523 O O . HIS A 1 194 ? 18.533 41.829 58.360 1.00 19.60 195 HIS A O 1
ATOM 1530 N N . GLN A 1 195 ? 16.969 42.690 59.725 1.00 21.42 196 GLN A N 1
ATOM 1531 C CA . GLN A 1 195 ? 17.629 43.987 59.829 1.00 20.87 196 GLN A CA 1
ATOM 1532 C C . GLN A 1 195 ? 18.986 43.924 60.532 1.00 21.61 196 GLN A C 1
ATOM 1533 O O . GLN A 1 195 ? 19.984 44.402 59.989 1.00 20.92 196 GLN A O 1
ATOM 1539 N N . TYR A 1 196 ? 19.062 43.340 61.723 1.00 21.45 197 TYR A N 1
ATOM 1540 C CA . TYR A 1 196 ? 20.379 43.327 62.339 1.00 22.44 197 TYR A CA 1
ATOM 1541 C C . TYR A 1 196 ? 21.336 42.377 61.617 1.00 22.06 197 TYR A C 1
ATOM 1542 O O . TYR A 1 196 ? 22.550 42.521 61.719 1.00 19.60 197 TYR A O 1
ATOM 1551 N N . LEU A 1 197 ? 20.792 41.438 60.847 1.00 21.18 198 LEU A N 1
ATOM 1552 C CA . LEU A 1 197 ? 21.643 40.545 60.075 1.00 21.46 198 LEU A CA 1
ATOM 1553 C C . LEU A 1 197 ? 22.203 41.367 58.910 1.00 19.56 198 LEU A C 1
ATOM 1554 O O . LEU A 1 197 ? 23.357 41.197 58.523 1.00 21.31 198 LEU A O 1
ATOM 1559 N N . LEU A 1 198 ? 21.387 42.265 58.360 1.00 18.03 199 LEU A N 1
ATOM 1560 C CA . LEU A 1 198 ? 21.835 43.105 57.253 1.00 18.51 199 LEU A CA 1
ATOM 1561 C C . LEU A 1 198 ? 22.864 44.092 57.800 1.00 19.00 199 LEU A C 1
ATOM 1562 O O . LEU A 1 198 ? 23.799 44.484 57.100 1.00 17.37 199 LEU A O 1
ATOM 1567 N N . GLY A 1 199 ? 22.686 44.489 59.060 1.00 19.25 200 GLY A N 1
ATOM 1568 C CA . GLY A 1 199 ? 23.637 45.402 59.677 1.00 20.48 200 GLY A CA 1
ATOM 1569 C C . GLY A 1 199 ? 24.990 44.713 59.710 1.00 18.92 200 GLY A C 1
ATOM 1570 O O . GLY A 1 199 ? 26.016 45.305 59.385 1.00 18.40 200 GLY A O 1
ATOM 1571 N N . TYR A 1 200 ? 24.978 43.440 60.095 1.00 18.64 201 TYR A N 1
ATOM 1572 C CA . TYR A 1 200 ? 26.189 42.623 60.151 1.00 18.49 201 TYR A CA 1
ATOM 1573 C C . TYR A 1 200 ? 26.827 42.570 58.760 1.00 19.25 201 TYR A C 1
ATOM 1574 O O . TYR A 1 200 ? 28.024 42.825 58.583 1.00 18.37 201 TYR A O 1
ATOM 1583 N N . ALA A 1 201 ? 26.007 42.225 57.777 1.00 19.31 202 ALA A N 1
ATOM 1584 C CA . ALA A 1 201 ? 26.454 42.111 56.398 1.00 20.07 202 ALA A CA 1
ATOM 1585 C C . ALA A 1 201 ? 26.942 43.421 55.788 1.00 18.77 202 ALA A C 1
ATOM 1586 O O . ALA A 1 201 ? 27.830 43.418 54.939 1.00 18.97 202 ALA A O 1
ATOM 1588 N N . SER A 1 202 ? 26.363 44.537 56.213 1.00 16.69 203 SER A N 1
ATOM 1589 C CA . SER A 1 202 ? 26.734 45.834 55.659 1.00 18.00 203 SER A CA 1
ATOM 1590 C C . SER A 1 202 ? 28.195 46.212 55.873 1.00 18.86 203 SER A C 1
ATOM 1591 O O . SER A 1 202 ? 28.696 47.135 55.225 1.00 17.52 203 SER A O 1
ATOM 1594 N N . ASP A 1 203 ? 28.878 45.511 56.775 1.00 18.10 204 ASP A N 1
ATOM 1595 C CA . ASP A 1 203 ? 30.279 45.826 57.054 1.00 19.09 204 ASP A CA 1
ATOM 1596 C C . ASP A 1 203 ? 31.249 44.975 56.229 1.00 19.93 204 ASP A C 1
ATOM 1597 O O . ASP A 1 203 ? 32.466 45.071 56.397 1.00 19.57 204 ASP A O 1
ATOM 1602 N N . LEU A 1 204 ? 30.700 44.156 55.331 1.00 19.99 205 LEU A N 1
ATOM 1603 C CA . LEU A 1 204 ? 31.501 43.300 54.449 1.00 20.82 205 LEU A CA 1
ATOM 1604 C C . LEU A 1 204 ? 31.610 43.929 53.057 1.00 19.00 205 LEU A C 1
ATOM 1605 O O . LEU A 1 204 ? 30.692 44.620 52.613 1.00 18.78 205 LEU A O 1
ATOM 1610 N N . ASN A 1 205 ? 32.722 43.670 52.373 1.00 18.01 206 ASN A N 1
ATOM 1611 C CA . ASN A 1 205 ? 32.948 44.210 51.032 1.00 18.89 206 ASN A CA 1
ATOM 1612 C C . ASN A 1 205 ? 32.618 45.690 50.970 1.00 17.19 206 ASN A C 1
ATOM 1613 O O . ASN A 1 205 ? 32.086 46.169 49.972 1.00 17.39 206 ASN A O 1
ATOM 1618 N N . PHE A 1 206 ? 32.943 46.409 52.036 1.00 15.55 207 PHE A N 1
ATOM 1619 C CA . PHE A 1 206 ? 32.635 47.824 52.113 1.00 15.74 207 PHE A CA 1
ATOM 1620 C C . PHE A 1 206 ? 33.892 48.699 52.070 1.00 15.84 207 PHE A C 1
ATOM 1621 O O . PHE A 1 206 ? 34.332 49.107 50.999 1.00 15.81 207 PHE A O 1
ATOM 1629 N N . LEU A 1 207 ? 34.471 48.969 53.238 1.00 15.17 208 LEU A N 1
ATOM 1630 C CA . LEU A 1 207 ? 35.660 49.815 53.334 1.00 16.60 208 LEU A CA 1
ATOM 1631 C C . LEU A 1 207 ? 36.781 49.494 52.342 1.00 16.30 208 LEU A C 1
ATOM 1632 O O . LEU A 1 207 ? 37.386 50.401 51.780 1.00 17.51 208 LEU A O 1
ATOM 1637 N N . PRO A 1 208 ? 37.070 48.201 52.109 1.00 18.48 209 PRO A N 1
ATOM 1638 C CA . PRO A 1 208 ? 38.141 47.846 51.168 1.00 17.98 209 PRO A CA 1
ATOM 1639 C C . PRO A 1 208 ? 38.016 48.476 49.778 1.00 19.67 209 PRO A C 1
ATOM 1640 O O . PRO A 1 208 ? 39.012 48.653 49.075 1.00 20.25 209 PRO A O 1
ATOM 1644 N N . VAL A 1 209 ? 36.800 48.822 49.375 1.00 17.43 210 VAL A N 1
ATOM 1645 C CA . VAL A 1 209 ? 36.610 49.429 48.060 1.00 18.23 210 VAL A CA 1
ATOM 1646 C C . VAL A 1 209 ? 37.421 50.718 47.884 1.00 16.54 210 VAL A C 1
ATOM 1647 O O . VAL A 1 209 ? 37.763 51.090 46.763 1.00 16.14 210 VAL A O 1
ATOM 1651 N N . ALA A 1 210 ? 37.727 51.385 48.993 1.00 16.20 211 ALA A N 1
ATOM 1652 C CA . ALA A 1 210 ? 38.502 52.621 48.972 1.00 17.40 211 ALA A CA 1
ATOM 1653 C C . ALA A 1 210 ? 39.966 52.351 48.626 1.00 18.15 211 ALA A C 1
ATOM 1654 O O . ALA A 1 210 ? 40.704 53.268 48.286 1.00 18.41 211 ALA A O 1
ATOM 1656 N N . LEU A 1 211 ? 40.379 51.092 48.721 1.00 18.13 212 LEU A N 1
ATOM 1657 C CA . LEU A 1 211 ? 41.757 50.722 48.414 1.00 19.74 212 LEU A CA 1
ATOM 1658 C C . LEU A 1 211 ? 41.938 50.392 46.934 1.00 20.80 212 LEU A C 1
ATOM 1659 O O . LEU A 1 211 ? 43.061 50.376 46.428 1.00 18.83 212 LEU A O 1
ATOM 1664 N N . GLN A 1 212 ? 40.833 50.147 46.236 1.00 19.24 213 GLN A N 1
ATOM 1665 C CA . GLN A 1 212 ? 40.914 49.751 44.833 1.00 20.70 213 GLN A CA 1
ATOM 1666 C C . GLN A 1 212 ? 41.707 50.645 43.879 1.00 22.84 213 GLN A C 1
ATOM 1667 O O . GLN A 1 212 ? 42.519 50.141 43.096 1.00 22.75 213 GLN A O 1
ATOM 1673 N N . PRO A 1 213 ? 41.501 51.974 43.930 1.00 22.11 214 PRO A N 1
ATOM 1674 C CA . PRO A 1 213 ? 42.261 52.839 43.018 1.00 22.64 214 PRO A CA 1
ATOM 1675 C C . PRO A 1 213 ? 43.762 52.703 43.240 1.00 23.53 214 PRO A C 1
ATOM 1676 O O . PRO A 1 213 ? 44.564 52.989 42.350 1.00 23.30 214 PRO A O 1
ATOM 1680 N N . HIS A 1 214 ? 44.136 52.255 44.432 1.00 22.15 215 HIS A N 1
ATOM 1681 C CA . HIS A 1 214 ? 45.538 52.128 44.782 1.00 22.61 215 HIS A CA 1
ATOM 1682 C C . HIS A 1 214 ? 46.124 50.733 44.616 1.00 24.70 215 HIS A C 1
ATOM 1683 O O . HIS A 1 214 ? 47.289 50.509 44.938 1.00 23.60 215 HIS A O 1
ATOM 1690 N N . GLY A 1 215 ? 45.310 49.813 44.095 1.00 24.87 216 GLY A N 1
ATOM 1691 C CA . GLY A 1 215 ? 45.736 48.444 43.846 1.00 25.31 216 GLY A CA 1
ATOM 1692 C C . GLY A 1 215 ? 46.206 47.635 45.039 1.00 26.18 216 GLY A C 1
ATOM 1693 O O . GLY A 1 215 ? 46.960 46.679 44.878 1.00 27.38 216 GLY A O 1
ATOM 1694 N N . ILE A 1 216 ? 45.744 47.989 46.232 1.00 25.37 217 ILE A N 1
ATOM 1695 C CA . ILE A 1 216 ? 46.159 47.294 47.442 1.00 25.56 217 ILE A CA 1
ATOM 1696 C C . ILE A 1 216 ? 45.032 46.528 48.132 1.00 24.97 217 ILE A C 1
ATOM 1697 O O . ILE A 1 216 ? 43.917 47.034 48.265 1.00 23.94 217 ILE A O 1
ATOM 1702 N N . GLY A 1 217 ? 45.333 45.305 48.564 1.00 23.27 218 GLY A N 1
ATOM 1703 C CA . GLY A 1 217 ? 44.344 44.492 49.263 1.00 23.01 218 GLY A CA 1
ATOM 1704 C C . GLY A 1 217 ? 44.545 44.682 50.755 1.00 23.78 218 GLY A C 1
ATOM 1705 O O . GLY A 1 217 ? 45.688 44.848 51.197 1.00 22.53 218 GLY A O 1
ATOM 1706 N N . PHE A 1 218 ? 43.467 44.652 51.543 1.00 24.35 219 PHE A N 1
ATOM 1707 C CA . PHE A 1 218 ? 43.603 44.874 52.981 1.00 26.29 219 PHE A CA 1
ATOM 1708 C C . PHE A 1 218 ? 44.301 43.767 53.760 1.00 26.45 219 PHE A C 1
ATOM 1709 O O . PHE A 1 218 ? 44.634 43.945 54.934 1.00 28.50 219 PHE A O 1
ATOM 1717 N N . LEU A 1 219 ? 44.539 42.627 53.123 1.00 26.83 220 LEU A N 1
ATOM 1718 C CA . LEU A 1 219 ? 45.236 41.559 53.816 1.00 27.19 220 LEU A CA 1
ATOM 1719 C C . LEU A 1 219 ? 46.707 41.499 53.391 1.00 27.94 220 LEU A C 1
ATOM 1720 O O . LEU A 1 219 ? 47.420 40.555 53.721 1.00 28.19 220 LEU A O 1
ATOM 1725 N N . GLU A 1 220 ? 47.160 42.514 52.661 1.00 27.17 221 GLU A N 1
ATOM 1726 C CA . GLU A 1 220 ? 48.562 42.572 52.257 1.00 29.17 221 GLU A CA 1
ATOM 1727 C C . GLU A 1 220 ? 49.363 43.018 53.477 1.00 29.17 221 GLU A C 1
ATOM 1728 O O . GLU A 1 220 ? 48.853 43.738 54.331 1.00 28.85 221 GLU A O 1
ATOM 1734 N N . PRO A 1 221 ? 50.635 42.601 53.570 1.00 31.39 222 PRO A N 1
ATOM 1735 C CA . PRO A 1 221 ? 51.489 42.966 54.706 1.00 31.33 222 PRO A CA 1
ATOM 1736 C C . PRO A 1 221 ? 51.771 44.463 54.836 1.00 30.85 222 PRO A C 1
ATOM 1737 O O . PRO A 1 221 ? 52.120 45.133 53.861 1.00 31.86 222 PRO A O 1
ATOM 1741 N N . GLY A 1 222 ? 51.604 44.984 56.048 1.00 31.98 223 GLY A N 1
ATOM 1742 C CA . GLY A 1 222 ? 51.859 46.393 56.278 1.00 32.29 223 GLY A CA 1
ATOM 1743 C C . GLY A 1 222 ? 50.704 47.304 55.914 1.00 33.56 223 GLY A C 1
ATOM 1744 O O . GLY A 1 222 ? 50.767 48.510 56.137 1.00 33.99 223 GLY A O 1
ATOM 1745 N N . ILE A 1 223 ? 49.644 46.737 55.352 1.00 31.91 224 ILE A N 1
ATOM 1746 C CA . ILE A 1 223 ? 48.481 47.536 54.983 1.00 31.65 224 ILE A CA 1
ATOM 1747 C C . ILE A 1 223 ? 47.500 47.500 56.146 1.00 31.43 224 ILE A C 1
ATOM 1748 O O . ILE A 1 223 ? 47.107 46.427 56.588 1.00 32.13 224 ILE A O 1
ATOM 1753 N N . GLN A 1 224 ? 47.111 48.667 56.651 1.00 30.03 225 GLN A N 1
ATOM 1754 C CA . GLN A 1 224 ? 46.171 48.712 57.761 1.00 30.46 225 GLN A CA 1
ATOM 1755 C C . GLN A 1 224 ? 44.932 49.565 57.512 1.00 28.67 225 GLN A C 1
ATOM 1756 O O . GLN A 1 224 ? 45.031 50.771 57.268 1.00 28.34 225 GLN A O 1
ATOM 1762 N N . ILE A 1 225 ? 43.768 48.934 57.574 1.00 25.79 226 ILE A N 1
ATOM 1763 C CA . ILE A 1 225 ? 42.521 49.667 57.433 1.00 25.37 226 ILE A CA 1
ATOM 1764 C C . ILE A 1 225 ? 41.705 49.350 58.677 1.00 22.76 226 ILE A C 1
ATOM 1765 O O . ILE A 1 225 ? 41.761 48.235 59.193 1.00 20.53 226 ILE A O 1
ATOM 1770 N N . ALA A 1 226 ? 40.959 50.333 59.164 1.00 19.92 227 ALA A N 1
ATOM 1771 C CA . ALA A 1 226 ? 40.133 50.132 60.346 1.00 20.38 227 ALA A CA 1
ATOM 1772 C C . ALA A 1 226 ? 38.942 51.085 60.312 1.00 20.79 227 ALA A C 1
ATOM 1773 O O . ALA A 1 226 ? 39.093 52.283 60.051 1.00 19.76 227 ALA A O 1
ATOM 1775 N N . THR A 1 227 ? 37.759 50.543 60.570 1.00 19.84 228 THR A N 1
ATOM 1776 C CA . THR A 1 227 ? 36.540 51.337 60.565 1.00 18.80 228 THR A CA 1
ATOM 1777 C C . THR A 1 227 ? 36.534 52.398 61.657 1.00 18.84 228 THR A C 1
ATOM 1778 O O . THR A 1 227 ? 36.843 52.114 62.812 1.00 17.44 228 THR A O 1
ATOM 1782 N N . ILE A 1 228 ? 36.190 53.624 61.277 1.00 17.34 229 ILE A N 1
ATOM 1783 C CA . ILE A 1 228 ? 36.083 54.714 62.233 1.00 17.30 229 ILE A CA 1
ATOM 1784 C C . ILE A 1 228 ? 34.596 54.858 62.554 1.00 17.95 229 ILE A C 1
ATOM 1785 O O . ILE A 1 228 ? 34.196 54.827 63.721 1.00 18.07 229 ILE A O 1
ATOM 1790 N N . ASP A 1 229 ? 33.783 54.994 61.509 1.00 16.71 230 ASP A N 1
ATOM 1791 C CA . ASP A 1 229 ? 32.339 55.136 61.684 1.00 17.01 230 ASP A CA 1
ATOM 1792 C C . ASP A 1 229 ? 31.533 54.351 60.648 1.00 17.81 230 ASP A C 1
ATOM 1793 O O . ASP A 1 229 ? 31.951 54.178 59.508 1.00 18.31 230 ASP A O 1
ATOM 1798 N N . HIS A 1 230 ? 30.373 53.861 61.066 1.00 18.91 231 HIS A N 1
ATOM 1799 C CA . HIS A 1 230 ? 29.510 53.108 60.170 1.00 17.17 231 HIS A CA 1
ATOM 1800 C C . HIS A 1 230 ? 28.078 53.548 60.414 1.00 17.62 231 HIS A C 1
ATOM 1801 O O . HIS A 1 230 ? 27.595 53.513 61.546 1.00 16.85 231 HIS A O 1
ATOM 1808 N N . SER A 1 231 ? 27.402 53.960 59.350 1.00 16.76 232 SER A N 1
ATOM 1809 C CA . SER A 1 231 ? 26.031 54.422 59.469 1.00 16.11 232 SER A CA 1
ATOM 1810 C C . SER A 1 231 ? 25.138 53.745 58.441 1.00 17.66 232 SER A C 1
ATOM 1811 O O . SER A 1 231 ? 25.596 53.350 57.365 1.00 16.72 232 SER A O 1
ATOM 1814 N N . MET A 1 232 ? 23.855 53.626 58.759 1.00 16.43 233 MET A N 1
ATOM 1815 C CA . MET A 1 232 ? 22.950 52.929 57.861 1.00 15.08 233 MET A CA 1
ATOM 1816 C C . MET A 1 232 ? 21.502 53.407 57.996 1.00 16.17 233 MET A C 1
ATOM 1817 O O . MET A 1 232 ? 21.052 53.754 59.087 1.00 15.73 233 MET A O 1
ATOM 1822 N N . TRP A 1 233 ? 20.794 53.429 56.871 1.00 15.45 234 TRP A N 1
ATOM 1823 C CA . TRP A 1 233 ? 19.398 53.843 56.832 1.00 18.69 234 TRP A CA 1
ATOM 1824 C C . TRP A 1 233 ? 18.610 52.725 56.166 1.00 19.82 234 TRP A C 1
ATOM 1825 O O . TRP A 1 233 ? 18.909 52.345 55.033 1.00 19.94 234 TRP A O 1
ATOM 1836 N N . PHE A 1 234 ? 17.626 52.190 56.886 1.00 18.57 235 PHE A N 1
ATOM 1837 C CA . PHE A 1 234 ? 16.782 51.119 56.373 1.00 20.16 235 PHE A CA 1
ATOM 1838 C C . PHE A 1 234 ? 15.568 51.782 55.745 1.00 19.97 235 PHE A C 1
ATOM 1839 O O . PHE A 1 234 ? 14.659 52.216 56.449 1.00 18.98 235 PHE A O 1
ATOM 1847 N N . HIS A 1 235 ? 15.576 51.868 54.420 1.00 20.34 236 HIS A N 1
ATOM 1848 C CA . HIS A 1 235 ? 14.494 52.502 53.677 1.00 19.99 236 HIS A CA 1
ATOM 1849 C C . HIS A 1 235 ? 13.237 51.643 53.558 1.00 20.71 236 HIS A C 1
ATOM 1850 O O . HIS A 1 235 ? 12.122 52.140 53.733 1.00 19.59 236 HIS A O 1
ATOM 1857 N N . ARG A 1 236 ? 13.417 50.359 53.259 1.00 19.33 237 ARG A N 1
ATOM 1858 C CA . ARG A 1 236 ? 12.276 49.466 53.052 1.00 21.19 237 ARG A CA 1
ATOM 1859 C C . ARG A 1 236 ? 12.474 48.048 53.587 1.00 22.54 237 ARG A C 1
ATOM 1860 O O . ARG A 1 236 ? 13.601 47.615 53.836 1.00 21.71 237 ARG A O 1
ATOM 1868 N N . PRO A 1 237 ? 11.368 47.299 53.763 1.00 23.70 238 PRO A N 1
ATOM 1869 C CA . PRO A 1 237 ? 11.457 45.926 54.263 1.00 22.45 238 PRO A CA 1
ATOM 1870 C C . PRO A 1 237 ? 12.149 45.062 53.212 1.00 21.40 238 PRO A C 1
ATOM 1871 O O . PRO A 1 237 ? 12.168 45.403 52.031 1.00 20.13 238 PRO A O 1
ATOM 1875 N N . PHE A 1 238 ? 12.717 43.947 53.646 1.00 20.16 239 PHE A N 1
ATOM 1876 C CA . PHE A 1 238 ? 13.422 43.061 52.735 1.00 21.87 239 PHE A CA 1
ATOM 1877 C C . PHE A 1 238 ? 13.504 41.672 53.341 1.00 20.84 239 PHE A C 1
ATOM 1878 O O . PHE A 1 238 ? 13.240 41.489 54.530 1.00 22.36 239 PHE A O 1
ATOM 1886 N N . ASN A 1 239 ? 13.900 40.708 52.520 1.00 20.42 240 ASN A N 1
ATOM 1887 C CA . ASN A 1 239 ? 14.021 39.319 52.936 1.00 22.15 240 ASN A CA 1
ATOM 1888 C C . ASN A 1 239 ? 15.435 38.813 52.628 1.00 21.91 240 ASN A C 1
ATOM 1889 O O . ASN A 1 239 ? 15.750 38.523 51.476 1.00 20.73 240 ASN A O 1
ATOM 1894 N N . LEU A 1 240 ? 16.277 38.704 53.655 1.00 22.08 241 LEU A N 1
ATOM 1895 C CA . LEU A 1 240 ? 17.649 38.243 53.468 1.00 22.97 241 LEU A CA 1
ATOM 1896 C C . LEU A 1 240 ? 17.757 36.774 53.072 1.00 24.66 241 LEU A C 1
ATOM 1897 O O . LEU A 1 240 ? 18.860 36.255 52.912 1.00 22.35 241 LEU A O 1
ATOM 1902 N N . ASN A 1 241 ? 16.617 36.101 52.918 1.00 24.26 242 ASN A N 1
ATOM 1903 C CA . ASN A 1 241 ? 16.623 34.713 52.472 1.00 24.70 242 ASN A CA 1
ATOM 1904 C C . ASN A 1 241 ? 16.770 34.775 50.956 1.00 24.64 242 ASN A C 1
ATOM 1905 O O . ASN A 1 241 ? 17.109 33.788 50.308 1.00 25.20 242 ASN A O 1
ATOM 1910 N N . GLU A 1 242 ? 16.497 35.952 50.400 1.00 23.25 243 GLU A N 1
ATOM 1911 C CA . GLU A 1 242 ? 16.600 36.171 48.965 1.00 22.95 243 GLU A CA 1
ATOM 1912 C C . GLU A 1 242 ? 17.842 37.024 48.683 1.00 23.74 243 GLU A C 1
ATOM 1913 O O . GLU A 1 242 ? 18.420 37.599 49.607 1.00 21.49 243 GLU A O 1
ATOM 1919 N N . TRP A 1 243 ? 18.255 37.094 47.420 1.00 21.53 244 TRP A N 1
ATOM 1920 C CA . TRP A 1 243 ? 19.445 37.857 47.040 1.00 22.16 244 TRP A CA 1
ATOM 1921 C C . TRP A 1 243 ? 19.321 39.370 47.171 1.00 23.24 244 TRP A C 1
ATOM 1922 O O . TRP A 1 243 ? 18.282 39.956 46.890 1.00 23.26 244 TRP A O 1
ATOM 1933 N N . LEU A 1 244 ? 20.411 39.994 47.594 1.00 21.67 245 LEU A N 1
ATOM 1934 C CA . LEU A 1 244 ? 20.476 41.436 47.716 1.00 20.98 245 LEU A CA 1
ATOM 1935 C C . LEU A 1 244 ? 21.778 41.874 47.087 1.00 21.12 245 LEU A C 1
ATOM 1936 O O . LEU A 1 244 ? 22.821 41.270 47.333 1.00 20.35 245 LEU A O 1
ATOM 1941 N N . LEU A 1 245 ? 21.712 42.911 46.261 1.00 19.24 246 LEU A N 1
ATOM 1942 C CA . LEU A 1 245 ? 22.906 43.440 45.629 1.00 19.59 246 LEU A CA 1
ATOM 1943 C C . LEU A 1 245 ? 23.451 44.561 46.512 1.00 20.32 246 LEU A C 1
ATOM 1944 O O . LEU A 1 245 ? 22.722 45.485 46.868 1.00 17.26 246 LEU A O 1
ATOM 1949 N N . TYR A 1 246 ? 24.724 44.462 46.878 1.00 17.89 247 TYR A N 1
ATOM 1950 C CA . TYR A 1 246 ? 25.350 45.495 47.685 1.00 17.74 247 TYR A CA 1
ATOM 1951 C C . TYR A 1 246 ? 26.238 46.247 46.711 1.00 17.77 247 TYR A C 1
ATOM 1952 O O . TYR A 1 246 ? 27.287 45.751 46.303 1.00 16.54 247 TYR A O 1
ATOM 1961 N N . SER A 1 247 ? 25.780 47.428 46.320 1.00 17.66 248 SER A N 1
ATOM 1962 C CA . SER A 1 247 ? 26.499 48.277 45.386 1.00 18.35 248 SER A CA 1
ATOM 1963 C C . SER A 1 247 ? 27.289 49.313 46.174 1.00 19.17 248 SER A C 1
ATOM 1964 O O . SER A 1 247 ? 26.710 50.187 46.817 1.00 17.63 248 SER A O 1
ATOM 1967 N N . VAL A 1 248 ? 28.615 49.219 46.101 1.00 18.18 249 VAL A N 1
ATOM 1968 C CA . VAL A 1 248 ? 29.491 50.122 46.841 1.00 18.01 249 VAL A CA 1
ATOM 1969 C C . VAL A 1 248 ? 30.416 50.991 45.989 1.00 18.54 249 VAL A C 1
ATOM 1970 O O . VAL A 1 248 ? 30.886 50.574 44.927 1.00 17.86 249 VAL A O 1
ATOM 1974 N N . GLU A 1 249 ? 30.681 52.200 46.480 1.00 17.57 250 GLU A N 1
ATOM 1975 C CA . GLU A 1 249 ? 31.562 53.146 45.803 1.00 17.80 250 GLU A CA 1
ATOM 1976 C C . GLU A 1 249 ? 32.423 53.879 46.839 1.00 20.30 250 GLU A C 1
ATOM 1977 O O . GLU A 1 249 ? 32.007 54.058 47.988 1.00 19.56 250 GLU A O 1
ATOM 1983 N N . SER A 1 250 ? 33.627 54.282 46.439 1.00 18.05 251 SER A N 1
ATOM 1984 C CA . SER A 1 250 ? 34.498 55.052 47.316 1.00 17.63 251 SER A CA 1
ATOM 1985 C C . SER A 1 250 ? 34.709 56.370 46.595 1.00 19.09 251 SER A C 1
ATOM 1986 O O . SER A 1 250 ? 35.513 56.459 45.664 1.00 18.27 251 SER A O 1
ATOM 1989 N N . THR A 1 251 ? 33.978 57.387 47.029 1.00 17.15 252 THR A N 1
ATOM 1990 C CA . THR A 1 251 ? 34.056 58.703 46.413 1.00 16.78 252 THR A CA 1
ATOM 1991 C C . THR A 1 251 ? 35.260 59.513 46.864 1.00 19.05 252 THR A C 1
ATOM 1992 O O . THR A 1 251 ? 35.534 60.567 46.306 1.00 17.84 252 THR A O 1
ATOM 1996 N N . SER A 1 252 ? 35.983 59.029 47.871 1.00 18.53 253 SER A N 1
ATOM 1997 C CA . SER A 1 252 ? 37.138 59.773 48.343 1.00 18.69 253 SER A CA 1
ATOM 1998 C C . SER A 1 252 ? 38.060 59.028 49.301 1.00 17.92 253 SER A C 1
ATOM 1999 O O . SER A 1 252 ? 37.652 58.104 50.002 1.00 17.50 253 SER A O 1
ATOM 2002 N N . ALA A 1 253 ? 39.315 59.459 49.293 1.00 18.78 254 ALA A N 1
ATOM 2003 C CA . ALA A 1 253 ? 40.357 58.953 50.173 1.00 19.19 254 ALA A CA 1
ATOM 2004 C C . ALA A 1 253 ? 41.326 60.120 50.326 1.00 18.20 254 ALA A C 1
ATOM 2005 O O . ALA A 1 253 ? 41.672 60.778 49.344 1.00 18.44 254 ALA A O 1
ATOM 2007 N N . SER A 1 254 ? 41.738 60.384 51.559 1.00 19.31 255 SER A N 1
ATOM 2008 C CA . SER A 1 254 ? 42.673 61.462 51.850 1.00 20.47 255 SER A CA 1
ATOM 2009 C C . SER A 1 254 ? 43.030 61.421 53.325 1.00 19.38 255 SER A C 1
ATOM 2010 O O . SER A 1 254 ? 42.306 60.825 54.127 1.00 17.62 255 SER A O 1
ATOM 2013 N N . SER A 1 255 ? 44.146 62.058 53.672 1.00 21.46 256 SER A N 1
ATOM 2014 C CA . SER A 1 255 ? 44.616 62.130 55.056 1.00 22.31 256 SER A CA 1
ATOM 2015 C C . SER A 1 255 ? 44.609 60.798 55.794 1.00 20.52 256 SER A C 1
ATOM 2016 O O . SER A 1 255 ? 44.238 60.734 56.960 1.00 21.79 256 SER A O 1
ATOM 2019 N N . ALA A 1 256 ? 45.033 59.742 55.114 1.00 19.70 257 ALA A N 1
ATOM 2020 C CA . ALA A 1 256 ? 45.086 58.417 55.709 1.00 20.86 257 ALA A CA 1
ATOM 2021 C C . ALA A 1 256 ? 43.702 57.859 56.048 1.00 21.29 257 ALA A C 1
ATOM 2022 O O . ALA A 1 256 ? 43.572 57.011 56.924 1.00 20.18 257 ALA A O 1
ATOM 2024 N N . ARG A 1 257 ? 42.675 58.341 55.354 1.00 20.48 258 ARG A N 1
ATOM 2025 C CA . ARG A 1 257 ? 41.313 57.850 55.566 1.00 19.18 258 ARG A CA 1
ATOM 2026 C C . ARG A 1 257 ? 40.691 57.423 54.234 1.00 19.05 258 ARG A C 1
ATOM 2027 O O . ARG A 1 257 ? 41.075 57.924 53.168 1.00 16.76 258 ARG A O 1
ATOM 2035 N N . GLY A 1 258 ? 39.740 56.491 54.313 1.00 18.43 259 GLY A N 1
ATOM 2036 C CA . GLY A 1 258 ? 39.036 55.998 53.138 1.00 16.63 259 GLY A CA 1
ATOM 2037 C C . GLY A 1 258 ? 37.541 56.145 53.391 1.00 18.15 259 GLY A C 1
ATOM 2038 O O . GLY A 1 258 ? 37.067 55.802 54.469 1.00 16.73 259 GLY A O 1
ATOM 2039 N N . PHE A 1 259 ? 36.803 56.633 52.396 1.00 17.78 260 PHE A N 1
ATOM 2040 C CA . PHE A 1 259 ? 35.368 56.882 52.525 1.00 16.08 260 PHE A CA 1
ATOM 2041 C C . PHE A 1 259 ? 34.535 56.062 51.536 1.00 17.35 260 PHE A C 1
ATOM 2042 O O . PHE A 1 259 ? 34.788 56.089 50.334 1.00 16.63 260 PHE A O 1
ATOM 2050 N N . VAL A 1 260 ? 33.537 55.340 52.040 1.00 17.56 261 VAL A N 1
ATOM 2051 C CA . VAL A 1 260 ? 32.688 54.532 51.168 1.00 15.40 261 VAL A CA 1
ATOM 2052 C C . VAL A 1 260 ? 31.191 54.738 51.408 1.00 16.68 261 VAL A C 1
ATOM 2053 O O . VAL A 1 260 ? 30.765 55.057 52.515 1.00 14.52 261 VAL A O 1
ATOM 2057 N N . ARG A 1 261 ? 30.410 54.552 50.348 1.00 16.73 262 ARG A N 1
ATOM 2058 C CA . ARG A 1 261 ? 28.958 54.678 50.416 1.00 17.91 262 ARG A CA 1
ATOM 2059 C C . ARG A 1 261 ? 28.381 53.444 49.729 1.00 17.43 262 ARG A C 1
ATOM 2060 O O . ARG A 1 261 ? 28.853 53.048 48.661 1.00 17.14 262 ARG A O 1
ATOM 2068 N N . GLY A 1 262 ? 27.367 52.841 50.342 1.00 16.61 263 GLY A N 1
ATOM 2069 C CA . GLY A 1 262 ? 26.772 51.651 49.767 1.00 15.75 263 GLY A CA 1
ATOM 2070 C C . GLY A 1 262 ? 25.261 51.681 49.707 1.00 15.76 263 GLY A C 1
ATOM 2071 O O . GLY A 1 262 ? 24.616 52.486 50.373 1.00 15.93 263 GLY A O 1
ATOM 2072 N N . GLU A 1 263 ? 24.705 50.791 48.890 1.00 16.70 264 GLU A N 1
ATOM 2073 C CA . GLU A 1 263 ? 23.260 50.678 48.724 1.00 17.28 264 GLU A CA 1
ATOM 2074 C C . GLU A 1 263 ? 22.906 49.209 48.497 1.00 17.42 264 GLU A C 1
ATOM 2075 O O . GLU A 1 263 ? 23.602 48.500 47.771 1.00 17.54 264 GLU A O 1
ATOM 2081 N N . PHE A 1 264 ? 21.838 48.756 49.140 1.00 17.30 265 PHE A N 1
ATOM 2082 C CA . PHE A 1 264 ? 21.368 47.385 48.984 1.00 17.62 265 PHE A CA 1
ATOM 2083 C C . PHE A 1 264 ? 20.097 47.403 48.137 1.00 18.56 265 PHE A C 1
ATOM 2084 O O . PHE A 1 264 ? 19.179 48.188 48.395 1.00 17.40 265 PHE A O 1
ATOM 2092 N N . TYR A 1 265 ? 20.056 46.538 47.130 1.00 19.95 266 TYR A N 1
ATOM 2093 C CA . TYR A 1 265 ? 18.895 46.432 46.250 1.00 20.01 266 TYR A CA 1
ATOM 2094 C C . TYR A 1 265 ? 18.419 44.986 46.150 1.00 20.39 266 TYR A C 1
ATOM 2095 O O . TYR A 1 265 ? 19.225 44.063 46.233 1.00 20.29 266 TYR A O 1
ATOM 2104 N N . THR A 1 266 ? 17.113 44.794 45.968 1.00 19.54 267 THR A N 1
ATOM 2105 C CA . THR A 1 266 ? 16.582 43.450 45.781 1.00 20.45 267 THR A CA 1
ATOM 2106 C C . THR A 1 266 ? 16.872 43.169 44.307 1.00 22.48 267 THR A C 1
ATOM 2107 O O . THR A 1 266 ? 17.119 44.098 43.538 1.00 20.44 267 THR A O 1
ATOM 2111 N N . GLN A 1 267 ? 16.837 41.908 43.900 1.00 22.10 268 GLN A N 1
ATOM 2112 C CA . GLN A 1 267 ? 17.114 41.609 42.504 1.00 27.37 268 GLN A CA 1
ATOM 2113 C C . GLN A 1 267 ? 16.127 42.337 41.593 1.00 27.44 268 GLN A C 1
ATOM 2114 O O . GLN A 1 267 ? 16.476 42.729 40.478 1.00 27.50 268 GLN A O 1
ATOM 2120 N N . ASP A 1 268 ? 14.902 42.538 42.074 1.00 27.48 269 ASP A N 1
ATOM 2121 C CA . ASP A 1 268 ? 13.897 43.244 41.281 1.00 30.95 269 ASP A CA 1
ATOM 2122 C C . ASP A 1 268 ? 14.098 44.757 41.245 1.00 29.93 269 ASP A C 1
ATOM 2123 O O . ASP A 1 268 ? 13.284 45.484 40.668 1.00 31.26 269 ASP A O 1
ATOM 2128 N N . GLY A 1 269 ? 15.166 45.236 41.875 1.00 27.39 270 GLY A N 1
ATOM 2129 C CA . GLY A 1 269 ? 15.455 46.661 41.840 1.00 24.66 270 GLY A CA 1
ATOM 2130 C C . GLY A 1 269 ? 14.972 47.559 42.971 1.00 23.84 270 GLY A C 1
ATOM 2131 O O . GLY A 1 269 ? 15.092 48.779 42.877 1.00 24.15 270 GLY A O 1
ATOM 2132 N N . VAL A 1 270 ? 14.441 46.986 44.043 1.00 23.39 271 VAL A N 1
ATOM 2133 C CA . VAL A 1 270 ? 13.965 47.813 45.145 1.00 21.31 271 VAL A CA 1
ATOM 2134 C C . VAL A 1 270 ? 15.121 48.248 46.047 1.00 21.28 271 VAL A C 1
ATOM 2135 O O . VAL A 1 270 ? 15.884 47.407 46.526 1.00 19.24 271 VAL A O 1
ATOM 2139 N N . LEU A 1 271 ? 15.253 49.558 46.258 1.00 19.47 272 LEU A N 1
ATOM 2140 C CA . LEU A 1 271 ? 16.311 50.100 47.116 1.00 20.24 272 LEU A CA 1
ATOM 2141 C C . LEU A 1 271 ? 15.915 49.846 48.571 1.00 19.98 272 LEU A C 1
ATOM 2142 O O . LEU A 1 271 ? 14.960 50.429 49.083 1.00 21.15 272 LEU A O 1
ATOM 2147 N N . VAL A 1 272 ? 16.660 48.970 49.229 1.00 18.58 273 VAL A N 1
ATOM 2148 C CA . VAL A 1 272 ? 16.366 48.573 50.600 1.00 20.41 273 VAL A CA 1
ATOM 2149 C C . VAL A 1 272 ? 17.099 49.312 51.712 1.00 19.78 273 VAL A C 1
ATOM 2150 O O . VAL A 1 272 ? 16.540 49.526 52.791 1.00 18.90 273 VAL A O 1
ATOM 2154 N N . ALA A 1 273 ? 18.346 49.700 51.462 1.00 18.65 274 ALA A N 1
ATOM 2155 C CA . ALA A 1 273 ? 19.119 50.376 52.497 1.00 19.08 274 ALA A CA 1
ATOM 2156 C C . ALA A 1 273 ? 20.344 51.072 51.932 1.00 18.21 274 ALA A C 1
ATOM 2157 O O . ALA A 1 273 ? 20.831 50.720 50.856 1.00 18.06 274 ALA A O 1
ATOM 2159 N N . SER A 1 274 ? 20.825 52.068 52.669 1.00 16.18 275 SER A N 1
ATOM 2160 C CA . SER A 1 274 ? 22.002 52.831 52.281 1.00 15.52 275 SER A CA 1
ATOM 2161 C C . SER A 1 274 ? 22.973 52.815 53.451 1.00 16.80 275 SER A C 1
ATOM 2162 O O . SER A 1 274 ? 22.558 52.796 54.610 1.00 15.08 275 SER A O 1
ATOM 2165 N N . THR A 1 275 ? 24.264 52.820 53.136 1.00 15.05 276 THR A N 1
ATOM 2166 C CA . THR A 1 275 ? 25.303 52.794 54.153 1.00 16.50 276 THR A CA 1
ATOM 2167 C C . THR A 1 275 ? 26.410 53.787 53.830 1.00 15.55 276 THR A C 1
ATOM 2168 O O . THR A 1 275 ? 26.616 54.163 52.676 1.00 16.21 276 THR A O 1
ATOM 2172 N N . VAL A 1 276 ? 27.121 54.202 54.868 1.00 14.72 277 VAL A N 1
ATOM 2173 C CA . VAL A 1 276 ? 28.231 55.125 54.715 1.00 16.44 277 VAL A CA 1
ATOM 2174 C C . VAL A 1 276 ? 29.237 54.792 55.798 1.00 16.60 277 VAL A C 1
ATOM 2175 O O . VAL A 1 276 ? 28.868 54.568 56.951 1.00 16.91 277 VAL A O 1
ATOM 2179 N N . GLN A 1 277 ? 30.510 54.763 55.424 1.00 17.53 278 GLN A N 1
ATOM 2180 C CA . GLN A 1 277 ? 31.563 54.459 56.377 1.00 16.79 278 GLN A CA 1
ATOM 2181 C C . GLN A 1 277 ? 32.882 55.108 55.997 1.00 17.15 278 GLN A C 1
ATOM 2182 O O . GLN A 1 277 ? 33.206 55.231 54.818 1.00 16.08 278 GLN A O 1
ATOM 2188 N N . GLU A 1 278 ? 33.622 55.545 57.008 1.00 15.91 279 GLU A N 1
ATOM 2189 C CA . GLU A 1 278 ? 34.948 56.095 56.786 1.00 16.72 279 GLU A CA 1
ATOM 2190 C C . GLU A 1 278 ? 35.866 55.282 57.685 1.00 16.87 279 GLU A C 1
ATOM 2191 O O . GLU A 1 278 ? 35.485 54.883 58.792 1.00 17.26 279 GLU A O 1
ATOM 2197 N N . GLY A 1 279 ? 37.072 55.022 57.207 1.00 17.98 280 GLY A N 1
ATOM 2198 C CA . GLY A 1 279 ? 37.995 54.253 58.012 1.00 18.34 280 GLY A CA 1
ATOM 2199 C C . GLY A 1 279 ? 39.429 54.670 57.797 1.00 19.14 280 GLY A C 1
ATOM 2200 O O . GLY A 1 279 ? 39.750 55.394 56.853 1.00 18.88 280 GLY A O 1
ATOM 2201 N N . VAL A 1 280 ? 40.295 54.224 58.695 1.00 20.60 281 VAL A N 1
ATOM 2202 C CA . VAL A 1 280 ? 41.709 54.531 58.576 1.00 21.32 281 VAL A CA 1
ATOM 2203 C C . VAL A 1 280 ? 42.274 53.640 57.478 1.00 20.83 281 VAL A C 1
ATOM 2204 O O . VAL A 1 280 ? 41.877 52.488 57.348 1.00 21.38 281 VAL A O 1
ATOM 2208 N N . MET A 1 281 ? 43.168 54.195 56.668 1.00 21.97 282 MET A N 1
ATOM 2209 C CA . MET A 1 281 ? 43.817 53.439 55.606 1.00 23.60 282 MET A CA 1
ATOM 2210 C C . MET A 1 281 ? 45.278 53.868 55.593 1.00 25.70 282 MET A C 1
ATOM 2211 O O . MET A 1 281 ? 45.603 54.978 55.174 1.00 24.08 282 MET A O 1
ATOM 2216 N N . ARG A 1 282 ? 46.148 52.979 56.057 1.00 27.39 283 ARG A N 1
ATOM 2217 C CA . ARG A 1 282 ? 47.572 53.272 56.122 1.00 30.47 283 ARG A CA 1
ATOM 2218 C C . ARG A 1 282 ? 48.419 52.171 55.522 1.00 30.03 283 ARG A C 1
ATOM 2219 O O . ARG A 1 282 ? 48.078 50.992 55.610 1.00 28.75 283 ARG A O 1
ATOM 2227 N N . ASN A 1 283 ? 49.522 52.573 54.904 1.00 31.79 284 ASN A N 1
ATOM 2228 C CA . ASN A 1 283 ? 50.485 51.633 54.349 1.00 36.20 284 ASN A CA 1
ATOM 2229 C C . ASN A 1 283 ? 51.714 51.904 55.215 1.00 37.60 284 ASN A C 1
ATOM 2230 O O . ASN A 1 283 ? 52.319 52.969 55.125 1.00 35.53 284 ASN A O 1
ATOM 2235 N N . HIS A 1 284 ? 52.064 50.949 56.068 1.00 41.21 285 HIS A N 1
ATOM 2236 C CA . HIS A 1 284 ? 53.183 51.127 56.990 1.00 46.21 285 HIS A CA 1
ATOM 2237 C C . HIS A 1 284 ? 54.592 50.874 56.462 1.00 49.69 285 HIS A C 1
ATOM 2238 O O . HIS A 1 284 ? 55.321 50.052 57.015 1.00 50.77 285 HIS A O 1
ATOM 2245 N N . ASN A 1 285 ? 54.969 51.622 55.423 1.00 53.95 286 ASN A N 1
ATOM 2246 C CA . ASN A 1 285 ? 56.288 51.549 54.774 1.00 57.11 286 ASN A CA 1
ATOM 2247 C C . ASN A 1 285 ? 56.119 51.642 53.260 1.00 58.05 286 ASN A C 1
ATOM 2248 O O . ASN A 1 285 ? 55.032 52.092 52.824 1.00 59.38 286 ASN A O 1
ATOM 2254 N N . SER B 1 1 ? 27.110 92.973 54.893 1.00 53.22 2 SER B N 1
ATOM 2255 C CA . SER B 1 1 ? 28.323 92.238 55.384 1.00 51.79 2 SER B CA 1
ATOM 2256 C C . SER B 1 1 ? 28.230 92.011 56.887 1.00 48.99 2 SER B C 1
ATOM 2257 O O . SER B 1 1 ? 28.884 91.111 57.443 1.00 46.37 2 SER B O 1
ATOM 2260 N N . GLN B 1 2 ? 27.412 92.834 57.542 1.00 44.60 3 GLN B N 1
ATOM 2261 C CA . GLN B 1 2 ? 27.214 92.719 58.973 1.00 40.80 3 GLN B CA 1
ATOM 2262 C C . GLN B 1 2 ? 26.645 91.337 59.282 1.00 37.57 3 GLN B C 1
ATOM 2263 O O . GLN B 1 2 ? 26.903 90.775 60.350 1.00 36.00 3 GLN B O 1
ATOM 226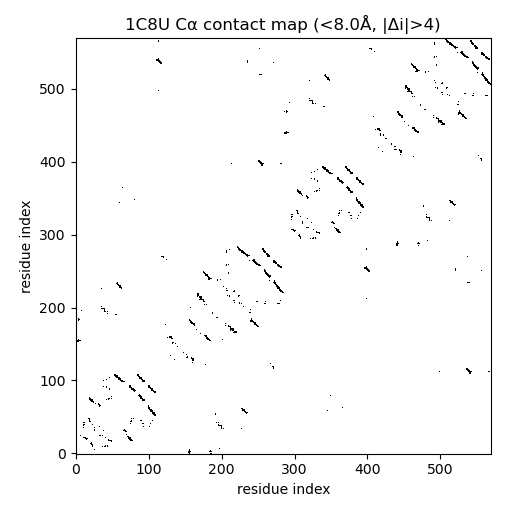9 N N . ALA B 1 3 ? 25.877 90.792 58.341 1.00 32.64 4 ALA B N 1
ATOM 2270 C CA . ALA B 1 3 ? 25.265 89.477 58.523 1.00 32.58 4 ALA B CA 1
ATOM 2271 C C . ALA B 1 3 ? 26.308 88.391 58.808 1.00 30.09 4 ALA B C 1
ATOM 2272 O O . ALA B 1 3 ? 26.168 87.629 59.771 1.00 29.21 4 ALA B O 1
ATOM 2274 N N . LEU B 1 4 ? 27.346 88.308 57.980 1.00 27.02 5 LEU B N 1
ATOM 2275 C CA . LEU B 1 4 ? 28.371 87.298 58.212 1.00 27.22 5 LEU B CA 1
ATOM 2276 C C . LEU B 1 4 ? 29.020 87.472 59.588 1.00 28.54 5 LEU B C 1
ATOM 2277 O O . LEU B 1 4 ? 29.156 86.504 60.334 1.00 25.67 5 LEU B O 1
ATOM 2282 N N . LYS B 1 5 ? 29.423 88.694 59.939 1.00 27.88 6 LYS B N 1
ATOM 2283 C CA . LYS B 1 5 ? 30.040 88.884 61.246 1.00 29.51 6 LYS B CA 1
ATOM 2284 C C . LYS B 1 5 ? 29.057 88.564 62.361 1.00 27.34 6 LYS B C 1
ATOM 2285 O O . LYS B 1 5 ? 29.462 88.135 63.439 1.00 29.04 6 LYS B O 1
ATOM 2291 N N . ASN B 1 6 ? 27.767 88.755 62.107 1.00 24.94 7 ASN B N 1
ATOM 2292 C CA . ASN B 1 6 ? 26.762 88.440 63.122 1.00 27.00 7 ASN B CA 1
ATOM 2293 C C . ASN B 1 6 ? 26.657 86.922 63.292 1.00 25.95 7 ASN B C 1
ATOM 2294 O O . ASN B 1 6 ? 26.455 86.422 64.400 1.00 24.11 7 ASN B O 1
ATOM 2299 N N . LEU B 1 7 ? 26.793 86.187 62.193 1.00 24.07 8 LEU B N 1
ATOM 2300 C CA . LEU B 1 7 ? 26.721 84.735 62.271 1.00 24.38 8 LEU B CA 1
ATOM 2301 C C . LEU B 1 7 ? 27.962 84.196 62.962 1.00 24.16 8 LEU B C 1
ATOM 2302 O O . LEU B 1 7 ? 27.860 83.353 63.853 1.00 24.16 8 LEU B O 1
ATOM 2307 N N . LEU B 1 8 ? 29.134 84.683 62.558 1.00 22.31 9 LEU B N 1
ATOM 2308 C CA . LEU B 1 8 ? 30.375 84.218 63.166 1.00 26.28 9 LEU B CA 1
ATOM 2309 C C . LEU B 1 8 ? 30.418 84.534 64.654 1.00 26.02 9 LEU B C 1
ATOM 2310 O O . LEU B 1 8 ? 30.976 83.769 65.443 1.00 27.08 9 LEU B O 1
ATOM 2315 N N . THR B 1 9 ? 29.834 85.661 65.043 1.00 25.88 10 THR B N 1
ATOM 2316 C CA . THR B 1 9 ? 29.801 86.029 66.453 1.00 26.99 10 THR B CA 1
ATOM 2317 C C . THR B 1 9 ? 28.879 85.055 67.184 1.00 25.96 10 THR B C 1
ATOM 2318 O O . THR B 1 9 ? 29.166 84.620 68.298 1.00 25.25 10 THR B O 1
ATOM 2322 N N . LEU B 1 10 ? 27.773 84.717 66.532 1.00 27.34 11 LEU B N 1
ATOM 2323 C CA . LEU B 1 10 ? 26.776 83.814 67.087 1.00 29.39 11 LEU B CA 1
ATOM 2324 C C . LEU B 1 10 ? 27.299 82.384 67.239 1.00 29.31 11 LEU B C 1
ATOM 2325 O O . LEU B 1 10 ? 26.876 81.656 68.139 1.00 27.93 11 LEU B O 1
ATOM 2330 N N . LEU B 1 11 ? 28.205 81.981 66.353 1.00 28.24 12 LEU B N 1
ATOM 2331 C CA . LEU B 1 11 ? 28.777 80.641 66.409 1.00 29.00 12 LEU B CA 1
ATOM 2332 C C . LEU B 1 11 ? 29.936 80.588 67.403 1.00 29.95 12 LEU B C 1
ATOM 2333 O O . LEU B 1 11 ? 30.321 79.509 67.862 1.00 30.27 12 LEU B O 1
ATOM 2338 N N . ASN B 1 12 ? 30.490 81.753 67.737 1.00 28.24 13 ASN B N 1
ATOM 2339 C CA . ASN B 1 12 ? 31.582 81.817 68.701 1.00 30.64 13 ASN B CA 1
ATOM 2340 C C . ASN B 1 12 ? 30.919 81.822 70.078 1.00 30.19 13 ASN B C 1
ATOM 2341 O O . ASN B 1 12 ? 30.603 82.878 70.632 1.00 29.97 13 ASN B O 1
ATOM 2346 N N . LEU B 1 13 ? 30.708 80.626 70.617 1.00 28.62 14 LEU B N 1
ATOM 2347 C CA . LEU B 1 13 ? 30.029 80.448 71.891 1.00 26.84 14 LEU B CA 1
ATOM 2348 C C . LEU B 1 13 ? 30.641 81.082 73.127 1.00 26.14 14 LEU B C 1
ATOM 2349 O O . LEU B 1 13 ? 31.856 81.296 73.221 1.00 24.85 14 LEU B O 1
ATOM 2354 N N . GLU B 1 14 ? 29.755 81.364 74.076 1.00 26.16 15 GLU B N 1
ATOM 2355 C CA . GLU B 1 14 ? 30.108 81.935 75.364 1.00 26.79 15 GLU B CA 1
ATOM 2356 C C . GLU B 1 14 ? 30.485 80.759 76.259 1.00 27.37 15 GLU B C 1
ATOM 2357 O O . GLU B 1 14 ? 29.700 79.819 76.423 1.00 26.87 15 GLU B O 1
ATOM 2363 N N . LYS B 1 15 ? 31.679 80.807 76.834 1.00 26.48 16 LYS B N 1
ATOM 2364 C CA . LYS B 1 15 ? 32.141 79.733 77.700 1.00 27.60 16 LYS B CA 1
ATOM 2365 C C . LYS B 1 15 ? 31.612 79.877 79.125 1.00 28.54 16 LYS B C 1
ATOM 2366 O O . LYS B 1 15 ? 31.739 80.933 79.745 1.00 28.36 16 LYS B O 1
ATOM 2372 N N . ILE B 1 16 ? 30.995 78.815 79.629 1.00 28.10 17 ILE B N 1
ATOM 2373 C CA . ILE B 1 16 ? 30.462 78.808 80.989 1.00 28.53 17 ILE B CA 1
ATOM 2374 C C . ILE B 1 16 ? 31.452 78.051 81.873 1.00 28.28 17 ILE B C 1
ATOM 2375 O O . ILE B 1 16 ? 31.659 78.394 83.035 1.00 30.19 17 ILE B O 1
ATOM 2380 N N . GLU B 1 17 ? 32.062 77.016 81.307 1.00 26.39 18 GLU B N 1
ATOM 2381 C CA . GLU B 1 17 ? 33.045 76.199 82.010 1.00 25.16 18 GLU B CA 1
ATOM 2382 C C . GLU B 1 17 ? 33.714 75.331 80.958 1.00 24.70 18 GLU B C 1
ATOM 2383 O O . GLU B 1 17 ? 33.313 75.358 79.796 1.00 25.49 18 GLU B O 1
ATOM 2389 N N . GLU B 1 18 ? 34.726 74.569 81.355 1.00 25.24 19 GLU B N 1
ATOM 2390 C CA . GLU B 1 18 ? 35.415 73.693 80.412 1.00 26.43 19 GLU B CA 1
ATOM 2391 C C . GLU B 1 18 ? 34.391 72.747 79.780 1.00 26.10 19 GLU B C 1
ATOM 2392 O O . GLU B 1 18 ? 33.652 72.059 80.481 1.00 22.76 19 GLU B O 1
ATOM 2398 N N . GLY B 1 19 ? 34.333 72.735 78.453 1.00 24.08 20 GLY B N 1
ATOM 2399 C CA . GLY B 1 19 ? 33.392 71.865 77.766 1.00 25.17 20 GLY B CA 1
ATOM 2400 C C . GLY B 1 19 ? 31.931 72.175 78.049 1.00 24.48 20 GLY B C 1
ATOM 2401 O O . GLY B 1 19 ? 31.075 71.301 77.925 1.00 24.03 20 GLY B O 1
ATOM 2402 N N . LEU B 1 20 ? 31.637 73.411 78.443 1.00 22.82 21 LEU B N 1
ATOM 2403 C CA . LEU B 1 20 ? 30.259 73.815 78.719 1.00 22.40 21 LEU B CA 1
ATOM 2404 C C . LEU B 1 20 ? 30.037 75.222 78.179 1.00 24.43 21 LEU B C 1
ATOM 2405 O O . LEU B 1 20 ? 30.572 76.194 78.714 1.00 24.23 21 LEU B O 1
ATOM 2410 N N . PHE B 1 21 ? 29.239 75.323 77.122 1.00 24.01 22 PHE B N 1
ATOM 2411 C CA . PHE B 1 21 ? 28.987 76.603 76.483 1.00 24.67 22 PHE B CA 1
ATOM 2412 C C . PHE B 1 21 ? 27.518 76.985 76.383 1.00 24.64 22 PHE B C 1
ATOM 2413 O O . PHE B 1 21 ? 26.622 76.168 76.588 1.00 25.16 22 PHE B O 1
ATOM 2421 N N . ARG B 1 22 ? 27.292 78.249 76.050 1.00 24.98 23 ARG B N 1
ATOM 2422 C CA . ARG B 1 22 ? 25.954 78.794 75.884 1.00 24.96 23 ARG B CA 1
ATOM 2423 C C . ARG B 1 22 ? 25.925 79.563 74.568 1.00 24.95 23 ARG B C 1
ATOM 2424 O O . ARG B 1 22 ? 26.819 80.364 74.297 1.00 25.69 23 ARG B O 1
ATOM 2432 N N . GLY B 1 23 ? 24.900 79.320 73.757 1.00 25.92 24 GLY B N 1
ATOM 2433 C CA . GLY B 1 23 ? 24.797 80.010 72.484 1.00 25.72 24 GLY B CA 1
ATOM 2434 C C . GLY B 1 23 ? 23.459 80.691 72.273 1.00 27.29 24 GLY B C 1
ATOM 2435 O O . GLY B 1 23 ? 22.425 80.218 72.752 1.00 27.00 24 GLY B O 1
ATOM 2436 N N . GLN B 1 24 ? 23.482 81.819 71.565 1.00 27.99 25 GLN B N 1
ATOM 2437 C CA . GLN B 1 24 ? 22.267 82.570 71.250 1.00 30.42 25 GLN B CA 1
ATOM 2438 C C . GLN B 1 24 ? 21.737 82.010 69.961 1.00 32.74 25 GLN B C 1
ATOM 2439 O O . GLN B 1 24 ? 22.445 81.344 69.204 1.00 30.95 25 GLN B O 1
ATOM 2445 N N . SER B 1 25 ? 20.496 82.289 69.724 1.00 36.38 26 SER B N 1
ATOM 2446 C CA . SER B 1 25 ? 19.815 81.976 68.505 1.00 41.87 26 SER B CA 1
ATOM 2447 C C . SER B 1 25 ? 19.057 83.209 68.019 1.00 47.31 26 SER B C 1
ATOM 2448 O O . SER B 1 25 ? 18.848 84.230 68.677 1.00 48.60 26 SER B O 1
ATOM 2451 N N . GLU B 1 26 ? 18.928 82.565 66.950 1.00 52.45 27 GLU B N 1
ATOM 2452 C CA . GLU B 1 26 ? 18.092 83.101 65.850 1.00 57.90 27 GLU B CA 1
ATOM 2453 C C . GLU B 1 26 ? 18.775 83.841 64.724 1.00 61.36 27 GLU B C 1
ATOM 2454 O O . GLU B 1 26 ? 19.738 83.472 64.049 1.00 62.38 27 GLU B O 1
ATOM 2460 N N . ASP B 1 27 ? 17.995 84.873 64.939 1.00 64.67 28 ASP B N 1
ATOM 2461 C CA . ASP B 1 27 ? 17.482 86.122 64.615 1.00 68.77 28 ASP B CA 1
ATOM 2462 C C . ASP B 1 27 ? 16.958 85.929 63.204 1.00 71.17 28 ASP B C 1
ATOM 2463 O O . ASP B 1 27 ? 15.947 86.560 62.916 1.00 71.22 28 ASP B O 1
ATOM 2468 N N . LEU B 1 28 ? 17.507 85.153 62.253 1.00 73.89 29 LEU B N 1
ATOM 2469 C CA . LEU B 1 28 ? 17.046 85.385 60.847 1.00 75.76 29 LEU B CA 1
ATOM 2470 C C . LEU B 1 28 ? 15.832 84.739 60.221 1.00 76.35 29 LEU B C 1
ATOM 2471 O O . LEU B 1 28 ? 15.941 84.087 59.181 1.00 77.32 29 LEU B O 1
ATOM 2476 N N . GLY B 1 29 ? 14.664 84.934 60.821 1.00 76.27 30 GLY B N 1
ATOM 2477 C CA . GLY B 1 29 ? 13.465 84.357 60.229 1.00 74.55 30 GLY B CA 1
ATOM 2478 C C . GLY B 1 29 ? 13.126 82.992 60.776 1.00 73.57 30 GLY B C 1
ATOM 2479 O O . GLY B 1 29 ? 13.998 82.175 61.119 1.00 74.39 30 GLY B O 1
ATOM 2480 N N . LEU B 1 30 ? 11.847 82.801 60.881 1.00 72.14 31 LEU B N 1
ATOM 2481 C CA . LEU B 1 30 ? 11.269 81.622 61.391 1.00 69.13 31 LEU B CA 1
ATOM 2482 C C . LEU B 1 30 ? 11.522 81.420 62.824 1.00 66.61 31 LEU B C 1
ATOM 2483 O O . LEU B 1 30 ? 12.650 81.527 63.272 1.00 65.26 31 LEU B O 1
ATOM 2488 N N . ARG B 1 31 ? 10.504 81.105 63.604 1.00 63.93 32 ARG B N 1
ATOM 2489 C CA . ARG B 1 31 ? 10.870 81.004 65.015 1.00 61.35 32 ARG B CA 1
ATOM 2490 C C . ARG B 1 31 ? 11.675 79.733 65.455 1.00 56.97 32 ARG B C 1
ATOM 2491 O O . ARG B 1 31 ? 12.600 79.848 66.246 1.00 56.30 32 ARG B O 1
ATOM 2499 N N . GLN B 1 32 ? 11.338 78.569 64.961 1.00 51.47 33 GLN B N 1
ATOM 2500 C CA . GLN B 1 32 ? 12.099 77.430 65.260 1.00 46.53 33 GLN B CA 1
ATOM 2501 C C . GLN B 1 32 ? 13.563 77.675 64.924 1.00 42.26 33 GLN B C 1
ATOM 2502 O O . GLN B 1 32 ? 13.880 78.473 64.042 1.00 42.21 33 GLN B O 1
ATOM 2508 N N . VAL B 1 33 ? 14.458 76.997 65.633 1.00 37.00 34 VAL B N 1
ATOM 2509 C CA . VAL B 1 33 ? 15.884 77.167 65.393 1.00 31.63 34 VAL B CA 1
ATOM 2510 C C . VAL B 1 33 ? 16.341 76.447 64.129 1.00 27.91 34 VAL B C 1
ATOM 2511 O O . VAL B 1 33 ? 15.963 75.301 63.877 1.00 26.46 34 VAL B O 1
ATOM 2515 N N . PHE B 1 34 ? 17.141 77.133 63.323 1.00 25.87 35 PHE B N 1
ATOM 2516 C CA . PHE B 1 34 ? 17.661 76.536 62.097 1.00 25.23 35 PHE B CA 1
ATOM 2517 C C . PHE B 1 34 ? 18.670 75.444 62.469 1.00 22.29 35 PHE B C 1
ATOM 2518 O O . PHE B 1 34 ? 19.570 75.663 63.291 1.00 22.60 35 PHE B O 1
ATOM 2526 N N . GLY B 1 35 ? 18.507 74.268 61.869 1.00 20.68 36 GLY B N 1
ATOM 2527 C CA . GLY B 1 35 ? 19.392 73.157 62.162 1.00 20.80 36 GLY B CA 1
ATOM 2528 C C . GLY B 1 35 ? 20.868 73.484 62.013 1.00 20.40 36 GLY B C 1
ATOM 2529 O O . GLY B 1 35 ? 21.697 73.030 62.805 1.00 20.88 36 GLY B O 1
ATOM 2530 N N . GLY B 1 36 ? 21.191 74.269 60.992 1.00 19.68 37 GLY B N 1
ATOM 2531 C CA . GLY B 1 36 ? 22.571 74.648 60.751 1.00 19.48 37 GLY B CA 1
ATOM 2532 C C . GLY B 1 36 ? 23.194 75.383 61.919 1.00 19.97 37 GLY B C 1
ATOM 2533 O O . GLY B 1 36 ? 24.384 75.223 62.191 1.00 18.82 37 GLY B O 1
ATOM 2534 N N . GLN B 1 37 ? 22.402 76.200 62.611 1.00 19.56 38 GLN B N 1
ATOM 2535 C CA . GLN B 1 37 ? 22.913 76.936 63.765 1.00 22.04 38 GLN B CA 1
ATOM 2536 C C . GLN B 1 37 ? 23.386 75.945 64.829 1.00 19.76 38 GLN B C 1
ATOM 2537 O O . GLN B 1 37 ? 24.478 76.084 65.386 1.00 22.35 38 GLN B O 1
ATOM 2543 N N . VAL B 1 38 ? 22.560 74.944 65.106 1.00 18.89 39 VAL B N 1
ATOM 2544 C CA . VAL B 1 38 ? 22.906 73.952 66.113 1.00 20.07 39 VAL B CA 1
ATOM 2545 C C . VAL B 1 38 ? 24.179 73.222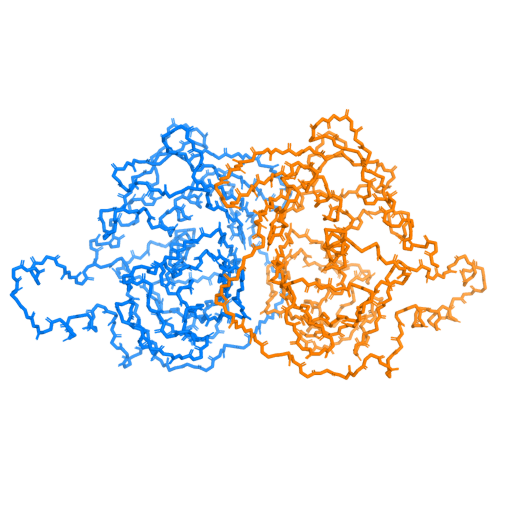 65.692 1.00 19.84 39 VAL B C 1
ATOM 2546 O O . VAL B 1 38 ? 25.102 73.068 66.487 1.00 21.05 39 VAL B O 1
ATOM 2550 N N . VAL B 1 39 ? 24.233 72.790 64.436 1.00 19.94 40 VAL B N 1
ATOM 2551 C CA . VAL B 1 39 ? 25.411 72.086 63.940 1.00 19.26 40 VAL B CA 1
ATOM 2552 C C . VAL B 1 39 ? 26.662 72.950 64.074 1.00 19.17 40 VAL B C 1
ATOM 2553 O O . VAL B 1 39 ? 27.680 72.501 64.600 1.00 17.66 40 VAL B O 1
ATOM 2557 N N . GLY B 1 40 ? 26.577 74.191 63.604 1.00 19.30 41 GLY B N 1
ATOM 2558 C CA . GLY B 1 40 ? 27.718 75.087 63.673 1.00 19.00 41 GLY B CA 1
ATOM 2559 C C . GLY B 1 40 ? 28.207 75.312 65.091 1.00 19.57 41 GLY B C 1
ATOM 2560 O O . GLY B 1 40 ? 29.402 75.240 65.370 1.00 19.51 41 GLY B O 1
ATOM 2561 N N . GLN B 1 41 ? 27.276 75.576 65.999 1.00 19.83 42 GLN B N 1
ATOM 2562 C CA . GLN B 1 41 ? 27.629 75.822 67.390 1.00 19.88 42 GLN B CA 1
ATOM 2563 C C . GLN B 1 41 ? 28.143 74.568 68.099 1.00 19.49 42 GLN B C 1
ATOM 2564 O O . GLN B 1 41 ? 29.063 74.644 68.913 1.00 20.42 42 GLN B O 1
ATOM 2570 N N . ALA B 1 42 ? 27.559 73.415 67.788 1.00 19.30 43 ALA B N 1
ATOM 2571 C CA . ALA B 1 42 ? 27.997 72.174 68.415 1.00 18.95 43 ALA B CA 1
ATOM 2572 C C . ALA B 1 42 ? 29.434 71.897 67.981 1.00 19.68 43 ALA B C 1
ATOM 2573 O O . ALA B 1 42 ? 30.256 71.428 68.768 1.00 18.28 43 ALA B O 1
ATOM 2575 N N . LEU B 1 43 ? 29.729 72.194 66.719 1.00 17.92 44 LEU B N 1
ATOM 2576 C CA . LEU B 1 43 ? 31.067 71.983 66.190 1.00 19.32 44 LEU B CA 1
ATOM 2577 C C . LEU B 1 43 ? 32.078 72.889 66.881 1.00 20.20 44 LEU B C 1
ATOM 2578 O O . LEU B 1 43 ? 33.204 72.468 67.173 1.00 22.09 44 LEU B O 1
ATOM 2583 N N . TYR B 1 44 ? 31.682 74.133 67.138 1.00 21.54 45 TYR B N 1
ATOM 2584 C CA . TYR B 1 44 ? 32.562 75.080 67.817 1.00 22.25 45 TYR B CA 1
ATOM 2585 C C . TYR B 1 44 ? 32.886 74.544 69.207 1.00 19.28 45 TYR B C 1
ATOM 2586 O O . TYR B 1 44 ? 34.049 74.463 69.607 1.00 20.04 45 TYR B O 1
ATOM 2595 N N . ALA B 1 45 ? 31.839 74.181 69.939 1.00 20.43 46 ALA B N 1
ATOM 2596 C CA . ALA B 1 45 ? 31.999 73.658 71.291 1.00 21.59 46 ALA B CA 1
ATOM 2597 C C . ALA B 1 45 ? 32.924 72.456 71.285 1.00 21.27 46 ALA B C 1
ATOM 2598 O O . ALA B 1 45 ? 33.854 72.363 72.088 1.00 20.88 46 ALA B O 1
ATOM 2600 N N . ALA B 1 46 ? 32.677 71.533 70.364 1.00 21.50 47 ALA B N 1
ATOM 2601 C CA . ALA B 1 46 ? 33.502 70.338 70.275 1.00 20.93 47 ALA B CA 1
ATOM 2602 C C . ALA B 1 46 ? 34.975 70.662 70.021 1.00 21.64 47 ALA B C 1
ATOM 2603 O O . ALA B 1 46 ? 35.853 70.189 70.747 1.00 21.65 47 ALA B O 1
ATOM 2605 N N . LYS B 1 47 ? 35.246 71.476 69.003 1.00 22.70 48 LYS B N 1
ATOM 2606 C CA . LYS B 1 47 ? 36.626 71.805 68.665 1.00 25.33 48 LYS B CA 1
ATOM 2607 C C . LYS B 1 47 ? 37.370 72.541 69.772 1.00 23.70 48 LYS B C 1
ATOM 2608 O O . LYS B 1 47 ? 38.585 72.432 69.869 1.00 22.13 48 LYS B O 1
ATOM 2614 N N . GLU B 1 48 ? 36.649 73.272 70.616 1.00 25.26 49 GLU B N 1
ATOM 2615 C CA . GLU B 1 48 ? 37.294 73.992 71.715 1.00 27.76 49 GLU B CA 1
ATOM 2616 C C . GLU B 1 48 ? 37.942 73.039 72.722 1.00 28.20 49 GLU B C 1
ATOM 2617 O O . GLU B 1 48 ? 38.865 73.427 73.448 1.00 26.67 49 GLU B O 1
ATOM 2623 N N . THR B 1 49 ? 37.471 71.791 72.750 1.00 26.24 50 THR B N 1
ATOM 2624 C CA . THR B 1 49 ? 37.982 70.784 73.682 1.00 25.42 50 THR B CA 1
ATOM 2625 C C . THR B 1 49 ? 38.985 69.821 73.063 1.00 25.49 50 THR B C 1
ATOM 2626 O O . THR B 1 49 ? 39.417 68.868 73.705 1.00 26.05 50 THR B O 1
ATOM 2630 N N . VAL B 1 50 ? 39.361 70.080 71.819 1.00 25.31 51 VAL B N 1
ATOM 2631 C CA . VAL B 1 50 ? 40.290 69.218 71.099 1.00 27.79 51 VAL B CA 1
ATOM 2632 C C . VAL B 1 50 ? 41.640 69.883 70.857 1.00 28.03 51 VAL B C 1
ATOM 2633 O O . VAL B 1 50 ? 41.724 71.110 70.751 1.00 29.03 51 VAL B O 1
ATOM 2637 N N . PRO B 1 51 ? 42.722 69.081 70.796 1.00 30.16 52 PRO B N 1
ATOM 2638 C CA . PRO B 1 51 ? 44.049 69.647 70.546 1.00 31.13 52 PRO B CA 1
ATOM 2639 C C . PRO B 1 51 ? 43.924 70.485 69.281 1.00 33.39 52 PRO B C 1
ATOM 2640 O O . PRO B 1 51 ? 43.212 70.103 68.347 1.00 29.89 52 PRO B O 1
ATOM 2644 N N . GLU B 1 52 ? 44.610 71.626 69.256 1.00 33.84 53 GLU B N 1
ATOM 2645 C CA . GLU B 1 52 ? 44.535 72.557 68.136 1.00 35.22 53 GLU B CA 1
ATOM 2646 C C . GLU B 1 52 ? 44.848 71.984 66.760 1.00 32.64 53 GLU B C 1
ATOM 2647 O O . GLU B 1 52 ? 44.213 72.348 65.771 1.00 31.94 53 GLU B O 1
ATOM 2653 N N . GLU B 1 53 ? 45.821 71.087 66.695 1.00 30.65 54 GLU B N 1
ATOM 2654 C CA . GLU B 1 53 ? 46.220 70.503 65.424 1.00 31.61 54 GLU B CA 1
ATOM 2655 C C . GLU B 1 53 ? 45.234 69.465 64.875 1.00 29.56 54 GLU B C 1
ATOM 2656 O O . GLU B 1 53 ? 45.312 69.094 63.705 1.00 26.61 54 GLU B O 1
ATOM 2662 N N . ARG B 1 54 ? 44.305 69.003 65.707 1.00 25.80 55 ARG B N 1
ATOM 2663 C CA . ARG B 1 54 ? 43.339 68.009 65.248 1.00 26.79 55 ARG B CA 1
ATOM 2664 C C . ARG B 1 54 ? 42.052 68.656 64.738 1.00 25.90 55 ARG B C 1
ATOM 2665 O O . ARG B 1 54 ? 41.288 69.251 65.499 1.00 26.67 55 ARG B O 1
ATOM 2673 N N . LEU B 1 55 ? 41.832 68.531 63.434 1.00 25.00 56 LEU B N 1
ATOM 2674 C CA . LEU B 1 55 ? 40.672 69.111 62.771 1.00 24.02 56 LEU B CA 1
ATOM 2675 C C . LEU B 1 55 ? 39.557 68.088 62.608 1.00 21.86 56 LEU B C 1
ATOM 2676 O O . LEU B 1 55 ? 39.816 66.910 62.380 1.00 19.87 56 LEU B O 1
ATOM 2681 N N . VAL B 1 56 ? 38.317 68.545 62.716 1.00 20.58 57 VAL B N 1
ATOM 2682 C CA . VAL B 1 56 ? 37.179 67.646 62.564 1.00 20.13 57 VAL B CA 1
ATOM 2683 C C . VAL B 1 56 ? 37.214 67.016 61.172 1.00 20.26 57 VAL B C 1
ATOM 2684 O O . VAL B 1 56 ? 37.495 67.699 60.185 1.00 19.66 57 VAL B O 1
ATOM 2688 N N . HIS B 1 57 ? 36.974 65.708 61.096 1.00 18.80 58 HIS B N 1
ATOM 2689 C CA . HIS B 1 57 ? 36.940 65.029 59.807 1.00 18.36 58 HIS B CA 1
ATOM 2690 C C . HIS B 1 57 ? 35.566 64.384 59.596 1.00 17.48 58 HIS B C 1
ATOM 2691 O O . HIS B 1 57 ? 35.225 63.996 58.483 1.00 17.88 58 HIS B O 1
ATOM 2698 N N . SER B 1 58 ? 34.773 64.291 60.662 1.00 17.23 59 SER B N 1
ATOM 2699 C CA . SER B 1 58 ? 33.425 63.734 60.546 1.00 17.10 59 SER B CA 1
ATOM 2700 C C . SER B 1 58 ? 32.581 63.951 61.790 1.00 17.45 59 SER B C 1
ATOM 2701 O O . SER B 1 58 ? 33.103 64.166 62.884 1.00 18.74 59 SER B O 1
ATOM 2704 N N . PHE B 1 59 ? 31.265 63.904 61.610 1.00 17.14 60 PHE B N 1
ATOM 2705 C CA . PHE B 1 59 ? 30.345 64.015 62.730 1.00 16.81 60 PHE B CA 1
ATOM 2706 C C . PHE B 1 59 ? 28.992 63.413 62.349 1.00 16.82 60 PHE B C 1
ATOM 2707 O O . PHE B 1 59 ? 28.631 63.363 61.173 1.00 16.89 60 PHE B O 1
ATOM 2715 N N . HIS B 1 60 ? 28.285 62.911 63.353 1.00 16.33 61 HIS B N 1
ATOM 2716 C CA . HIS B 1 60 ? 26.962 62.314 63.185 1.00 19.92 61 HIS B CA 1
ATOM 2717 C C . HIS B 1 60 ? 26.100 63.074 64.176 1.00 18.85 61 HIS B C 1
ATOM 2718 O O . HIS B 1 60 ? 26.572 63.426 65.253 1.00 19.47 61 HIS B O 1
ATOM 2725 N N . SER B 1 61 ? 24.842 63.312 63.841 1.00 19.14 62 SER B N 1
ATOM 2726 C CA . SER B 1 61 ? 23.985 64.024 64.775 1.00 19.06 62 SER B CA 1
ATOM 2727 C C . SER B 1 61 ? 22.531 63.639 64.591 1.00 20.37 62 SER B C 1
ATOM 2728 O O . SER B 1 61 ? 22.104 63.308 63.487 1.00 18.40 62 SER B O 1
ATOM 2731 N N . TYR B 1 62 ? 21.790 63.669 65.693 1.00 19.95 63 TYR B N 1
ATOM 2732 C CA . TYR B 1 62 ? 20.366 63.380 65.684 1.00 19.72 63 TYR B CA 1
ATOM 2733 C C . TYR B 1 62 ? 19.650 64.543 66.356 1.00 22.25 63 TYR B C 1
ATOM 2734 O O . TYR B 1 62 ? 20.113 65.063 67.377 1.00 21.43 63 TYR B O 1
ATOM 2743 N N . PHE B 1 63 ? 18.539 64.963 65.767 1.00 21.27 64 PHE B N 1
ATOM 2744 C CA . PHE B 1 63 ? 17.736 66.030 66.339 1.00 26.44 64 PHE B CA 1
ATOM 2745 C C . PHE B 1 63 ? 16.582 65.326 67.047 1.00 26.49 64 PHE B C 1
ATOM 2746 O O . PHE B 1 63 ? 15.919 64.464 66.473 1.00 27.82 64 PHE B O 1
ATOM 2754 N N . LEU B 1 64 ? 16.359 65.683 68.303 1.00 27.94 65 LEU B N 1
ATOM 2755 C CA . LEU B 1 64 ? 15.310 65.049 69.081 1.00 27.93 65 LEU B CA 1
ATOM 2756 C C . LEU B 1 64 ? 14.095 65.944 69.296 1.00 28.51 65 LEU B C 1
ATOM 2757 O O . LEU B 1 64 ? 12.969 65.453 69.367 1.00 27.74 65 LEU B O 1
ATOM 2762 N N . ARG B 1 65 ? 14.327 67.252 69.399 1.00 29.32 66 ARG B N 1
ATOM 2763 C CA . ARG B 1 65 ? 13.251 68.219 69.626 1.00 31.18 66 ARG B CA 1
ATOM 2764 C C . ARG B 1 65 ? 13.484 69.503 68.849 1.00 30.27 66 ARG B C 1
ATOM 2765 O O . ARG B 1 65 ? 14.625 69.861 68.553 1.00 28.39 66 ARG B O 1
ATOM 2773 N N . PRO B 1 66 ? 12.401 70.223 68.506 1.00 32.57 67 PRO B N 1
ATOM 2774 C CA . PRO B 1 66 ? 12.582 71.472 67.762 1.00 33.20 67 PRO B CA 1
ATOM 2775 C C . PRO B 1 66 ? 13.144 72.509 68.725 1.00 33.42 67 PRO B C 1
ATOM 2776 O O . PRO B 1 66 ? 12.670 72.631 69.854 1.00 34.29 67 PRO B O 1
ATOM 2780 N N . GLY B 1 67 ? 14.152 73.254 68.293 1.00 33.37 68 GLY B N 1
ATOM 2781 C CA . GLY B 1 67 ? 14.720 74.264 69.169 1.00 33.15 68 GLY B CA 1
ATOM 2782 C C . GLY B 1 67 ? 13.946 75.571 69.125 1.00 32.97 68 GLY B C 1
ATOM 2783 O O . GLY B 1 67 ? 13.397 75.933 68.083 1.00 34.07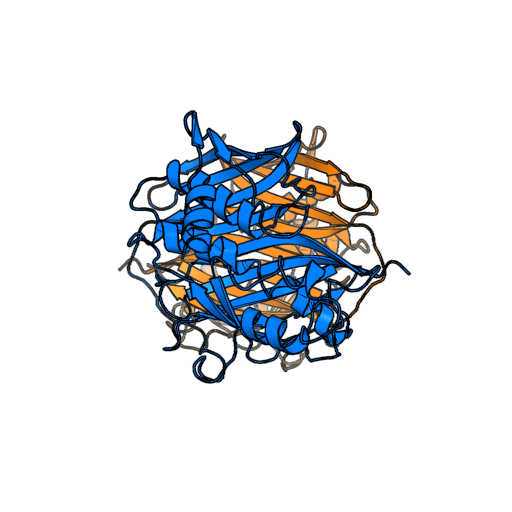 68 GLY B O 1
ATOM 2784 N N . ASP B 1 68 ? 13.889 76.275 70.253 1.00 31.29 69 ASP B N 1
ATOM 2785 C CA . ASP B 1 68 ? 13.183 77.559 70.334 1.00 30.88 69 ASP B CA 1
ATOM 2786 C C . ASP B 1 68 ? 14.222 78.659 70.191 1.00 30.80 69 ASP B C 1
ATOM 2787 O O . ASP B 1 68 ? 15.117 78.793 71.026 1.00 29.43 69 ASP B O 1
ATOM 2792 N N . SER B 1 69 ? 14.107 79.444 69.126 1.00 31.01 70 SER B N 1
ATOM 2793 C CA . SER B 1 69 ? 15.076 80.497 68.876 1.00 33.56 70 SER B CA 1
ATOM 2794 C C . SER B 1 69 ? 14.983 81.702 69.809 1.00 34.24 70 SER B C 1
ATOM 2795 O O . SER B 1 69 ? 15.845 82.580 69.771 1.00 33.77 70 SER B O 1
ATOM 2798 N N . LYS B 1 70 ? 13.948 81.742 70.640 1.00 33.87 71 LYS B N 1
ATOM 2799 C CA . LYS B 1 70 ? 13.789 82.856 71.595 1.00 36.13 71 LYS B CA 1
ATOM 2800 C C . LYS B 1 70 ? 14.668 82.588 72.809 1.00 36.71 71 LYS B C 1
ATOM 2801 O O . LYS B 1 70 ? 14.948 83.503 73.596 1.00 37.02 71 LYS B O 1
ATOM 2807 N N . LYS B 1 71 ? 15.112 81.349 72.978 1.00 34.14 72 LYS B N 1
ATOM 2808 C CA . LYS B 1 71 ? 15.944 80.995 74.118 1.00 33.90 72 LYS B CA 1
ATOM 2809 C C . LYS B 1 71 ? 17.340 80.568 73.713 1.00 31.96 72 LYS B C 1
ATOM 2810 O O . LYS B 1 71 ? 17.563 80.111 72.586 1.00 31.23 72 LYS B O 1
ATOM 2816 N N . PRO B 1 72 ? 18.315 80.736 74.624 1.00 29.80 73 PRO B N 1
ATOM 2817 C CA . PRO B 1 72 ? 19.682 80.338 74.300 1.00 27.25 73 PRO B CA 1
ATOM 2818 C C . PRO B 1 72 ? 19.774 78.810 74.333 1.00 26.51 73 PRO B C 1
ATOM 2819 O O . PRO B 1 72 ? 18.847 78.134 74.776 1.00 26.75 73 PRO B O 1
ATOM 2823 N N . ILE B 1 73 ? 20.886 78.269 73.863 1.00 24.34 74 ILE B N 1
ATOM 2824 C CA . ILE B 1 73 ? 21.070 76.830 73.864 1.00 24.52 74 ILE B CA 1
ATOM 2825 C C . ILE B 1 73 ? 22.352 76.525 74.614 1.00 23.54 74 ILE B C 1
ATOM 2826 O O . ILE B 1 73 ? 23.354 77.213 74.448 1.00 24.14 74 ILE B O 1
ATOM 2831 N N . ILE B 1 74 ? 22.314 75.500 75.452 1.00 23.06 75 ILE B N 1
ATOM 2832 C CA . ILE B 1 74 ? 23.490 75.114 76.212 1.00 23.86 75 ILE B CA 1
ATOM 2833 C C . ILE B 1 74 ? 24.130 73.892 75.566 1.00 23.00 75 ILE B C 1
ATOM 2834 O O . ILE B 1 74 ? 23.460 72.902 75.281 1.00 23.51 75 ILE B O 1
ATOM 2839 N N . TYR B 1 75 ? 25.429 73.973 75.324 1.00 22.66 76 TYR B N 1
ATOM 2840 C CA . TYR B 1 75 ? 26.154 72.867 74.714 1.00 23.83 76 TYR B CA 1
ATOM 2841 C C . TYR B 1 75 ? 27.125 72.259 75.718 1.00 23.74 76 TYR B C 1
ATOM 2842 O O . TYR B 1 75 ? 28.036 72.931 76.198 1.00 23.60 76 TYR B O 1
ATOM 2851 N N . ASP B 1 76 ? 26.919 70.980 76.020 1.00 23.01 77 ASP B N 1
ATOM 2852 C CA . ASP B 1 76 ? 27.746 70.246 76.972 1.00 24.66 77 ASP B CA 1
ATOM 2853 C C . ASP B 1 76 ? 28.578 69.227 76.202 1.00 23.35 77 ASP B C 1
ATOM 2854 O O . ASP B 1 76 ? 28.032 68.318 75.565 1.00 22.66 77 ASP B O 1
ATOM 2859 N N . VAL B 1 77 ? 29.895 69.376 76.265 1.00 20.77 78 VAL B N 1
ATOM 2860 C CA . VAL B 1 77 ? 30.792 68.481 75.547 1.00 21.87 78 VAL B CA 1
ATOM 2861 C C . VAL B 1 77 ? 31.365 67.367 76.416 1.00 23.79 78 VAL B C 1
ATOM 2862 O O . VAL B 1 77 ? 31.829 67.606 77.533 1.00 23.25 78 VAL B O 1
ATOM 2866 N N . GLU B 1 78 ? 31.318 66.144 75.899 1.00 22.09 79 GLU B N 1
ATOM 2867 C CA . GLU B 1 78 ? 31.867 64.995 76.609 1.00 24.10 79 GLU B CA 1
ATOM 2868 C C . GLU B 1 78 ? 33.064 64.447 75.836 1.00 23.95 79 GLU B C 1
ATOM 2869 O O . GLU B 1 78 ? 33.003 64.269 74.621 1.00 24.08 79 GLU B O 1
ATOM 2875 N N . THR B 1 79 ? 34.157 64.184 76.540 1.00 24.74 80 THR B N 1
ATOM 2876 C CA . THR B 1 79 ? 35.338 63.638 75.895 1.00 26.31 80 THR B CA 1
ATOM 2877 C C . THR B 1 79 ? 35.187 62.122 75.829 1.00 26.43 80 THR B C 1
ATOM 2878 O O . THR B 1 79 ? 35.163 61.444 76.859 1.00 27.05 80 THR B O 1
ATOM 2882 N N . LEU B 1 80 ? 35.077 61.593 74.615 1.00 24.24 81 LEU B N 1
ATOM 2883 C CA . LEU B 1 80 ? 34.908 60.163 74.441 1.00 25.01 81 LEU B CA 1
ATOM 2884 C C . LEU B 1 80 ? 36.242 59.461 74.322 1.00 25.37 81 LEU B C 1
ATOM 2885 O O . LEU B 1 80 ? 36.409 58.344 74.818 1.00 25.31 81 LEU B O 1
ATOM 2890 N N . ARG B 1 81 ? 37.194 60.118 73.669 1.00 25.83 82 ARG B N 1
ATOM 2891 C CA . ARG B 1 81 ? 38.502 59.514 73.472 1.00 26.22 82 ARG B CA 1
ATOM 2892 C C . ARG B 1 81 ? 39.559 60.457 72.904 1.00 26.53 82 ARG B C 1
ATOM 2893 O O . ARG B 1 81 ? 39.250 61.400 72.177 1.00 23.12 82 ARG B O 1
ATOM 2901 N N . ASP B 1 82 ? 40.810 60.190 73.263 1.00 25.20 83 ASP B N 1
ATOM 2902 C CA . ASP B 1 82 ? 41.956 60.947 72.772 1.00 27.50 83 ASP B CA 1
ATOM 2903 C C . ASP B 1 82 ? 43.077 59.935 72.562 1.00 28.41 83 ASP B C 1
ATOM 2904 O O . ASP B 1 82 ? 43.753 59.546 73.514 1.00 28.34 83 ASP B O 1
ATOM 2909 N N . GLY B 1 83 ? 43.262 59.510 71.315 1.00 27.41 84 GLY B N 1
ATOM 2910 C CA . GLY B 1 83 ? 44.292 58.535 71.002 1.00 28.89 84 GLY B CA 1
ATOM 2911 C C . GLY B 1 83 ? 45.518 59.147 70.356 1.00 30.05 84 GLY B C 1
ATOM 2912 O O . GLY B 1 83 ? 45.650 60.367 70.293 1.00 30.32 84 GLY B O 1
ATOM 2913 N N . ASN B 1 84 ? 46.421 58.299 69.876 1.00 32.26 85 ASN B N 1
ATOM 2914 C CA . ASN B 1 84 ? 47.634 58.781 69.230 1.00 34.74 85 ASN B CA 1
ATOM 2915 C C . ASN B 1 84 ? 47.281 59.560 67.965 1.00 33.44 85 ASN B C 1
ATOM 2916 O O . ASN B 1 84 ? 48.073 60.376 67.494 1.00 31.53 85 ASN B O 1
ATOM 2921 N N . SER B 1 85 ? 46.085 59.320 67.423 1.00 33.09 86 SER B N 1
ATOM 2922 C CA . SER B 1 85 ? 45.660 60.008 66.204 1.00 30.29 86 SER B CA 1
ATOM 2923 C C . SER B 1 85 ? 44.319 60.728 66.281 1.00 28.24 86 SER B C 1
ATOM 2924 O O . SER B 1 85 ? 44.201 61.871 65.844 1.00 27.18 86 SER B O 1
ATOM 2927 N N . PHE B 1 86 ? 43.313 60.063 66.833 1.00 26.79 87 PHE B N 1
ATOM 2928 C CA . PHE B 1 86 ? 41.976 60.647 66.898 1.00 26.63 87 PHE B CA 1
ATOM 2929 C C . PHE B 1 86 ? 41.439 61.096 68.252 1.00 24.18 87 PHE B C 1
ATOM 2930 O O . PHE B 1 86 ? 41.721 60.497 69.293 1.00 24.82 87 PHE B O 1
ATOM 2938 N N . SER B 1 87 ? 40.649 62.163 68.211 1.00 21.82 88 SER B N 1
ATOM 2939 C CA . SER B 1 87 ? 39.984 62.701 69.386 1.00 22.66 88 SER B CA 1
ATOM 2940 C C . SER B 1 87 ? 38.495 62.681 69.046 1.00 22.50 88 SER B C 1
ATOM 2941 O O . SER B 1 87 ? 38.091 63.188 67.999 1.00 20.41 88 SER B O 1
ATOM 2944 N N . ALA B 1 88 ? 37.686 62.082 69.915 1.00 20.72 89 ALA B N 1
ATOM 2945 C CA . ALA B 1 88 ? 36.251 62.007 69.677 1.00 22.92 89 ALA B CA 1
ATOM 2946 C C . ALA B 1 88 ? 35.495 62.720 70.791 1.00 22.00 89 ALA B C 1
ATOM 2947 O O . ALA B 1 88 ? 35.841 62.597 71.966 1.00 22.18 89 ALA B O 1
ATOM 2949 N N . ARG B 1 89 ? 34.459 63.466 70.416 1.00 21.65 90 ARG B N 1
ATOM 2950 C CA . ARG B 1 89 ? 33.669 64.217 71.386 1.00 20.90 90 ARG B CA 1
ATOM 2951 C C . ARG B 1 89 ? 32.179 64.117 71.079 1.00 22.41 90 ARG B C 1
ATOM 2952 O O . ARG B 1 89 ? 31.779 64.042 69.917 1.00 20.95 90 ARG B O 1
ATOM 2960 N N . ARG B 1 90 ? 31.366 64.122 72.130 1.00 20.65 91 ARG B N 1
ATOM 2961 C CA . ARG B 1 90 ? 29.917 64.079 71.973 1.00 20.85 91 ARG B CA 1
ATOM 2962 C C . ARG B 1 90 ? 29.370 65.376 72.552 1.00 20.77 91 ARG B C 1
ATOM 2963 O O . ARG B 1 90 ? 29.703 65.755 73.678 1.00 20.43 91 ARG B O 1
ATOM 2971 N N . VAL B 1 91 ? 28.533 66.059 71.781 1.00 20.68 92 VAL B N 1
ATOM 2972 C CA . VAL B 1 91 ? 27.966 67.321 72.224 1.00 21.47 92 VAL B CA 1
ATOM 2973 C C . VAL B 1 91 ? 26.462 67.241 72.420 1.00 21.44 92 VAL B C 1
ATOM 2974 O O . VAL B 1 91 ? 25.733 66.784 71.538 1.00 19.66 92 VAL B O 1
ATOM 2978 N N . ALA B 1 92 ? 26.005 67.682 73.587 1.00 20.90 93 ALA B N 1
ATOM 2979 C CA . ALA B 1 92 ? 24.579 67.700 73.880 1.00 23.11 93 ALA B CA 1
ATOM 2980 C C . ALA B 1 92 ? 24.088 69.142 73.776 1.00 22.34 93 ALA B C 1
ATOM 2981 O O . ALA B 1 92 ? 24.685 70.046 74.362 1.00 23.83 93 ALA B O 1
ATOM 2983 N N . ALA B 1 93 ? 23.019 69.352 73.012 1.00 22.55 94 ALA B N 1
ATOM 2984 C CA . ALA B 1 93 ? 22.424 70.677 72.851 1.00 23.35 94 ALA B CA 1
ATOM 2985 C C . ALA B 1 93 ? 21.194 70.648 73.742 1.00 23.21 94 ALA B C 1
ATOM 2986 O O . ALA B 1 93 ? 20.282 69.846 73.528 1.00 22.10 94 ALA B O 1
ATOM 2988 N N . ILE B 1 94 ? 21.171 71.530 74.734 1.00 23.05 95 ILE B N 1
ATOM 2989 C CA . ILE B 1 94 ? 20.082 71.554 75.697 1.00 23.55 95 ILE B CA 1
ATOM 2990 C C . ILE B 1 94 ? 19.279 72.841 75.766 1.00 22.06 95 ILE B C 1
ATOM 2991 O O . ILE B 1 94 ? 19.834 73.936 75.732 1.00 21.86 95 ILE B O 1
ATOM 2996 N N . GLN B 1 95 ? 17.964 72.679 75.871 1.00 23.62 96 GLN B N 1
ATOM 2997 C CA . GLN B 1 95 ? 17.022 73.783 75.987 1.00 25.70 96 GLN B CA 1
ATOM 2998 C C . GLN B 1 95 ? 15.817 73.304 76.787 1.00 27.14 96 GLN B C 1
ATOM 2999 O O . GLN B 1 95 ? 15.286 72.214 76.540 1.00 25.81 96 GLN B O 1
ATOM 3005 N N . ASN B 1 96 ? 15.387 74.119 77.746 1.00 28.09 97 ASN B N 1
ATOM 3006 C CA . ASN B 1 96 ? 14.253 73.770 78.591 1.00 27.44 97 ASN B CA 1
ATOM 3007 C C . ASN B 1 96 ? 14.483 72.440 79.304 1.00 27.21 97 ASN B C 1
ATOM 3008 O O . ASN B 1 96 ? 13.597 71.591 79.353 1.00 28.45 97 ASN B O 1
ATOM 3013 N N . GLY B 1 97 ? 15.686 72.260 79.837 1.00 26.28 98 GLY B N 1
ATOM 3014 C CA . GLY B 1 97 ? 16.013 71.048 80.570 1.00 27.77 98 GLY B CA 1
ATOM 3015 C C . GLY B 1 97 ? 15.903 69.739 79.809 1.00 29.91 98 GLY B C 1
ATOM 3016 O O . GLY B 1 97 ? 15.728 68.677 80.408 1.00 28.60 98 GLY B O 1
ATOM 3017 N N . LYS B 1 98 ? 16.009 69.804 78.488 1.00 28.79 99 LYS B N 1
ATOM 3018 C CA . LYS B 1 98 ? 15.925 68.599 77.688 1.00 31.20 99 LYS B CA 1
ATOM 3019 C C . LYS B 1 98 ? 16.876 68.633 76.503 1.00 30.95 99 LYS B C 1
ATOM 3020 O O . LYS B 1 98 ? 17.166 69.695 75.945 1.00 27.79 99 LYS B O 1
ATOM 3026 N N . PRO B 1 99 ? 17.404 67.463 76.117 1.00 31.37 100 PRO B N 1
ATOM 3027 C CA . PRO B 1 99 ? 18.311 67.462 74.974 1.00 29.69 100 PRO B CA 1
ATOM 3028 C C . PRO B 1 99 ? 17.494 67.659 73.702 1.00 27.73 100 PRO B C 1
ATOM 3029 O O . PRO B 1 99 ? 16.454 67.022 73.511 1.00 27.22 100 PRO B O 1
ATOM 3033 N N . ILE B 1 100 ? 17.939 68.561 72.841 1.00 25.48 101 ILE B N 1
ATOM 3034 C CA . ILE B 1 100 ? 17.224 68.778 71.599 1.00 22.92 101 ILE B CA 1
ATOM 3035 C C . ILE B 1 100 ? 18.071 68.266 70.453 1.00 21.72 101 ILE B C 1
ATOM 3036 O O . ILE B 1 100 ? 17.600 68.166 69.324 1.00 21.79 101 ILE B O 1
ATOM 3041 N N . PHE B 1 101 ? 19.318 67.917 70.756 1.00 23.36 102 PHE B N 1
ATOM 3042 C CA . PHE B 1 101 ? 20.242 67.478 69.719 1.00 22.40 102 PHE B CA 1
ATOM 3043 C C . PHE B 1 101 ? 21.513 66.876 70.315 1.00 23.11 102 PHE B C 1
ATOM 3044 O O . PHE B 1 101 ? 21.976 67.296 71.379 1.00 24.41 102 PHE B O 1
ATOM 3052 N N . TYR B 1 102 ? 22.055 65.873 69.629 1.00 21.13 103 TYR B N 1
ATOM 3053 C CA . TYR B 1 102 ? 23.303 65.232 70.032 1.00 20.84 103 TYR B CA 1
ATOM 3054 C C . TYR B 1 102 ? 24.178 65.106 68.803 1.00 20.97 103 TYR B C 1
ATOM 3055 O O . TYR B 1 102 ? 23.699 64.752 67.729 1.00 20.96 103 TYR B O 1
ATOM 3064 N N . MET B 1 103 ? 25.461 65.390 68.967 1.00 20.35 104 MET B N 1
ATOM 3065 C CA . MET B 1 103 ? 26.404 65.263 67.872 1.00 20.17 104 MET B CA 1
ATOM 3066 C C . MET B 1 103 ? 27.651 64.574 68.390 1.00 19.78 104 MET B C 1
ATOM 3067 O O . MET B 1 103 ? 28.095 64.851 69.500 1.00 20.76 104 MET B O 1
ATOM 3072 N N . THR B 1 104 ? 28.189 63.650 67.605 1.00 16.69 105 THR B N 1
ATOM 3073 C CA . THR B 1 104 ? 29.432 62.999 67.974 1.00 18.63 105 THR B CA 1
ATOM 3074 C C . THR B 1 104 ? 30.358 63.337 66.824 1.00 19.18 105 THR B C 1
ATOM 3075 O O . THR B 1 104 ? 30.033 63.079 65.661 1.00 16.62 105 THR B O 1
ATOM 3079 N N . ALA B 1 105 ? 31.496 63.940 67.151 1.00 19.25 106 ALA B N 1
ATOM 3080 C CA . ALA B 1 105 ? 32.455 64.347 66.134 1.00 20.34 106 ALA B CA 1
ATOM 3081 C C . ALA B 1 105 ? 33.829 63.735 66.362 1.00 21.36 106 ALA B C 1
ATOM 3082 O O . ALA B 1 105 ? 34.236 63.493 67.500 1.00 19.53 106 ALA B O 1
ATOM 3084 N N . SER B 1 106 ? 34.538 63.481 65.268 1.00 19.53 107 SER B N 1
ATOM 3085 C CA . SER B 1 106 ? 35.873 62.900 65.345 1.00 20.80 107 SER B CA 1
ATOM 3086 C C . SER B 1 106 ? 36.876 63.884 64.743 1.00 20.78 107 SER B C 1
ATOM 3087 O O . SER B 1 106 ? 36.600 64.514 63.717 1.00 18.88 107 SER B O 1
ATOM 3090 N N . PHE B 1 107 ? 38.030 64.013 65.394 1.00 21.44 108 PHE B N 1
ATOM 3091 C CA . PHE B 1 107 ? 39.081 64.938 64.969 1.00 20.56 108 PHE B CA 1
ATOM 3092 C C . PHE B 1 107 ? 40.400 64.214 64.736 1.00 21.97 108 PHE B C 1
ATOM 3093 O O . PHE B 1 107 ? 40.738 63.274 65.456 1.00 22.12 108 PHE B O 1
ATOM 3101 N N . GLN B 1 108 ? 41.151 64.673 63.739 1.00 20.31 109 GLN B N 1
ATOM 3102 C CA . GLN B 1 108 ? 42.430 64.059 63.413 1.00 24.10 109 GLN B CA 1
ATOM 3103 C C . GLN B 1 108 ? 43.423 65.109 62.926 1.00 26.28 109 GLN B C 1
ATOM 3104 O O . GLN B 1 108 ? 43.031 66.121 62.346 1.00 27.19 109 GLN B O 1
ATOM 3110 N N . ALA B 1 109 ? 44.709 64.868 63.163 1.00 30.95 110 ALA B N 1
ATOM 3111 C CA . ALA B 1 109 ? 45.742 65.799 62.722 1.00 33.25 110 ALA B CA 1
ATOM 3112 C C . ALA B 1 109 ? 46.036 65.602 61.243 1.00 35.59 110 ALA B C 1
ATOM 3113 O O . ALA B 1 109 ? 45.804 64.519 60.689 1.00 33.37 110 ALA B O 1
ATOM 3115 N N . PRO B 1 110 ? 46.556 66.650 60.584 0.00 36.08 111 PRO B N 1
ATOM 3116 C CA . PRO B 1 110 ? 46.900 66.633 59.160 0.00 37.29 111 PRO B CA 1
ATOM 3117 C C . PRO B 1 110 ? 47.899 65.532 58.823 0.00 38.43 111 PRO B C 1
ATOM 3118 O O . PRO B 1 110 ? 48.882 65.335 59.538 0.00 38.38 111 PRO B O 1
ATOM 3122 N N . GLU B 1 111 ? 47.642 64.816 57.733 1.00 39.51 112 GLU B N 1
ATOM 3123 C CA . GLU B 1 111 ? 48.539 63.744 57.310 1.00 42.01 112 GLU B CA 1
ATOM 3124 C C . GLU B 1 111 ? 48.368 63.398 55.830 1.00 42.11 112 GLU B C 1
ATOM 3125 O O . GLU B 1 111 ? 47.265 63.461 55.285 1.00 42.47 112 GLU B O 1
ATOM 3131 N N . ALA B 1 112 ? 49.469 63.044 55.174 1.00 40.45 113 ALA B N 1
ATOM 3132 C CA . ALA B 1 112 ? 49.410 62.665 53.769 1.00 38.11 113 ALA B CA 1
ATOM 3133 C C . ALA B 1 112 ? 49.078 61.178 53.701 1.00 35.54 113 ALA B C 1
ATOM 3134 O O . ALA B 1 112 ? 49.471 60.404 54.577 1.00 37.38 113 ALA B O 1
ATOM 3136 N N . GLY B 1 113 ? 48.336 60.783 52.674 1.00 33.14 114 GLY B N 1
ATOM 3137 C CA . GLY B 1 113 ? 47.976 59.387 52.518 1.00 28.52 114 GLY B CA 1
ATOM 3138 C C . GLY B 1 113 ? 47.414 59.148 51.133 1.00 26.13 114 GLY B C 1
ATOM 3139 O O . GLY B 1 113 ? 47.610 59.971 50.235 1.00 24.87 114 GLY B O 1
ATOM 3140 N N . PHE B 1 114 ? 46.727 58.023 50.953 1.00 21.68 115 PHE B N 1
ATOM 3141 C CA . PHE B 1 114 ? 46.129 57.705 49.666 1.00 22.71 115 PHE B CA 1
ATOM 3142 C C . PHE B 1 114 ? 45.166 58.812 49.255 1.00 23.16 115 PHE B C 1
ATOM 3143 O O . PHE B 1 114 ? 44.375 59.306 50.069 1.00 23.55 115 PHE B O 1
ATOM 3151 N N . GLU B 1 115 ? 45.235 59.193 47.984 1.00 22.11 116 GLU B N 1
ATOM 3152 C CA . GLU B 1 115 ? 44.379 60.245 47.459 1.00 23.20 116 GLU B CA 1
ATOM 3153 C C . GLU B 1 115 ? 43.601 59.817 46.227 1.00 22.45 116 GLU B C 1
ATOM 3154 O O . GLU B 1 115 ? 44.171 59.304 45.266 1.00 22.11 116 GLU B O 1
ATOM 3160 N N . HIS B 1 116 ? 42.291 60.027 46.262 1.00 20.90 117 HIS B N 1
ATOM 3161 C CA . HIS B 1 116 ? 41.444 59.752 45.112 1.00 20.63 117 HIS B CA 1
ATOM 3162 C C . HIS B 1 116 ? 40.104 60.408 45.393 1.00 20.42 117 HIS B C 1
ATOM 3163 O O . HIS B 1 116 ? 39.741 60.625 46.550 1.00 19.73 117 HIS B O 1
ATOM 3170 N N . GLN B 1 117 ? 39.388 60.755 44.335 1.00 19.20 118 GLN B N 1
ATOM 3171 C CA . GLN B 1 117 ? 38.091 61.384 44.506 1.00 20.03 118 GLN B CA 1
ATOM 3172 C C . GLN B 1 117 ? 37.219 61.221 43.280 1.00 20.65 118 GLN B C 1
ATOM 3173 O O . GLN B 1 117 ? 37.704 61.053 42.160 1.00 22.66 118 GLN B O 1
ATOM 3179 N N . LYS B 1 118 ? 35.917 61.278 43.519 1.00 21.17 119 LYS B N 1
ATOM 3180 C CA . LYS B 1 118 ? 34.918 61.185 42.476 1.00 20.94 119 LYS B CA 1
ATOM 3181 C C . LYS B 1 118 ? 35.047 62.449 41.621 1.00 21.27 119 LYS B C 1
ATOM 3182 O O . LYS B 1 118 ? 35.410 63.507 42.126 1.00 20.68 119 LYS B O 1
ATOM 3188 N N . THR B 1 119 ? 34.777 62.341 40.326 1.00 22.19 120 THR B N 1
ATOM 3189 C CA . THR B 1 119 ? 34.866 63.513 39.463 1.00 23.05 120 THR B CA 1
ATOM 3190 C C . THR B 1 119 ? 33.660 64.430 39.681 1.00 22.46 120 THR B C 1
ATOM 3191 O O . THR B 1 119 ? 32.521 63.972 39.734 1.00 21.30 120 THR B O 1
ATOM 3195 N N . MET B 1 120 ? 33.925 65.722 39.816 1.00 22.84 121 MET B N 1
ATOM 3196 C CA . MET B 1 120 ? 32.876 66.716 40.009 1.00 25.16 121 MET B CA 1
ATOM 3197 C C . MET B 1 120 ? 31.825 66.654 38.899 1.00 26.03 121 MET B C 1
ATOM 3198 O O . MET B 1 120 ? 32.156 66.590 37.717 1.00 24.15 121 MET B O 1
ATOM 3203 N N . PRO B 1 121 ? 30.537 66.656 39.270 1.00 25.79 122 PRO B N 1
ATOM 3204 C CA . PRO B 1 121 ? 29.494 66.610 38.241 1.00 25.59 122 PRO B CA 1
ATOM 3205 C C . PRO B 1 121 ? 29.521 67.913 37.442 1.00 24.48 122 PRO B C 1
ATOM 3206 O O . PRO B 1 121 ? 29.978 68.940 37.939 1.00 24.43 122 PRO B O 1
ATOM 3210 N N . SER B 1 122 ? 29.057 67.880 36.201 1.00 25.46 123 SER B N 1
ATOM 3211 C CA . SER B 1 122 ? 29.068 69.098 35.413 1.00 27.10 123 SER B CA 1
ATOM 3212 C C . SER B 1 122 ? 28.004 70.047 35.943 1.00 26.73 123 SER B C 1
ATOM 3213 O O . SER B 1 122 ? 26.913 69.633 36.344 1.00 25.46 123 SER B O 1
ATOM 3216 N N . ALA B 1 123 ? 28.338 71.326 35.966 1.00 26.27 124 ALA B N 1
ATOM 3217 C CA . ALA B 1 123 ? 27.412 72.341 36.438 1.00 28.55 124 ALA B CA 1
ATOM 3218 C C . ALA B 1 123 ? 27.856 73.665 35.866 1.00 27.67 124 ALA B C 1
ATOM 3219 O O . ALA B 1 123 ? 29.047 73.903 35.677 1.00 29.07 124 ALA B O 1
ATOM 3221 N N . PRO B 1 124 ? 26.898 74.544 35.563 1.00 29.48 125 PRO B N 1
ATOM 3222 C CA . PRO B 1 124 ? 27.250 75.851 35.008 1.00 28.57 125 PRO B CA 1
ATOM 3223 C C . PRO B 1 124 ? 27.935 76.704 36.070 1.00 29.85 125 PRO B C 1
ATOM 3224 O O . PRO B 1 124 ? 27.691 76.538 37.274 1.00 28.65 125 PRO B O 1
ATOM 3228 N N . ALA B 1 125 ? 28.808 77.597 35.621 1.00 27.32 126 ALA B N 1
ATOM 3229 C CA . ALA B 1 125 ? 29.533 78.476 36.527 1.00 28.48 126 ALA B CA 1
ATOM 3230 C C . ALA B 1 125 ? 28.557 79.371 37.281 1.00 27.43 126 ALA B C 1
ATOM 3231 O O . ALA B 1 125 ? 27.457 79.641 36.807 1.00 27.62 126 ALA B O 1
ATOM 3233 N N . PRO B 1 126 ? 28.946 79.832 38.477 1.00 27.29 127 PRO B N 1
ATOM 3234 C CA . PRO B 1 126 ? 28.072 80.699 39.273 1.00 26.57 127 PRO B CA 1
ATOM 3235 C C . PRO B 1 126 ? 27.867 82.090 38.669 1.00 27.74 127 PRO B C 1
ATOM 3236 O O . PRO B 1 126 ? 26.837 82.726 38.896 1.00 25.32 127 PRO B O 1
ATOM 3240 N N . ASP B 1 127 ? 28.849 82.541 37.888 1.00 29.74 128 ASP B N 1
ATOM 3241 C CA . ASP B 1 127 ? 28.817 83.858 37.252 1.00 32.70 128 ASP B CA 1
ATOM 3242 C C . ASP B 1 127 ? 27.512 84.208 36.546 1.00 31.97 128 ASP B C 1
ATOM 3243 O O . ASP B 1 127 ? 27.038 85.343 36.637 1.00 33.10 128 ASP B O 1
ATOM 3248 N N . GLY B 1 128 ? 26.932 83.241 35.842 1.00 30.82 129 GLY B N 1
ATOM 3249 C CA . GLY B 1 128 ? 25.700 83.510 35.124 1.00 31.99 129 GLY B CA 1
ATOM 3250 C C . GLY B 1 128 ? 24.410 83.194 35.856 1.00 31.80 129 GLY B C 1
ATOM 3251 O O . GLY B 1 128 ? 23.357 83.089 35.224 1.00 33.03 129 GLY B O 1
ATOM 3252 N N . LEU B 1 129 ? 24.469 83.060 37.178 1.00 28.72 130 LEU B N 1
ATOM 3253 C CA . LEU B 1 129 ? 23.275 82.733 37.946 1.00 26.12 130 LEU B CA 1
ATOM 3254 C C . LEU B 1 129 ? 22.903 83.741 39.023 1.00 24.72 130 LEU B C 1
ATOM 3255 O O . LEU B 1 129 ? 23.763 84.295 39.705 1.00 24.07 130 LEU B O 1
ATOM 3260 N N . PRO B 1 130 ? 21.599 83.983 39.195 1.00 25.85 131 PRO B N 1
ATOM 3261 C CA . PRO B 1 130 ? 21.123 84.922 40.212 1.00 26.67 131 PRO B CA 1
ATOM 3262 C C . PRO B 1 130 ? 21.238 84.301 41.610 1.00 24.91 131 PRO B C 1
ATOM 3263 O O . PRO B 1 130 ? 21.238 83.081 41.760 1.00 25.77 131 PRO B O 1
ATOM 3267 N N . SER B 1 131 ? 21.348 85.149 42.624 1.00 24.20 132 SER B N 1
ATOM 3268 C CA . SER B 1 131 ? 21.440 84.691 44.004 1.00 22.97 132 SER B CA 1
ATOM 3269 C C . SER B 1 131 ? 20.029 84.545 44.572 1.00 24.01 132 SER B C 1
ATOM 3270 O O . SER B 1 131 ? 19.069 85.087 44.017 1.00 22.10 132 SER B O 1
ATOM 3273 N N . GLU B 1 132 ? 19.895 83.818 45.678 1.00 22.99 133 GLU B N 1
ATOM 3274 C CA . GLU B 1 132 ? 18.579 83.665 46.289 1.00 22.57 133 GLU B CA 1
ATOM 3275 C C . GLU B 1 132 ? 18.107 85.033 46.800 1.00 21.85 133 GLU B C 1
ATOM 3276 O O . GLU B 1 132 ? 16.908 85.286 46.890 1.00 22.28 133 GLU B O 1
ATOM 3282 N N . THR B 1 133 ? 19.046 85.914 47.136 1.00 22.35 134 THR B N 1
ATOM 3283 C CA . THR B 1 133 ? 18.654 87.240 47.603 1.00 25.08 134 THR B CA 1
ATOM 3284 C C . THR B 1 133 ? 17.992 88.004 46.457 1.00 25.04 134 THR B C 1
ATOM 3285 O O . THR B 1 133 ? 17.004 88.714 46.665 1.00 22.25 134 THR B O 1
ATOM 3289 N N . GLN B 1 134 ? 18.522 87.844 45.245 1.00 24.35 135 GLN B N 1
ATOM 3290 C CA . GLN B 1 134 ? 17.947 88.506 44.071 1.00 25.50 135 GLN B CA 1
ATOM 3291 C C . GLN B 1 134 ? 16.550 87.961 43.782 1.00 24.46 135 GLN B C 1
ATOM 3292 O O . GLN B 1 134 ? 15.614 88.714 43.508 1.00 22.25 135 GLN B O 1
ATOM 3298 N N . ILE B 1 135 ? 16.436 86.638 43.831 1.00 23.43 136 ILE B N 1
ATOM 3299 C CA . ILE B 1 135 ? 15.180 85.957 43.570 1.00 23.43 136 ILE B CA 1
ATOM 3300 C C . ILE B 1 135 ? 14.120 86.384 44.583 1.00 23.91 136 ILE B C 1
ATOM 3301 O O . ILE B 1 135 ? 12.972 86.646 44.222 1.00 24.47 136 ILE B O 1
ATOM 3306 N N . ALA B 1 136 ? 14.511 86.466 45.850 1.00 23.80 137 ALA B N 1
ATOM 3307 C CA . ALA B 1 136 ? 13.578 86.862 46.900 1.00 25.16 137 ALA B CA 1
ATOM 3308 C C . ALA B 1 136 ? 13.143 88.314 46.703 1.00 25.59 137 ALA B C 1
ATOM 3309 O O . ALA B 1 136 ? 11.957 88.648 46.810 1.00 24.86 137 ALA B O 1
ATOM 3311 N N . GLN B 1 137 ? 14.106 89.176 46.409 1.00 24.83 138 GLN B N 1
ATOM 3312 C CA . GLN B 1 137 ? 13.793 90.575 46.198 1.00 26.05 138 GLN B CA 1
ATOM 3313 C C . GLN B 1 137 ? 12.905 90.745 44.979 1.00 24.26 138 GLN B C 1
ATOM 3314 O O . GLN B 1 137 ? 12.075 91.651 44.935 1.00 23.06 138 GLN B O 1
ATOM 3320 N N . SER B 1 138 ? 13.052 89.866 43.994 1.00 21.90 139 SER B N 1
ATOM 3321 C CA . SER B 1 138 ? 12.207 89.978 42.817 1.00 24.17 139 SER B CA 1
ATOM 3322 C C . SER B 1 138 ? 10.789 89.508 43.164 1.00 25.09 139 SER B C 1
ATOM 3323 O O . SER B 1 138 ? 9.807 90.102 42.721 1.00 22.54 139 SER B O 1
ATOM 3326 N N . LEU B 1 139 ? 10.686 88.459 43.975 1.00 24.31 140 LEU B N 1
ATOM 3327 C CA . LEU B 1 139 ? 9.380 87.937 44.375 1.00 26.63 140 LEU B CA 1
ATOM 3328 C C . LEU B 1 139 ? 8.674 88.880 45.347 1.00 26.94 140 LEU B C 1
ATOM 3329 O O . LEU B 1 139 ? 7.448 88.867 45.459 1.00 27.78 140 LEU B O 1
ATOM 3334 N N . ALA B 1 140 ? 9.453 89.703 46.040 1.00 26.15 141 ALA B N 1
ATOM 3335 C CA . ALA B 1 140 ? 8.907 90.649 47.003 1.00 28.87 141 ALA B CA 1
ATOM 3336 C C . ALA B 1 140 ? 8.091 91.747 46.320 1.00 29.67 141 ALA B C 1
ATOM 3337 O O . ALA B 1 140 ? 7.320 92.453 46.973 1.00 29.11 141 ALA B O 1
ATOM 3339 N N . HIS B 1 141 ? 8.274 91.906 45.011 1.00 28.64 142 HIS B N 1
ATOM 3340 C CA . HIS B 1 141 ? 7.512 92.907 44.278 1.00 29.90 142 HIS B CA 1
ATOM 3341 C C . HIS B 1 141 ? 6.064 92.429 44.229 1.00 30.25 142 HIS B C 1
ATOM 3342 O O . HIS B 1 141 ? 5.170 93.166 43.828 1.00 29.68 142 HIS B O 1
ATOM 3349 N N . LEU B 1 142 ? 5.839 91.189 44.659 1.00 29.64 143 LEU B N 1
ATOM 3350 C CA . LEU B 1 142 ? 4.495 90.616 44.693 1.00 30.70 143 LEU B CA 1
ATOM 3351 C C . LEU B 1 142 ? 3.792 91.027 45.980 1.00 30.60 143 LEU B C 1
ATOM 3352 O O . LEU B 1 142 ? 2.576 90.906 46.096 1.00 33.83 143 LEU B O 1
ATOM 3357 N N . LEU B 1 143 ? 4.565 91.505 46.950 1.00 30.57 144 LEU B N 1
ATOM 3358 C CA . LEU B 1 143 ? 4.015 91.931 48.232 1.00 30.20 144 LEU B CA 1
ATOM 3359 C C . LEU B 1 143 ? 3.578 93.395 48.198 1.00 31.18 144 LEU B C 1
ATOM 3360 O O . LEU B 1 143 ? 4.091 94.191 47.408 1.00 27.93 144 LEU B O 1
ATOM 3365 N N . PRO B 1 144 ? 2.607 93.766 49.050 1.00 30.84 145 PRO B N 1
ATOM 3366 C CA . PRO B 1 144 ? 2.151 95.158 49.079 1.00 32.06 145 PRO B CA 1
ATOM 3367 C C . PRO B 1 144 ? 3.213 95.960 49.821 1.00 32.98 145 PRO B C 1
ATOM 3368 O O . PRO B 1 144 ? 3.951 95.406 50.632 1.00 31.45 145 PRO B O 1
ATOM 3372 N N . PRO B 1 145 ? 3.298 97.274 49.557 1.00 34.14 146 PRO B N 1
ATOM 3373 C CA . PRO B 1 145 ? 4.284 98.136 50.211 1.00 35.34 146 PRO B CA 1
ATOM 3374 C C . PRO B 1 145 ? 4.450 97.940 51.720 1.00 36.80 146 PRO B C 1
ATOM 3375 O O . PRO B 1 145 ? 5.579 97.941 52.217 1.00 37.09 146 PRO B O 1
ATOM 3379 N N . VAL B 1 146 ? 3.348 97.764 52.450 1.00 36.93 147 VAL B N 1
ATOM 3380 C CA . VAL B 1 146 ? 3.446 97.571 53.901 1.00 40.54 147 VAL B CA 1
ATOM 3381 C C . VAL B 1 146 ? 4.419 96.448 54.262 1.00 41.31 147 VAL B C 1
ATOM 3382 O O . VAL B 1 146 ? 5.178 96.558 55.222 1.00 42.41 147 VAL B O 1
ATOM 3386 N N . LEU B 1 147 ? 4.390 95.366 53.491 1.00 41.35 148 LEU B N 1
ATOM 3387 C CA . LEU B 1 147 ? 5.249 94.221 53.780 1.00 41.60 148 LEU B CA 1
ATOM 3388 C C . LEU B 1 147 ? 6.571 94.239 53.027 1.00 42.50 148 LEU B C 1
ATOM 3389 O O . LEU B 1 147 ? 7.614 93.911 53.600 1.00 42.54 148 LEU B O 1
ATOM 3394 N N . LYS B 1 148 ? 6.523 94.615 51.753 1.00 43.25 149 LYS B N 1
ATOM 3395 C CA . LYS B 1 148 ? 7.727 94.675 50.942 1.00 44.15 149 LYS B CA 1
ATOM 3396 C C . LYS B 1 148 ? 8.817 95.336 51.775 1.00 44.73 149 LYS B C 1
ATOM 3397 O O . LYS B 1 148 ? 9.969 94.898 51.770 1.00 46.69 149 LYS B O 1
ATOM 3403 N N . ASP B 1 149 ? 8.455 96.387 52.509 0.00 42.19 150 ASP B N 1
ATOM 3404 C CA . ASP B 1 149 ? 9.438 97.064 53.348 0.00 39.77 150 ASP B CA 1
ATOM 3405 C C . ASP B 1 149 ? 9.400 96.586 54.798 0.00 38.11 150 ASP B C 1
ATOM 3406 O O . ASP B 1 149 ? 8.410 96.760 55.531 0.00 37.89 150 ASP B O 1
ATOM 3411 N N . LYS B 1 150 ? 10.514 95.971 55.180 0.00 36.14 151 LYS B N 1
ATOM 3412 C CA . LYS B 1 150 ? 10.771 95.385 56.488 0.00 34.20 151 LYS B CA 1
ATOM 3413 C C . LYS B 1 150 ? 11.564 94.204 56.006 0.00 33.20 151 LYS B C 1
ATOM 3414 O O . LYS B 1 150 ? 12.691 93.941 56.443 0.00 33.03 151 LYS B O 1
ATOM 3420 N N . PHE B 1 151 ? 10.961 93.510 55.058 0.00 32.06 152 PHE B N 1
ATOM 3421 C CA . PHE B 1 151 ? 11.603 92.355 54.461 0.00 31.02 152 PHE B CA 1
ATOM 3422 C C . PHE B 1 151 ? 12.865 92.823 53.730 0.00 30.79 152 PHE B C 1
ATOM 3423 O O . PHE B 1 151 ? 13.080 94.019 53.537 0.00 30.67 152 PHE B O 1
ATOM 3431 N N . ILE B 1 152 ? 13.679 91.843 53.348 0.00 30.65 153 ILE B N 1
ATOM 3432 C CA . ILE B 1 152 ? 14.940 91.973 52.615 0.00 30.60 153 ILE B CA 1
ATOM 3433 C C . ILE B 1 152 ? 15.865 90.941 53.244 0.00 30.85 153 ILE B C 1
ATOM 3434 O O . ILE B 1 152 ? 15.797 90.693 54.455 0.00 30.79 153 ILE B O 1
ATOM 3439 N N . CYS B 1 153 ? 16.700 90.329 52.426 0.00 31.23 154 CYS B N 1
ATOM 3440 C CA . CYS B 1 153 ? 17.595 89.317 52.927 0.00 31.73 154 CYS B CA 1
ATOM 3441 C C . CYS B 1 153 ? 19.054 89.693 52.945 0.00 32.20 154 CYS B C 1
ATOM 3442 O O . CYS B 1 153 ? 19.733 89.649 51.913 0.00 32.13 154 CYS B O 1
ATOM 3445 N N . ASP B 1 154 ? 19.536 90.096 54.112 1.00 32.72 155 ASP B N 1
ATOM 3446 C CA . ASP B 1 154 ? 20.952 90.384 54.259 1.00 33.70 155 ASP B CA 1
ATOM 3447 C C . ASP B 1 154 ? 21.408 89.077 54.886 1.00 32.70 155 ASP B C 1
ATOM 3448 O O . ASP B 1 154 ? 21.097 88.795 56.046 1.00 33.62 155 ASP B O 1
ATOM 3453 N N . ARG B 1 155 ? 22.116 88.272 54.102 1.00 32.07 156 ARG B N 1
ATOM 3454 C CA . ARG B 1 155 ? 22.565 86.959 54.550 1.00 30.19 156 ARG B CA 1
ATOM 3455 C C . ARG B 1 155 ? 24.065 86.823 54.760 1.00 28.00 156 ARG B C 1
ATOM 3456 O O . ARG B 1 155 ? 24.855 87.522 54.135 1.00 26.44 156 ARG B O 1
ATOM 3464 N N . PRO B 1 156 ? 24.470 85.900 55.641 1.00 26.42 157 PRO B N 1
ATOM 3465 C CA . PRO B 1 156 ? 25.885 85.657 55.931 1.00 26.37 157 PRO B CA 1
ATOM 3466 C C . PRO B 1 156 ? 26.522 84.885 54.775 1.00 24.66 157 PRO B C 1
ATOM 3467 O O . PRO B 1 156 ? 27.737 84.894 54.593 1.00 24.21 157 PRO B O 1
ATOM 3471 N N . LEU B 1 157 ? 25.678 84.221 53.994 1.00 24.16 158 LEU B N 1
ATOM 3472 C CA . LEU B 1 157 ? 26.133 83.450 52.843 1.00 24.03 158 LEU B CA 1
ATOM 3473 C C . LEU B 1 157 ? 25.422 83.923 51.576 1.00 24.14 158 LEU B C 1
ATOM 3474 O O . LEU B 1 157 ? 24.361 84.543 51.649 1.00 27.29 158 LEU B O 1
ATOM 3479 N N . GLU B 1 158 ? 26.015 83.624 50.426 1.00 22.57 159 GLU B N 1
ATOM 3480 C CA . GLU B 1 158 ? 25.420 83.956 49.136 1.00 21.30 159 GLU B CA 1
ATOM 3481 C C . GLU B 1 158 ? 25.173 82.624 48.439 1.00 22.77 159 GLU B C 1
ATOM 3482 O O . GLU B 1 158 ? 26.073 81.786 48.353 1.00 20.78 159 GLU B O 1
ATOM 3488 N N . VAL B 1 159 ? 23.956 82.435 47.943 1.00 20.83 160 VAL B N 1
ATOM 3489 C CA . VAL B 1 159 ? 23.587 81.195 47.281 1.00 21.66 160 VAL B CA 1
ATOM 3490 C C . VAL B 1 159 ? 23.012 81.436 45.888 1.00 22.34 160 VAL B C 1
ATOM 3491 O O . VAL B 1 159 ? 22.085 82.230 45.715 1.00 22.33 160 VAL B O 1
ATOM 3495 N N . ARG B 1 160 ? 23.576 80.749 44.901 1.00 21.43 161 ARG B N 1
ATOM 3496 C CA . ARG B 1 160 ? 23.111 80.863 43.520 1.00 22.93 161 ARG B CA 1
ATOM 3497 C C . ARG B 1 160 ? 22.718 79.475 43.017 1.00 22.39 161 ARG B C 1
ATOM 3498 O O . ARG B 1 160 ? 23.572 78.673 42.646 1.00 22.31 161 ARG B O 1
ATOM 3506 N N . PRO B 1 161 ? 21.411 79.171 43.008 1.00 23.74 162 PRO B N 1
ATOM 3507 C CA . PRO B 1 161 ? 20.950 77.859 42.544 1.00 24.09 162 PRO B CA 1
ATOM 3508 C C . PRO B 1 161 ? 20.992 77.687 41.031 1.00 25.32 162 PRO B C 1
ATOM 3509 O O . PRO B 1 161 ? 20.793 78.644 40.283 1.00 24.69 162 PRO B O 1
ATOM 3513 N N . VAL B 1 162 ? 21.270 76.467 40.582 1.00 24.80 163 VAL B N 1
ATOM 3514 C CA . VAL B 1 162 ? 21.295 76.189 39.152 1.00 25.55 163 VAL B CA 1
ATOM 3515 C C . VAL B 1 162 ? 19.838 76.230 38.684 1.00 26.21 163 VAL B C 1
ATOM 3516 O O . VAL B 1 162 ? 19.517 76.835 37.659 1.00 27.10 163 VAL B O 1
ATOM 3520 N N . GLU B 1 163 ? 18.969 75.586 39.454 1.00 26.43 164 GLU B N 1
ATOM 3521 C CA . GLU B 1 163 ? 17.530 75.5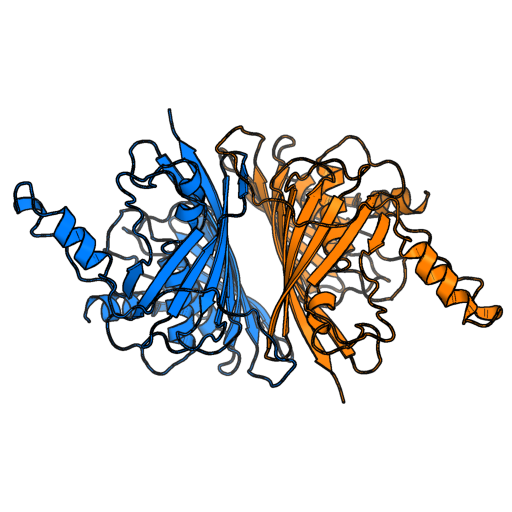45 39.180 1.00 29.34 164 GLU B CA 1
ATOM 3522 C C . GLU B 1 163 ? 16.860 76.019 40.469 1.00 29.40 164 GLU B C 1
ATOM 3523 O O . GLU B 1 163 ? 17.165 75.509 41.547 1.00 28.31 164 GLU B O 1
ATOM 3529 N N . PHE B 1 164 ? 15.966 76.998 40.380 1.00 28.89 165 PHE B N 1
ATOM 3530 C CA . PHE B 1 164 ? 15.310 77.478 41.595 1.00 29.87 165 PHE B CA 1
ATOM 3531 C C . PHE B 1 164 ? 14.040 76.699 41.905 1.00 29.06 165 PHE B C 1
ATOM 3532 O O . PHE B 1 164 ? 13.166 76.555 41.057 1.00 29.46 165 PHE B O 1
ATOM 3540 N N . HIS B 1 165 ? 13.960 76.194 43.129 1.00 28.74 166 HIS B N 1
ATOM 3541 C CA . HIS B 1 165 ? 12.803 75.446 43.597 1.00 28.54 166 HIS B CA 1
ATOM 3542 C C . HIS B 1 165 ? 12.140 76.315 44.660 1.00 28.76 166 HIS B C 1
ATOM 3543 O O . HIS B 1 165 ? 12.604 76.391 45.798 1.00 26.17 166 HIS B O 1
ATOM 3550 N N . ASN B 1 166 ? 11.056 76.986 44.284 1.00 27.90 167 ASN B N 1
ATOM 3551 C CA . ASN B 1 166 ? 10.376 77.863 45.224 1.00 28.70 167 ASN B CA 1
ATOM 3552 C C . ASN B 1 166 ? 9.718 77.071 46.348 1.00 28.37 167 ASN B C 1
ATOM 3553 O O . ASN B 1 166 ? 8.812 76.273 46.117 1.00 28.95 167 ASN B O 1
ATOM 3558 N N . PRO B 1 167 ? 10.161 77.296 47.591 1.00 29.77 168 PRO B N 1
ATOM 3559 C CA . PRO B 1 167 ? 9.615 76.597 48.756 1.00 31.72 168 PRO B CA 1
ATOM 3560 C C . PRO B 1 167 ? 8.139 76.885 49.012 1.00 34.06 168 PRO B C 1
ATOM 3561 O O . PRO B 1 167 ? 7.463 76.135 49.723 1.00 32.23 168 PRO B O 1
ATOM 3565 N N . LEU B 1 168 ? 7.642 77.972 48.430 1.00 35.79 169 LEU B N 1
ATOM 3566 C CA . LEU B 1 168 ? 6.243 78.361 48.603 1.00 38.92 169 LEU B CA 1
ATOM 3567 C C . LEU B 1 168 ? 5.330 77.698 47.580 1.00 39.48 169 LEU B C 1
ATOM 3568 O O . LEU B 1 168 ? 4.119 77.621 47.785 1.00 40.79 169 LEU B O 1
ATOM 3573 N N . LYS B 1 169 ? 5.897 77.220 46.479 1.00 40.96 170 LYS B N 1
ATOM 3574 C CA . LYS B 1 169 ? 5.084 76.576 45.447 1.00 45.10 170 LYS B CA 1
ATOM 3575 C C . LYS B 1 169 ? 5.559 75.171 45.097 1.00 44.88 170 LYS B C 1
ATOM 3576 O O . LYS B 1 169 ? 4.823 74.198 45.257 1.00 47.39 170 LYS B O 1
ATOM 3582 N N . GLY B 1 170 ? 6.784 75.046 44.611 1.00 43.96 171 GLY B N 1
ATOM 3583 C CA . GLY B 1 170 ? 7.268 73.721 44.271 1.00 40.72 171 GLY B CA 1
ATOM 3584 C C . GLY B 1 170 ? 6.722 73.190 42.960 1.00 39.54 171 GLY B C 1
ATOM 3585 O O . GLY B 1 170 ? 5.538 73.358 42.648 1.00 40.55 171 GLY B O 1
ATOM 3586 N N . HIS B 1 171 ? 7.594 72.558 42.183 1.00 36.48 172 HIS B N 1
ATOM 3587 C CA . HIS B 1 171 ? 7.215 71.974 40.901 1.00 35.14 172 HIS B CA 1
ATOM 3588 C C . HIS B 1 171 ? 7.852 70.596 40.804 1.00 34.75 172 HIS B C 1
ATOM 3589 O O . HIS B 1 171 ? 8.887 70.343 41.433 1.00 33.33 172 HIS B O 1
ATOM 3596 N N . VAL B 1 172 ? 7.245 69.707 40.026 1.00 31.61 173 VAL B N 1
ATOM 3597 C CA . VAL B 1 172 ? 7.785 68.363 39.866 1.00 32.05 173 VAL B CA 1
ATOM 3598 C C . VAL B 1 172 ? 9.140 68.401 39.159 1.00 30.28 173 VAL B C 1
ATOM 3599 O O . VAL B 1 172 ? 9.320 69.112 38.164 1.00 30.58 173 VAL B O 1
ATOM 3603 N N . ALA B 1 173 ? 10.096 67.639 39.689 1.00 29.36 174 ALA B N 1
ATOM 3604 C CA . ALA B 1 173 ? 11.435 67.584 39.116 1.00 27.74 174 ALA B CA 1
ATOM 3605 C C . ALA B 1 173 ? 12.232 66.409 39.669 1.00 27.37 174 ALA B C 1
ATOM 3606 O O . ALA B 1 173 ? 11.905 65.862 40.726 1.00 26.88 174 ALA B O 1
ATOM 3608 N N . GLU B 1 174 ? 13.276 66.027 38.941 1.00 26.95 175 GLU B N 1
ATOM 3609 C CA . GLU B 1 174 ? 14.149 64.932 39.351 1.00 27.91 175 GLU B CA 1
ATOM 3610 C C . GLU B 1 174 ? 14.734 65.252 40.726 1.00 24.89 175 GLU B C 1
ATOM 3611 O O . GLU B 1 174 ? 14.932 66.418 41.057 1.00 23.30 175 GLU B O 1
ATOM 3617 N N . PRO B 1 175 ? 15.021 64.218 41.542 1.00 24.72 176 PRO B N 1
ATOM 3618 C CA . PRO B 1 175 ? 15.580 64.443 42.880 1.00 24.16 176 PRO B CA 1
ATOM 3619 C C . PRO B 1 175 ? 17.065 64.801 42.911 1.00 23.87 176 PRO B C 1
ATOM 3620 O O . PRO B 1 175 ? 17.871 64.098 43.527 1.00 20.48 176 PRO B O 1
ATOM 3624 N N . HIS B 1 176 ? 17.405 65.904 42.251 1.00 23.13 177 HIS B N 1
ATOM 3625 C CA . HIS B 1 176 ? 18.780 66.398 42.189 1.00 26.24 177 HIS B CA 1
ATOM 3626 C C . HIS B 1 176 ? 18.751 67.920 42.242 1.00 24.25 177 HIS B C 1
ATOM 3627 O O . HIS B 1 176 ? 17.842 68.545 41.693 1.00 22.07 177 HIS B O 1
ATOM 3634 N N . ARG B 1 177 ? 19.728 68.518 42.916 1.00 22.23 178 ARG B N 1
ATOM 3635 C CA . ARG B 1 177 ? 19.810 69.972 42.993 1.00 21.44 178 ARG B CA 1
ATOM 3636 C C . ARG B 1 177 ? 21.264 70.398 43.113 1.00 20.63 178 ARG B C 1
ATOM 3637 O O . ARG B 1 177 ? 22.079 69.696 43.710 1.00 21.59 178 ARG B O 1
ATOM 3645 N N . GLN B 1 178 ? 21.581 71.542 42.525 1.00 19.91 179 GLN B N 1
ATOM 3646 C CA . GLN B 1 178 ? 22.930 72.099 42.578 1.00 20.60 179 GLN B CA 1
ATOM 3647 C C . GLN B 1 178 ? 22.821 73.583 42.916 1.00 19.63 179 GLN B C 1
ATOM 3648 O O . GLN B 1 178 ? 22.069 74.314 42.276 1.00 19.59 179 GLN B O 1
ATOM 3654 N N . VAL B 1 179 ? 23.557 74.021 43.930 1.00 20.30 180 VAL B N 1
ATOM 3655 C CA . VAL B 1 179 ? 23.571 75.432 44.292 1.00 20.90 180 VAL B CA 1
ATOM 3656 C C . VAL B 1 179 ? 25.015 75.814 44.566 1.00 22.77 180 VAL B C 1
ATOM 3657 O O . VAL B 1 179 ? 25.808 74.984 45.013 1.00 23.12 180 VAL B O 1
ATOM 3661 N N . TRP B 1 180 ? 25.365 77.057 44.262 1.00 22.12 181 TRP B N 1
ATOM 3662 C CA . TRP B 1 180 ? 26.716 77.544 44.508 1.00 21.15 181 TRP B CA 1
ATOM 3663 C C . TRP B 1 180 ? 26.665 78.401 45.758 1.00 19.49 181 TRP B C 1
ATOM 3664 O O . TRP B 1 180 ? 25.791 79.267 45.890 1.00 20.91 181 TRP B O 1
ATOM 3675 N N . ILE B 1 181 ? 27.601 78.164 46.670 1.00 19.01 182 ILE B N 1
ATOM 3676 C CA . ILE B 1 181 ? 27.650 78.893 47.927 1.00 19.53 182 ILE B CA 1
ATOM 3677 C C . ILE B 1 181 ? 29.022 79.464 48.258 1.00 20.16 182 ILE B C 1
ATOM 3678 O O . ILE B 1 181 ? 30.056 78.902 47.892 1.00 22.25 182 ILE B O 1
ATOM 3683 N N . ARG B 1 182 ? 29.015 80.598 48.945 1.00 20.35 183 ARG B N 1
ATOM 3684 C CA . ARG B 1 182 ? 30.239 81.231 49.407 1.00 22.39 183 ARG B CA 1
ATOM 3685 C C . ARG B 1 182 ? 29.836 82.184 50.509 1.00 22.84 183 ARG B C 1
ATOM 3686 O O . ARG B 1 182 ? 28.669 82.569 50.612 1.00 21.97 183 ARG B O 1
ATOM 3694 N N . ALA B 1 183 ? 30.796 82.552 51.345 1.00 22.16 184 ALA B N 1
ATOM 3695 C CA . ALA B 1 183 ? 30.509 83.478 52.424 1.00 24.43 184 ALA B CA 1
ATOM 3696 C C . ALA B 1 183 ? 30.272 84.861 51.814 1.00 25.56 184 ALA B C 1
ATOM 3697 O O . ALA B 1 183 ? 30.924 85.238 50.837 1.00 25.12 184 ALA B O 1
ATOM 3699 N N . ASN B 1 184 ? 29.312 85.589 52.379 1.00 27.48 185 ASN B N 1
ATOM 3700 C CA . ASN B 1 184 ? 28.985 86.943 51.940 1.00 29.13 185 ASN B CA 1
ATOM 3701 C C . ASN B 1 184 ? 29.737 87.866 52.897 1.00 29.46 185 ASN B C 1
ATOM 3702 O O . ASN B 1 184 ? 29.148 88.522 53.761 1.00 29.61 185 ASN B O 1
ATOM 3707 N N . GLY B 1 185 ? 31.056 87.892 52.738 1.00 30.01 186 GLY B N 1
ATOM 3708 C CA . GLY B 1 185 ? 31.910 88.693 53.597 1.00 30.39 186 GLY B CA 1
ATOM 3709 C C . GLY B 1 185 ? 33.229 87.956 53.714 1.00 30.67 186 GLY B C 1
ATOM 3710 O O . GLY B 1 185 ? 33.438 86.973 53.003 1.00 30.49 186 GLY B O 1
ATOM 3711 N N . SER B 1 186 ? 34.114 88.397 54.604 1.00 31.47 187 SER B N 1
ATOM 3712 C CA . SER B 1 186 ? 35.412 87.744 54.741 1.00 32.66 187 SER B CA 1
ATOM 3713 C C . SER B 1 186 ? 35.503 86.802 55.930 1.00 30.17 187 SER B C 1
ATOM 3714 O O . SER B 1 186 ? 35.330 87.208 57.079 1.00 29.24 187 SER B O 1
ATOM 3717 N N . VAL B 1 187 ? 35.777 85.534 55.645 1.00 28.70 188 VAL B N 1
ATOM 3718 C CA . VAL B 1 187 ? 35.899 84.540 56.699 1.00 28.00 188 VAL B CA 1
ATOM 3719 C C . VAL B 1 187 ? 37.337 84.519 57.193 1.00 29.52 188 VAL B C 1
ATOM 3720 O O . VAL B 1 187 ? 38.268 84.534 56.391 1.00 27.61 188 VAL B O 1
ATOM 3724 N N . PRO B 1 188 ? 37.532 84.501 58.522 1.00 30.33 189 PRO B N 1
ATOM 3725 C CA . PRO B 1 188 ? 38.861 84.472 59.138 1.00 32.34 189 PRO B CA 1
ATOM 3726 C C . PRO B 1 188 ? 39.722 83.378 58.496 1.00 34.80 189 PRO B C 1
ATOM 3727 O O . PRO B 1 188 ? 39.203 82.359 58.029 1.00 32.14 189 PRO B O 1
ATOM 3731 N N . ASP B 1 189 ? 41.036 83.585 58.482 1.00 35.47 190 ASP B N 1
ATOM 3732 C CA . ASP B 1 189 ? 41.951 82.620 57.879 1.00 36.98 190 ASP B CA 1
ATOM 3733 C C . ASP B 1 189 ? 42.293 81.502 58.859 1.00 35.50 190 ASP B C 1
ATOM 3734 O O . ASP B 1 189 ? 43.461 81.283 59.197 1.00 35.89 190 ASP B O 1
ATOM 3739 N N . ASP B 1 190 ? 41.252 80.804 59.309 1.00 31.26 191 ASP B N 1
ATOM 3740 C CA . ASP B 1 190 ? 41.360 79.699 60.250 1.00 28.51 191 ASP B CA 1
ATOM 3741 C C . ASP B 1 190 ? 40.435 78.608 59.692 1.00 25.07 191 ASP B C 1
ATOM 3742 O O . ASP B 1 190 ? 39.212 78.782 59.656 1.00 24.07 191 ASP B O 1
ATOM 3747 N N . LEU B 1 191 ? 41.016 77.497 59.249 1.00 22.02 192 LEU B N 1
ATOM 3748 C CA . LEU B 1 191 ? 40.228 76.413 58.657 1.00 21.34 192 LEU B CA 1
ATOM 3749 C C . LEU B 1 191 ? 39.099 75.925 59.556 1.00 20.70 192 LEU B C 1
ATOM 3750 O O . LEU B 1 191 ? 38.029 75.549 59.075 1.00 21.17 192 LEU B O 1
ATOM 3755 N N . ARG B 1 192 ? 39.343 75.928 60.859 1.00 21.32 193 ARG B N 1
ATOM 3756 C CA . ARG B 1 192 ? 38.335 75.484 61.810 1.00 25.00 193 ARG B CA 1
ATOM 3757 C C . ARG B 1 192 ? 37.050 76.302 61.671 1.00 25.09 193 ARG B C 1
ATOM 3758 O O . ARG B 1 192 ? 35.949 75.755 61.740 1.00 23.26 193 ARG B O 1
ATOM 3766 N N . VAL B 1 193 ? 37.190 77.608 61.466 1.00 23.86 194 VAL B N 1
ATOM 3767 C CA . VAL B 1 193 ? 36.023 78.472 61.319 1.00 24.77 194 VAL B CA 1
ATOM 3768 C C . VAL B 1 193 ? 35.296 78.143 60.011 1.00 24.19 194 VAL B C 1
ATOM 3769 O O . VAL B 1 193 ? 34.067 78.060 59.974 1.00 22.48 194 VAL B O 1
ATOM 3773 N N . HIS B 1 194 ? 36.064 77.955 58.942 1.00 21.50 195 HIS B N 1
ATOM 3774 C CA . HIS B 1 194 ? 35.481 77.617 57.652 1.00 22.67 195 HIS B CA 1
ATOM 3775 C C . HIS B 1 194 ? 34.664 76.337 57.773 1.00 21.13 195 HIS B C 1
ATOM 3776 O O . HIS B 1 194 ? 33.607 76.202 57.156 1.00 19.63 195 HIS B O 1
ATOM 3783 N N . GLN B 1 195 ? 35.160 75.410 58.586 1.00 20.29 196 GLN B N 1
ATOM 3784 C CA . GLN B 1 195 ? 34.495 74.135 58.785 1.00 20.21 196 GLN B CA 1
ATOM 3785 C C . GLN B 1 195 ? 33.146 74.238 59.481 1.00 22.41 196 GLN B C 1
ATOM 3786 O O . GLN B 1 195 ? 32.157 73.695 58.986 1.00 20.57 196 GLN B O 1
ATOM 3792 N N . TYR B 1 196 ? 33.067 74.912 60.624 1.00 22.04 197 TYR B N 1
ATOM 3793 C CA . TYR B 1 196 ? 31.753 74.960 61.235 1.00 23.59 197 TYR B CA 1
ATOM 3794 C C . TYR B 1 196 ? 30.805 75.882 60.486 1.00 22.25 197 TYR B C 1
ATOM 3795 O O . TYR B 1 196 ? 29.597 75.793 60.655 1.00 21.61 197 TYR B O 1
ATOM 3804 N N . LEU B 1 197 ? 31.353 76.737 59.625 1.00 21.92 198 LEU B N 1
ATOM 3805 C CA . LEU B 1 197 ? 30.519 77.605 58.812 1.00 21.30 198 LEU B CA 1
ATOM 3806 C C . LEU B 1 197 ? 29.945 76.714 57.707 1.00 20.45 198 LEU B C 1
ATOM 3807 O O . LEU B 1 197 ? 28.780 76.844 57.331 1.00 22.08 198 LEU B O 1
ATOM 3812 N N . LEU B 1 198 ? 30.763 75.798 57.193 1.00 19.92 199 LEU B N 1
ATOM 3813 C CA . LEU B 1 198 ? 30.284 74.892 56.157 1.00 19.40 199 LEU B CA 1
ATOM 3814 C C . LEU B 1 198 ? 29.277 73.954 56.809 1.00 19.47 199 LEU B C 1
ATOM 3815 O O . LEU B 1 198 ? 28.301 73.539 56.180 1.00 18.06 199 LEU B O 1
ATOM 3820 N N . GLY B 1 199 ? 29.517 73.627 58.078 1.00 19.21 200 GLY B N 1
ATOM 3821 C CA . GLY B 1 199 ? 28.596 72.764 58.791 1.00 17.78 200 GLY B CA 1
ATOM 3822 C C . GLY B 1 199 ? 27.244 73.451 58.767 1.00 18.74 200 GLY B C 1
ATOM 3823 O O . GLY B 1 199 ? 26.215 72.838 58.501 1.00 18.33 200 GLY B O 1
ATOM 3824 N N . TYR B 1 200 ? 27.264 74.749 59.042 1.00 19.95 201 TYR B N 1
ATOM 3825 C CA . TYR B 1 200 ? 26.058 75.579 59.041 1.00 21.21 201 TYR B CA 1
ATOM 3826 C C . TYR B 1 200 ? 25.397 75.527 57.661 1.00 20.81 201 TYR B C 1
ATOM 3827 O O . TYR B 1 200 ? 24.205 75.234 57.528 1.00 21.07 201 TYR B O 1
ATOM 3836 N N . ALA B 1 201 ? 26.193 75.805 56.636 1.00 19.33 202 ALA B N 1
ATOM 3837 C CA . ALA B 1 201 ? 25.705 75.833 55.266 1.00 20.87 202 ALA B CA 1
ATOM 3838 C C . ALA B 1 201 ? 25.189 74.488 54.755 1.00 19.06 202 ALA B C 1
ATOM 3839 O O . ALA B 1 201 ? 24.254 74.442 53.963 1.00 19.05 202 ALA B O 1
ATOM 3841 N N . SER B 1 202 ? 25.790 73.400 55.218 1.00 17.72 203 SER B N 1
ATOM 3842 C CA . SER B 1 202 ? 25.406 72.068 54.761 1.00 17.73 203 SER B CA 1
ATOM 3843 C C . SER B 1 202 ? 23.938 71.729 54.992 1.00 19.59 203 SER B C 1
ATOM 3844 O O . SER B 1 202 ? 23.414 70.816 54.362 1.00 17.07 203 SER B O 1
ATOM 3847 N N . ASP B 1 203 ? 23.278 72.453 55.892 1.00 18.86 204 ASP B N 1
ATOM 3848 C CA . ASP B 1 203 ? 21.875 72.169 56.176 1.00 19.86 204 ASP B CA 1
ATOM 3849 C C . ASP B 1 203 ? 20.917 72.977 55.307 1.00 21.16 204 ASP B C 1
ATOM 3850 O O . ASP B 1 203 ? 19.705 72.903 55.489 1.00 20.16 204 ASP B O 1
ATOM 3855 N N . LEU B 1 204 ? 21.468 73.744 54.366 1.00 20.79 205 LEU B N 1
ATOM 3856 C CA . LEU B 1 204 ? 20.661 74.555 53.449 1.00 22.19 205 LEU B CA 1
ATOM 3857 C C . LEU B 1 204 ? 20.552 73.844 52.100 1.00 20.54 205 LEU B C 1
ATOM 3858 O O . LEU B 1 204 ? 21.476 73.127 51.706 1.00 18.70 205 LEU B O 1
ATOM 3863 N N . ASN B 1 205 ? 19.434 74.046 51.401 1.00 20.44 206 ASN B N 1
ATOM 3864 C CA . ASN B 1 205 ? 19.207 73.421 50.096 1.00 18.25 206 ASN B CA 1
ATOM 3865 C C . ASN B 1 205 ? 19.512 71.927 50.129 1.00 19.86 206 ASN B C 1
ATOM 3866 O O . ASN B 1 205 ? 20.028 71.365 49.162 1.00 17.69 206 ASN B O 1
ATOM 3871 N N . PHE B 1 206 ? 19.166 71.276 51.232 1.00 19.78 207 PHE B N 1
ATOM 3872 C CA . PHE B 1 206 ? 19.466 69.864 51.374 1.00 18.38 207 PHE B CA 1
ATOM 3873 C C . PHE B 1 206 ? 18.212 68.989 51.417 1.00 17.28 207 PHE B C 1
ATOM 3874 O O . PHE B 1 206 ? 17.752 68.499 50.384 1.00 16.69 207 PHE B O 1
ATOM 3882 N N . LEU B 1 207 ? 17.654 68.805 52.608 1.00 17.48 208 LEU B N 1
ATOM 3883 C CA . LEU B 1 207 ? 16.470 67.965 52.769 1.00 17.21 208 LEU B CA 1
ATOM 3884 C C . LEU B 1 207 ? 15.356 68.207 51.740 1.00 17.76 208 LEU B C 1
ATOM 3885 O O . LEU B 1 207 ? 14.812 67.259 51.180 1.00 17.09 208 LEU B O 1
ATOM 3890 N N . PRO B 1 208 ? 15.020 69.479 51.461 1.00 19.56 209 PRO B N 1
ATOM 3891 C CA . PRO B 1 208 ? 13.960 69.799 50.492 1.00 20.39 209 PRO B CA 1
ATOM 3892 C C . PRO B 1 208 ? 14.067 69.095 49.139 1.00 21.46 209 PRO B C 1
ATOM 3893 O O . PRO B 1 208 ? 13.075 68.949 48.426 1.00 21.07 209 PRO B O 1
ATOM 3897 N N . VAL B 1 209 ? 15.266 68.661 48.775 1.00 20.32 210 VAL B N 1
ATOM 3898 C CA . VAL B 1 209 ? 15.443 67.980 47.496 1.00 20.77 210 VAL B CA 1
ATOM 3899 C C . VAL B 1 209 ? 14.607 66.702 47.407 1.00 19.67 210 VAL B C 1
ATOM 3900 O O . VAL B 1 209 ? 14.214 66.280 46.319 1.00 20.87 210 VAL B O 1
ATOM 3904 N N . ALA B 1 210 ? 14.327 66.099 48.557 1.00 20.08 211 ALA B N 1
ATOM 3905 C CA . ALA B 1 210 ? 13.547 64.868 48.605 1.00 20.69 211 ALA B CA 1
ATOM 3906 C C . ALA B 1 210 ? 12.071 65.091 48.264 1.00 20.45 211 ALA B C 1
ATOM 3907 O O . ALA B 1 210 ? 11.323 64.136 48.103 1.00 20.56 211 ALA B O 1
ATOM 3909 N N . LEU B 1 211 ? 11.663 66.352 48.158 1.00 23.15 212 LEU B N 1
ATOM 3910 C CA . LEU B 1 211 ? 10.278 66.690 47.833 1.00 24.71 212 LEU B CA 1
ATOM 3911 C C . LEU B 1 211 ? 10.080 66.927 46.343 1.00 25.96 212 LEU B C 1
ATOM 3912 O O . LEU B 1 211 ? 8.950 66.932 45.856 1.00 23.69 212 LEU B O 1
ATOM 3917 N N . GLN B 1 212 ? 11.181 67.126 45.624 1.00 24.87 213 GLN B N 1
ATOM 3918 C CA . GLN B 1 212 ? 11.114 67.418 44.197 1.00 26.64 213 GLN B CA 1
ATOM 3919 C C . GLN B 1 212 ? 10.323 66.447 43.321 1.00 27.47 213 GLN B C 1
ATOM 3920 O O . GLN B 1 212 ? 9.546 66.881 42.467 1.00 29.83 213 GLN B O 1
ATOM 3926 N N . PRO B 1 213 ? 10.500 65.127 43.513 1.00 27.99 214 PRO B N 1
ATOM 3927 C CA . PRO B 1 213 ? 9.750 64.168 42.691 1.00 27.51 214 PRO B CA 1
ATOM 3928 C C . PRO B 1 213 ? 8.248 64.262 42.933 1.00 29.91 214 PRO B C 1
ATOM 3929 O O . PRO B 1 213 ? 7.446 63.736 42.154 1.00 29.87 214 PRO B O 1
ATOM 3933 N N . HIS B 1 214 ? 7.875 64.933 44.016 1.00 29.37 215 HIS B N 1
ATOM 3934 C CA . HIS B 1 214 ? 6.476 65.079 44.377 1.00 31.15 215 HIS B CA 1
ATOM 3935 C C . HIS B 1 214 ? 5.963 66.509 44.187 1.00 31.19 215 HIS B C 1
ATOM 3936 O O . HIS B 1 214 ? 4.840 66.824 44.581 1.00 32.40 215 HIS B O 1
ATOM 3943 N N . GLY B 1 215 ? 6.795 67.358 43.584 1.00 30.63 216 GLY B N 1
ATOM 3944 C CA . GLY B 1 215 ? 6.429 68.741 43.314 1.00 32.61 216 GLY B CA 1
ATOM 3945 C C . GLY B 1 215 ? 5.887 69.582 44.459 1.00 33.74 216 GLY B C 1
ATOM 3946 O O . GLY B 1 215 ? 5.022 70.442 44.256 1.00 35.28 216 GLY B O 1
ATOM 3947 N N . ILE B 1 216 ? 6.400 69.365 45.661 1.00 32.56 217 ILE B N 1
ATOM 3948 C CA . ILE B 1 216 ? 5.939 70.107 46.823 1.00 33.54 217 ILE B CA 1
ATOM 3949 C C . ILE B 1 216 ? 7.038 70.998 47.382 1.00 32.91 217 ILE B C 1
ATOM 3950 O O . ILE B 1 216 ? 8.181 70.567 47.502 1.00 31.34 217 ILE B O 1
ATOM 3955 N N . GLY B 1 217 ? 6.694 72.240 47.715 1.00 31.35 218 GLY B N 1
ATOM 3956 C CA . GLY B 1 217 ? 7.669 73.145 48.303 1.00 30.89 218 GLY B CA 1
ATOM 3957 C C . GLY B 1 217 ? 7.614 72.919 49.804 1.00 31.57 218 GLY B C 1
ATOM 3958 O O . GLY B 1 217 ? 6.532 72.656 50.339 1.00 29.92 218 GLY B O 1
ATOM 3959 N N . PHE B 1 218 ? 8.747 73.027 50.499 1.00 30.50 219 PHE B N 1
ATOM 3960 C CA . PHE B 1 218 ? 8.749 72.775 51.941 1.00 32.23 219 PHE B CA 1
ATOM 3961 C C . PHE B 1 218 ? 8.079 73.813 52.845 1.00 33.40 219 PHE B C 1
ATOM 3962 O O . PHE B 1 218 ? 7.955 73.602 54.054 1.00 35.13 219 PHE B O 1
ATOM 3970 N N . LEU B 1 219 ? 7.632 74.925 52.277 1.00 34.91 220 LEU B N 1
ATOM 3971 C CA . LEU B 1 219 ? 6.960 75.937 53.080 1.00 36.30 220 LEU B CA 1
ATOM 3972 C C . LEU B 1 219 ? 5.460 75.977 52.813 1.00 37.66 220 LEU B C 1
ATOM 3973 O O . LEU B 1 219 ? 4.727 76.727 53.463 1.00 39.03 220 LEU B O 1
ATOM 3978 N N . GLU B 1 220 ? 5.005 75.169 51.863 1.00 36.26 221 GLU B N 1
ATOM 3979 C CA . GLU B 1 220 ? 3.583 75.114 51.538 1.00 38.53 221 GLU B CA 1
ATOM 3980 C C . GLU B 1 220 ? 2.764 74.647 52.733 1.00 39.89 221 GLU B C 1
ATOM 3981 O O . GLU B 1 220 ? 3.267 73.950 53.617 1.00 39.52 221 GLU B O 1
ATOM 3987 N N . PRO B 1 221 ? 1.477 75.024 52.775 1.00 41.66 222 PRO B N 1
ATOM 3988 C CA . PRO B 1 221 ? 0.593 74.633 53.879 1.00 40.71 222 PRO B CA 1
ATOM 3989 C C . PRO B 1 221 ? 0.308 73.131 53.912 1.00 39.15 222 PRO B C 1
ATOM 3990 O O . PRO B 1 221 ? 0.093 72.501 52.874 1.00 39.11 222 PRO B O 1
ATOM 3994 N N . GLY B 1 222 ? 0.324 72.562 55.110 1.00 39.24 223 GLY B N 1
ATOM 3995 C CA . GLY B 1 222 ? 0.064 71.140 55.260 1.00 38.73 223 GLY B CA 1
ATOM 3996 C C . GLY B 1 222 ? 1.297 70.283 55.037 1.00 38.89 223 GLY B C 1
ATOM 3997 O O . GLY B 1 222 ? 1.279 69.072 55.279 1.00 39.67 223 GLY B O 1
ATOM 3998 N N . ILE B 1 223 ? 2.374 70.906 54.572 1.00 37.75 224 ILE B N 1
ATOM 3999 C CA . ILE B 1 223 ? 3.611 70.178 54.317 1.00 36.94 224 ILE B CA 1
ATOM 4000 C C . ILE B 1 223 ? 4.540 70.344 55.504 1.00 35.83 224 ILE B C 1
ATOM 4001 O O . ILE B 1 223 ? 4.760 71.454 55.984 1.00 36.74 224 ILE B O 1
ATOM 4006 N N . GLN B 1 224 ? 5.069 69.233 55.997 1.00 35.65 225 GLN B N 1
ATOM 4007 C CA . GLN B 1 224 ? 5.966 69.291 57.131 1.00 35.63 225 GLN B CA 1
ATOM 4008 C C . GLN B 1 224 ? 7.214 68.448 56.942 1.00 34.05 225 GLN B C 1
ATOM 4009 O O . GLN B 1 224 ? 7.131 67.233 56.749 1.00 34.17 225 GLN B O 1
ATOM 4015 N N . ILE B 1 225 ? 8.368 69.097 56.991 1.00 31.45 226 ILE B N 1
ATOM 4016 C CA . ILE B 1 225 ? 9.620 68.376 56.895 1.00 28.61 226 ILE B CA 1
ATOM 4017 C C . ILE B 1 225 ? 10.443 68.806 58.096 1.00 26.96 226 ILE B C 1
ATOM 4018 O O . ILE B 1 225 ? 10.368 69.952 58.537 1.00 25.51 226 ILE B O 1
ATOM 4023 N N . ALA B 1 226 ? 11.211 67.871 58.637 1.00 24.94 227 ALA B N 1
ATOM 4024 C CA . ALA B 1 226 ? 12.045 68.157 59.786 1.00 23.89 227 ALA B CA 1
ATOM 4025 C C . ALA B 1 226 ? 13.195 67.170 59.793 1.00 21.88 227 ALA B C 1
ATOM 4026 O O . ALA B 1 226 ? 13.001 65.972 59.591 1.00 20.70 227 ALA B O 1
ATOM 4028 N N . THR B 1 227 ? 14.393 67.691 60.018 1.00 21.73 228 THR B N 1
ATOM 4029 C CA . THR B 1 227 ? 15.593 66.877 60.057 1.00 21.03 228 THR B CA 1
ATOM 4030 C C . THR B 1 227 ? 15.567 65.881 61.214 1.00 21.31 228 THR B C 1
ATOM 4031 O O . THR B 1 227 ? 15.148 66.215 62.320 1.00 20.51 228 THR B O 1
ATOM 4035 N N . ILE B 1 228 ? 16.007 64.656 60.945 1.00 18.89 229 ILE B N 1
ATOM 4036 C CA . ILE B 1 228 ? 16.095 63.635 61.977 1.00 18.74 229 ILE B CA 1
ATOM 4037 C C . ILE B 1 228 ? 17.573 63.507 62.328 1.00 19.85 229 ILE B C 1
ATOM 4038 O O . ILE B 1 228 ? 17.965 63.620 63.494 1.00 20.65 229 ILE B O 1
ATOM 4043 N N . ASP B 1 229 ? 18.391 63.283 61.302 1.00 19.58 230 ASP B N 1
ATOM 4044 C CA . ASP B 1 229 ? 19.830 63.141 61.500 1.00 19.74 230 ASP B CA 1
ATOM 4045 C C . ASP B 1 229 ? 20.623 63.845 60.401 1.00 18.68 230 ASP B C 1
ATOM 4046 O O . ASP B 1 229 ? 20.182 63.934 59.259 1.00 18.09 230 ASP B O 1
ATOM 4051 N N . HIS B 1 230 ? 21.796 64.350 60.757 1.00 18.94 231 HIS B N 1
ATOM 4052 C CA . HIS B 1 230 ? 22.639 65.046 59.794 1.00 19.18 231 HIS B CA 1
ATOM 4053 C C . HIS B 1 230 ? 24.085 64.651 60.051 1.00 18.79 231 HIS B C 1
ATOM 4054 O O . HIS B 1 230 ? 24.586 64.787 61.168 1.00 18.57 231 HIS B O 1
ATOM 4061 N N . SER B 1 231 ? 24.746 64.152 59.014 1.00 17.59 232 SER B N 1
ATOM 4062 C CA . SER B 1 231 ? 26.128 63.716 59.139 1.00 17.04 232 SER B CA 1
ATOM 4063 C C . SER B 1 231 ? 26.985 64.331 58.051 1.00 17.70 232 SER B C 1
ATOM 4064 O O . SER B 1 231 ? 26.502 64.630 56.954 1.00 14.85 232 SER B O 1
ATOM 4067 N N . MET B 1 232 ? 28.267 64.500 58.352 1.00 18.03 233 MET B N 1
ATOM 4068 C CA . MET B 1 232 ? 29.172 65.123 57.404 1.00 16.16 233 MET B CA 1
ATOM 4069 C C . MET B 1 232 ? 30.602 64.619 57.560 1.00 17.45 233 MET B C 1
ATOM 4070 O O . MET B 1 232 ? 31.044 64.296 58.661 1.00 15.60 233 MET B O 1
ATOM 4075 N N . TRP B 1 233 ? 31.307 64.552 56.436 1.00 15.99 234 TRP B N 1
ATOM 4076 C CA . TRP B 1 233 ? 32.694 64.119 56.412 1.00 17.82 234 TRP B CA 1
ATOM 4077 C C . TRP B 1 233 ? 33.497 65.193 55.680 1.00 18.76 234 TRP B C 1
ATOM 4078 O O . TRP B 1 233 ? 33.202 65.515 54.526 1.00 18.06 234 TRP B O 1
ATOM 4089 N N . PHE B 1 234 ? 34.487 65.755 56.370 1.00 16.90 235 PHE B N 1
ATOM 4090 C CA . PHE B 1 234 ? 35.350 66.783 55.795 1.00 18.39 235 PHE B CA 1
ATOM 4091 C C . PHE B 1 234 ? 36.555 66.074 55.179 1.00 18.80 235 PHE B C 1
ATOM 4092 O O . PHE B 1 234 ? 37.467 65.668 55.893 1.00 19.22 235 PHE B O 1
ATOM 4100 N N . HIS B 1 235 ? 36.543 65.927 53.856 1.00 17.10 236 HIS B N 1
ATOM 4101 C CA . HIS B 1 235 ? 37.616 65.231 53.145 1.00 18.77 236 HIS B CA 1
ATOM 4102 C C . HIS B 1 235 ? 38.876 66.065 52.932 1.00 19.18 236 HIS B C 1
ATOM 4103 O O . HIS B 1 235 ? 39.989 65.567 53.089 1.00 16.33 236 HIS B O 1
ATOM 4110 N N . ARG B 1 236 ? 38.700 67.328 52.558 1.00 18.69 237 ARG B N 1
ATOM 4111 C CA . ARG B 1 236 ? 39.849 68.183 52.282 1.00 19.66 237 ARG B CA 1
ATOM 4112 C C . ARG B 1 236 ? 39.678 69.620 52.751 1.00 20.75 237 ARG B C 1
ATOM 4113 O O . ARG B 1 236 ? 38.559 70.082 52.985 1.00 20.78 237 ARG B O 1
ATOM 4121 N N . PRO B 1 237 ? 40.797 70.350 52.893 1.00 22.04 238 PRO B N 1
ATOM 4122 C CA . PRO B 1 237 ? 40.715 71.744 53.333 1.00 21.13 238 PRO B CA 1
ATOM 4123 C C . PRO B 1 237 ? 40.028 72.563 52.242 1.00 20.40 238 PRO B C 1
ATOM 4124 O O . PRO B 1 237 ? 39.956 72.131 51.089 1.00 18.03 238 PRO B O 1
ATOM 4128 N N . PHE B 1 238 ? 39.521 73.737 52.603 1.00 20.24 239 PHE B N 1
ATOM 4129 C CA . PHE B 1 238 ? 38.821 74.580 51.639 1.00 21.46 239 PHE B CA 1
ATOM 4130 C C . PHE B 1 238 ? 38.724 76.013 52.152 1.00 21.81 239 PHE B C 1
ATOM 4131 O O . PHE B 1 238 ? 39.022 76.284 53.312 1.00 22.90 239 PHE B O 1
ATOM 4139 N N . ASN B 1 239 ? 38.298 76.921 51.277 1.00 21.75 240 ASN B N 1
ATOM 4140 C CA . ASN B 1 239 ? 38.163 78.337 51.614 1.00 22.76 240 ASN B CA 1
ATOM 4141 C C . ASN B 1 239 ? 36.758 78.818 51.240 1.00 21.58 240 ASN B C 1
ATOM 4142 O O . ASN B 1 239 ? 36.469 79.048 50.064 1.00 21.08 240 ASN B O 1
ATOM 4147 N N . LEU B 1 240 ? 35.892 78.976 52.238 1.00 21.38 241 LEU B N 1
ATOM 4148 C CA . LEU B 1 240 ? 34.523 79.408 51.981 1.00 21.89 241 LEU B CA 1
ATOM 4149 C C . LEU B 1 240 ? 34.403 80.830 51.438 1.00 23.17 241 LEU B C 1
ATOM 4150 O O . LEU B 1 240 ? 33.301 81.298 51.162 1.00 20.14 241 LEU B O 1
ATOM 4155 N N . ASN B 1 241 ? 35.534 81.518 51.282 1.00 22.68 242 ASN B N 1
ATOM 4156 C CA . ASN B 1 241 ? 35.500 82.853 50.696 1.00 24.48 242 ASN B CA 1
ATOM 4157 C C . ASN B 1 241 ? 35.346 82.643 49.191 1.00 25.36 242 ASN B C 1
ATOM 4158 O O . ASN B 1 241 ? 34.908 83.535 48.463 1.00 26.03 242 ASN B O 1
ATOM 4163 N N . GLU B 1 242 ? 35.712 81.451 48.730 1.00 23.72 243 GLU B N 1
ATOM 4164 C CA . GLU B 1 242 ? 35.603 81.123 47.315 1.00 25.16 243 GLU B CA 1
ATOM 4165 C C . GLU B 1 242 ? 34.375 80.236 47.118 1.00 24.76 243 GLU B C 1
ATOM 4166 O O . GLU B 1 242 ? 33.846 79.674 48.081 1.00 23.37 243 GLU B O 1
ATOM 4172 N N . TRP B 1 243 ? 33.917 80.117 45.878 1.00 23.55 244 TRP B N 1
ATOM 4173 C CA . TRP B 1 243 ? 32.737 79.307 45.575 1.00 22.93 244 TRP B CA 1
ATOM 4174 C C . TRP B 1 243 ? 32.879 77.810 45.833 1.00 23.62 244 TRP B C 1
ATOM 4175 O O . TRP B 1 243 ? 33.951 77.233 45.689 1.00 22.38 244 TRP B O 1
ATOM 4186 N N . LEU B 1 244 ? 31.765 77.197 46.212 1.00 21.63 245 LEU B N 1
ATOM 4187 C CA . LEU B 1 244 ? 31.691 75.763 46.433 1.00 21.22 245 LEU B CA 1
ATOM 4188 C C . LEU B 1 244 ? 30.353 75.334 45.851 1.00 21.30 245 LEU B C 1
ATOM 4189 O O . LEU B 1 244 ? 29.347 76.023 46.028 1.00 21.44 245 LEU B O 1
ATOM 4194 N N . LEU B 1 245 ? 30.354 74.212 45.141 1.00 20.85 246 LEU B N 1
ATOM 4195 C CA . LEU B 1 245 ? 29.136 73.674 44.562 1.00 18.51 246 LEU B CA 1
ATOM 4196 C C . LEU B 1 245 ? 28.581 72.641 45.530 1.00 19.79 246 LEU B C 1
ATOM 4197 O O . LEU B 1 245 ? 29.306 71.750 45.975 1.00 18.14 246 LEU B O 1
ATOM 4202 N N . TYR B 1 246 ? 27.302 72.768 45.870 1.00 18.03 247 TYR B N 1
ATOM 4203 C CA . TYR B 1 246 ? 26.675 71.799 46.759 1.00 19.03 247 TYR B CA 1
ATOM 4204 C C . TYR B 1 246 ? 25.780 70.955 45.866 1.00 17.91 247 TYR B C 1
ATOM 4205 O O . TYR B 1 246 ? 24.686 71.375 45.497 1.00 21.49 247 TYR B O 1
ATOM 4214 N N . SER B 1 247 ? 26.278 69.781 45.496 1.00 17.81 248 SER B N 1
ATOM 4215 C CA . SER B 1 247 ? 25.559 68.844 44.633 1.00 19.94 248 SER B CA 1
ATOM 4216 C C . SER B 1 247 ? 24.769 67.896 45.516 1.00 20.86 248 SER B C 1
ATOM 4217 O O . SER B 1 247 ? 25.350 67.101 46.253 1.00 20.31 248 SER B O 1
ATOM 4220 N N . VAL B 1 248 ? 23.445 67.974 45.423 1.00 19.02 249 VAL B N 1
ATOM 4221 C CA . VAL B 1 248 ? 22.568 67.160 46.247 1.00 18.15 249 VAL B CA 1
ATOM 4222 C C . VAL B 1 248 ? 21.636 66.235 45.478 1.00 18.76 249 VAL B C 1
ATOM 4223 O O . VAL B 1 248 ? 21.163 66.570 44.388 1.00 19.00 249 VAL B O 1
ATOM 4227 N N . GLU B 1 249 ? 21.371 65.072 46.067 1.00 18.02 250 GLU B N 1
ATOM 4228 C CA . GLU B 1 249 ? 20.470 64.091 45.479 1.00 19.15 250 GLU B CA 1
ATOM 4229 C C . GLU B 1 249 ? 19.612 63.437 46.573 1.00 19.50 250 GLU B C 1
ATOM 4230 O O . GLU B 1 249 ? 20.024 63.347 47.731 1.00 18.16 250 GLU B O 1
ATOM 4236 N N . SER B 1 250 ? 18.408 63.011 46.206 1.00 18.76 251 SER B N 1
ATOM 4237 C CA . SER B 1 250 ? 17.544 62.306 47.142 1.00 18.73 251 SER B CA 1
ATOM 4238 C C . SER B 1 250 ? 17.362 60.921 46.533 1.00 19.25 251 SER B C 1
ATOM 4239 O O . SER B 1 250 ? 16.588 60.738 45.598 1.00 20.76 251 SER B O 1
ATOM 4242 N N . THR B 1 251 ? 18.090 59.950 47.062 1.00 17.74 252 THR B N 1
ATOM 4243 C CA . THR B 1 251 ? 18.035 58.596 46.538 1.00 18.50 252 THR B CA 1
ATOM 4244 C C . THR B 1 251 ? 16.814 57.806 46.990 1.00 18.31 252 THR B C 1
ATOM 4245 O O . THR B 1 251 ? 16.537 56.733 46.457 1.00 18.75 252 THR B O 1
ATOM 4249 N N . SER B 1 252 ? 16.079 58.336 47.960 1.00 19.78 253 SER B N 1
ATOM 4250 C CA . SER B 1 252 ? 14.905 57.625 48.445 1.00 19.57 253 SER B CA 1
ATOM 4251 C C . SER B 1 252 ? 13.994 58.444 49.343 1.00 20.72 253 SER B C 1
ATOM 4252 O O . SER B 1 252 ? 14.416 59.409 49.973 1.00 20.58 253 SER B O 1
ATOM 4255 N N . ALA B 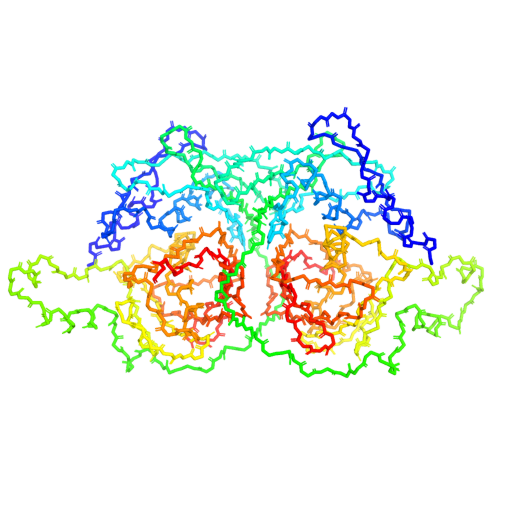1 253 ? 12.732 58.033 49.379 1.00 21.57 254 ALA B N 1
ATOM 4256 C CA . ALA B 1 253 ? 11.715 58.631 50.234 1.00 22.40 254 ALA B CA 1
ATOM 4257 C C . ALA B 1 253 ? 10.727 57.508 50.494 1.00 22.98 254 ALA B C 1
ATOM 4258 O O . ALA B 1 253 ? 10.291 56.835 49.561 1.00 22.76 254 ALA B O 1
ATOM 4260 N N . SER B 1 254 ? 10.393 57.290 51.757 1.00 23.52 255 SER B N 1
ATOM 4261 C CA . SER B 1 254 ? 9.456 56.239 52.116 1.00 23.45 255 SER B CA 1
ATOM 4262 C C . SER B 1 254 ? 9.110 56.327 53.585 1.00 23.93 255 SER B C 1
ATOM 4263 O O . SER B 1 254 ? 9.896 56.839 54.384 1.00 22.45 255 SER B O 1
ATOM 4266 N N . SER B 1 255 ? 7.928 55.817 53.926 1.00 23.24 256 SER B N 1
ATOM 4267 C CA . SER B 1 255 ? 7.436 55.795 55.299 1.00 24.40 256 SER B CA 1
ATOM 4268 C C . SER B 1 255 ? 7.424 57.157 55.979 1.00 22.48 256 SER B C 1
ATOM 4269 O O . SER B 1 255 ? 7.702 57.257 57.169 1.00 22.94 256 SER B O 1
ATOM 4272 N N . ALA B 1 256 ? 7.093 58.200 55.224 1.00 22.71 257 ALA B N 1
ATOM 4273 C CA . ALA B 1 256 ? 7.035 59.551 55.768 1.00 22.49 257 ALA B CA 1
ATOM 4274 C C . ALA B 1 256 ? 8.420 60.112 56.074 1.00 22.41 257 ALA B C 1
ATOM 4275 O O . ALA B 1 256 ? 8.567 61.014 56.900 1.00 21.40 257 ALA B O 1
ATOM 4277 N N . ARG B 1 257 ? 9.432 59.567 55.405 1.00 22.64 258 ARG B N 1
ATOM 4278 C CA . ARG B 1 257 ? 10.805 60.040 55.575 1.00 21.83 258 ARG B CA 1
ATOM 4279 C C . ARG B 1 257 ? 11.411 60.374 54.207 1.00 21.95 258 ARG B C 1
ATOM 4280 O O . ARG B 1 257 ? 11.003 59.816 53.186 1.00 21.29 258 ARG B O 1
ATOM 4288 N N . GLY B 1 258 ? 12.377 61.290 54.200 1.00 21.71 259 GLY B N 1
ATOM 4289 C CA . GLY B 1 258 ? 13.051 61.683 52.969 1.00 19.80 259 GLY B CA 1
ATOM 4290 C C . GLY B 1 258 ? 14.547 61.557 53.216 1.00 19.27 259 GLY B C 1
ATOM 4291 O O . GLY B 1 258 ? 15.019 61.934 54.286 1.00 17.03 259 GLY B O 1
ATOM 4292 N N . PHE B 1 259 ? 15.286 61.051 52.229 1.00 19.28 260 PHE B N 1
ATOM 4293 C CA . PHE B 1 259 ? 16.730 60.826 52.361 1.00 17.99 260 PHE B CA 1
ATOM 4294 C C . PHE B 1 259 ? 17.549 61.588 51.319 1.00 18.02 260 PHE B C 1
ATOM 4295 O O . PHE B 1 259 ? 17.250 61.534 50.130 1.00 17.92 260 PHE B O 1
ATOM 4303 N N . VAL B 1 260 ? 18.588 62.288 51.767 1.00 17.48 261 VAL B N 1
ATOM 4304 C CA . VAL B 1 260 ? 19.436 63.046 50.847 1.00 16.30 261 VAL B CA 1
ATOM 4305 C C . VAL B 1 260 ? 20.931 62.869 51.124 1.00 16.23 261 VAL B C 1
ATOM 4306 O O . VAL B 1 260 ? 21.347 62.658 52.266 1.00 14.64 261 VAL B O 1
ATOM 4310 N N . ARG B 1 261 ? 21.721 62.947 50.059 1.00 16.06 262 ARG B N 1
ATOM 4311 C CA . ARG B 1 261 ? 23.174 62.831 50.143 1.00 17.86 262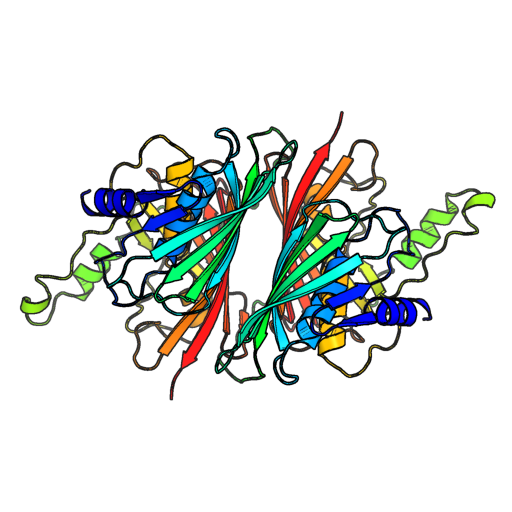 ARG B CA 1
ATOM 4312 C C . ARG B 1 261 ? 23.739 63.990 49.335 1.00 16.98 262 ARG B C 1
ATOM 4313 O O . ARG B 1 261 ? 23.305 64.232 48.209 1.00 18.43 262 ARG B O 1
ATOM 4321 N N . GLY B 1 262 ? 24.699 64.706 49.913 1.00 17.43 263 GLY B N 1
ATOM 4322 C CA . GLY B 1 262 ? 25.285 65.841 49.227 1.00 15.06 263 GLY B CA 1
ATOM 4323 C C . GLY B 1 262 ? 26.798 65.818 49.163 1.00 17.82 263 GLY B C 1
ATOM 4324 O O . GLY B 1 262 ? 27.458 65.060 49.874 1.00 16.12 263 GLY B O 1
ATOM 4325 N N . GLU B 1 263 ? 27.342 66.661 48.294 1.00 16.68 264 GLU B N 1
ATOM 4326 C CA . GLU B 1 263 ? 28.779 66.766 48.123 1.00 18.46 264 GLU B CA 1
ATOM 4327 C C . GLU B 1 263 ? 29.133 68.206 47.788 1.00 17.98 264 GLU B C 1
ATOM 4328 O O . GLU B 1 263 ? 28.439 68.865 47.004 1.00 16.86 264 GLU B O 1
ATOM 4334 N N . PHE B 1 264 ? 30.211 68.682 48.398 1.00 16.08 265 PHE B N 1
ATOM 4335 C CA . PHE B 1 264 ? 30.705 70.030 48.163 1.00 16.82 265 PHE B CA 1
ATOM 4336 C C . PHE B 1 264 ? 31.975 69.954 47.312 1.00 18.07 265 PHE B C 1
ATOM 4337 O O . PHE B 1 264 ? 32.901 69.215 47.650 1.00 16.17 265 PHE B O 1
ATOM 4345 N N . TYR B 1 265 ? 32.008 70.706 46.213 1.00 17.19 266 TYR B N 1
ATOM 4346 C CA . TYR B 1 265 ? 33.183 70.743 45.336 1.00 19.64 266 TYR B CA 1
ATOM 4347 C C . TYR B 1 265 ? 33.649 72.181 45.122 1.00 18.69 266 TYR B C 1
ATOM 4348 O O . TYR B 1 265 ? 32.827 73.091 45.054 1.00 19.17 266 TYR B O 1
ATOM 4357 N N . THR B 1 266 ? 34.962 72.388 45.014 1.00 19.89 267 THR B N 1
ATOM 4358 C CA . THR B 1 266 ? 35.474 73.729 44.742 1.00 19.90 267 THR B CA 1
ATOM 4359 C C . THR B 1 266 ? 35.171 73.935 43.261 1.00 21.04 267 THR B C 1
ATOM 4360 O O . THR B 1 266 ? 34.900 72.967 42.549 1.00 19.25 267 THR B O 1
ATOM 4364 N N . GLN B 1 267 ? 35.220 75.179 42.791 1.00 21.97 268 GLN B N 1
ATOM 4365 C CA . GLN B 1 267 ? 34.929 75.439 41.387 1.00 25.53 268 GLN B CA 1
ATOM 4366 C C . GLN B 1 267 ? 35.904 74.669 40.488 1.00 25.51 268 GLN B C 1
ATOM 4367 O O . GLN B 1 267 ? 35.526 74.213 39.408 1.00 23.78 268 GLN B O 1
ATOM 4373 N N . ASP B 1 268 ? 37.143 74.501 40.953 1.00 25.95 269 ASP B N 1
ATOM 4374 C CA . ASP B 1 268 ? 38.164 73.759 40.202 1.00 28.61 269 ASP B CA 1
ATOM 4375 C C . ASP B 1 268 ? 37.919 72.247 40.190 1.00 27.71 269 ASP B C 1
ATOM 4376 O O . ASP B 1 268 ? 38.637 71.509 39.515 1.00 25.37 269 ASP B O 1
ATOM 4381 N N . GLY B 1 269 ? 36.941 71.779 40.962 1.00 23.55 270 GLY B N 1
ATOM 4382 C CA . GLY B 1 269 ? 36.640 70.359 40.967 1.00 22.38 270 GLY B CA 1
ATOM 4383 C C . GLY B 1 269 ? 37.129 69.509 42.131 1.00 21.20 270 GLY B C 1
ATOM 4384 O O . GLY B 1 269 ? 37.071 68.284 42.061 1.00 22.96 270 GLY B O 1
ATOM 4385 N N . VAL B 1 270 ? 37.607 70.130 43.202 1.00 20.63 271 VAL B N 1
ATOM 4386 C CA . VAL B 1 270 ? 38.077 69.358 44.347 1.00 20.54 271 VAL B CA 1
ATOM 4387 C C . VAL B 1 270 ? 36.908 68.971 45.265 1.00 21.14 271 VAL B C 1
ATOM 4388 O O . VAL B 1 270 ? 36.089 69.816 45.627 1.00 17.54 271 VAL B O 1
ATOM 4392 N N . LEU B 1 271 ? 36.828 67.687 45.609 1.00 18.30 272 LEU B N 1
ATOM 4393 C CA . LEU B 1 271 ? 35.778 67.179 46.498 1.00 18.99 272 LEU B CA 1
ATOM 4394 C C . LEU B 1 271 ? 36.208 67.511 47.924 1.00 19.40 272 LEU B C 1
ATOM 4395 O O . LEU B 1 271 ? 37.170 66.946 48.451 1.00 19.88 272 LEU B O 1
ATOM 4400 N N . VAL B 1 272 ? 35.475 68.427 48.540 1.00 17.28 273 VAL B N 1
ATOM 4401 C CA . VAL B 1 272 ? 35.785 68.921 49.875 1.00 18.69 273 VAL B CA 1
ATOM 4402 C C . VAL B 1 272 ? 35.090 68.236 51.045 1.00 18.15 273 VAL B C 1
ATOM 4403 O O . VAL B 1 272 ? 35.682 68.070 52.119 1.00 16.90 273 VAL B O 1
ATOM 4407 N N . ALA B 1 273 ? 33.839 67.837 50.843 1.00 15.96 274 ALA B N 1
ATOM 4408 C CA . ALA B 1 273 ? 33.088 67.199 51.913 1.00 16.19 274 ALA B CA 1
ATOM 4409 C C . ALA B 1 273 ? 31.832 66.526 51.389 1.00 15.91 274 ALA B C 1
ATOM 4410 O O . ALA B 1 273 ? 31.346 66.853 50.308 1.00 16.85 274 ALA B O 1
ATOM 4412 N N . SER B 1 274 ? 31.316 65.587 52.176 1.00 16.03 275 SER B N 1
ATOM 4413 C CA . SER B 1 274 ? 30.110 64.848 51.828 1.00 14.76 275 SER B CA 1
ATOM 4414 C C . SER B 1 274 ? 29.130 64.936 52.989 1.00 16.63 275 SER B C 1
ATOM 4415 O O . SER B 1 274 ? 29.541 65.043 54.141 1.00 16.61 275 SER B O 1
ATOM 4418 N N . THR B 1 275 ? 27.837 64.873 52.680 1.00 16.00 276 THR B N 1
ATOM 4419 C CA . THR B 1 275 ? 26.806 64.969 53.705 1.00 16.05 276 THR B CA 1
ATOM 4420 C C . THR B 1 275 ? 25.669 63.982 53.473 1.00 14.82 276 THR B C 1
ATOM 4421 O O . THR B 1 275 ? 25.414 63.562 52.344 1.00 13.78 276 THR B O 1
ATOM 4425 N N . VAL B 1 276 ? 24.999 63.611 54.559 1.00 14.01 277 VAL B N 1
ATOM 4426 C CA . VAL B 1 276 ? 23.867 62.698 54.492 1.00 15.36 277 VAL B CA 1
ATOM 4427 C C . VAL B 1 276 ? 22.850 63.100 55.541 1.00 16.76 277 VAL B C 1
ATOM 4428 O O . VAL B 1 276 ? 23.206 63.421 56.678 1.00 15.85 277 VAL B O 1
ATOM 4432 N N . GLN B 1 277 ? 21.580 63.076 55.164 1.00 15.70 278 GLN B N 1
ATOM 4433 C CA . GLN B 1 277 ? 20.538 63.447 56.100 1.00 16.95 278 GLN B CA 1
ATOM 4434 C C . GLN B 1 277 ? 19.209 62.821 55.746 1.00 17.31 278 GLN B C 1
ATOM 4435 O O . GLN B 1 277 ? 18.865 62.686 54.573 1.00 15.91 278 GLN B O 1
ATOM 4441 N N . GLU B 1 278 ? 18.484 62.421 56.782 1.00 17.29 279 GLU B N 1
ATOM 4442 C CA . GLU B 1 278 ? 17.153 61.878 56.615 1.00 18.49 279 GLU B CA 1
ATOM 4443 C C . GLU B 1 278 ? 16.280 62.744 57.508 1.00 19.01 279 GLU B C 1
ATOM 4444 O O . GLU B 1 278 ? 16.714 63.219 58.566 1.00 18.80 279 GLU B O 1
ATOM 4450 N N . GLY B 1 279 ? 15.053 62.971 57.075 1.00 21.32 280 GLY B N 1
ATOM 4451 C CA . GLY B 1 279 ? 14.174 63.785 57.878 1.00 20.61 280 GLY B CA 1
ATOM 4452 C C . GLY B 1 279 ? 12.738 63.393 57.666 1.00 23.47 280 GLY B C 1
ATOM 4453 O O . GLY B 1 279 ? 12.402 62.676 56.714 1.00 21.96 280 GLY B O 1
ATOM 4454 N N . VAL B 1 280 ? 11.886 63.849 58.570 1.00 22.06 281 VAL B N 1
ATOM 4455 C CA . VAL B 1 280 ? 10.467 63.563 58.451 1.00 23.95 281 VAL B CA 1
ATOM 4456 C C . VAL B 1 280 ? 9.929 64.346 57.274 1.00 21.70 281 VAL B C 1
ATOM 4457 O O . VAL B 1 280 ? 10.347 65.473 57.043 1.00 22.34 281 VAL B O 1
ATOM 4461 N N . MET B 1 281 ? 9.017 63.735 56.525 1.00 23.97 282 MET B N 1
ATOM 4462 C CA . MET B 1 281 ? 8.373 64.392 55.397 1.00 27.12 282 MET B CA 1
ATOM 4463 C C . MET B 1 281 ? 6.917 63.942 55.411 1.00 29.63 282 MET B C 1
ATOM 4464 O O . MET B 1 281 ? 6.616 62.794 55.081 1.00 28.55 282 MET B O 1
ATOM 4469 N N . ARG B 1 282 ? 6.033 64.849 55.814 1.00 32.81 283 ARG B N 1
ATOM 4470 C CA . ARG B 1 282 ? 4.602 64.568 55.885 1.00 37.52 283 ARG B CA 1
ATOM 4471 C C . ARG B 1 282 ? 3.756 65.601 55.150 1.00 39.53 283 ARG B C 1
ATOM 4472 O O . ARG B 1 282 ? 4.086 66.786 55.107 1.00 38.77 283 ARG B O 1
ATOM 4480 N N . ASN B 1 283 ? 2.655 65.135 54.578 1.00 41.72 284 ASN B N 1
ATOM 4481 C CA . ASN B 1 283 ? 1.718 66.006 53.887 1.00 46.48 284 ASN B CA 1
ATOM 4482 C C . ASN B 1 283 ? 0.404 65.836 54.649 1.00 49.06 284 ASN B C 1
ATOM 4483 O O . ASN B 1 283 ? -0.365 64.917 54.378 1.00 49.29 284 ASN B O 1
ATOM 4488 N N . HIS B 1 284 ? 0.166 66.721 55.616 1.00 52.62 285 HIS B N 1
ATOM 4489 C CA . HIS B 1 284 ? -1.036 66.669 56.455 1.00 57.00 285 HIS B CA 1
ATOM 4490 C C . HIS B 1 284 ? -2.328 67.118 55.776 1.00 60.13 285 HIS B C 1
ATOM 4491 O O . HIS B 1 284 ? -2.777 68.247 55.986 1.00 60.74 285 HIS B O 1
ATOM 4498 N N . ASN B 1 285 ? -2.944 66.234 54.993 1.00 64.21 286 ASN B N 1
ATOM 4499 C CA . ASN B 1 285 ? -4.197 66.552 54.291 1.00 67.51 286 ASN B CA 1
ATOM 4500 C C . ASN B 1 285 ? -4.020 67.535 53.148 1.00 69.04 286 ASN B C 1
ATOM 4501 O O . ASN B 1 285 ? -2.904 67.623 52.590 1.00 70.20 286 ASN B O 1
#